Protein AF-Q7N5D1-F1 (afdb_monomer_lite)

Foldseek 3Di:
DQAAEALAAAQPDPPGLADDPVVLVPDPCVVVPDDPDDDDPNNVSNVSRVVSVVSRVQSVLLCVQLVHHDDPPPPPVVSVVSSVSSVVSVVCVPFDQDAPPDHGDAAEDLDDDDDRRYDYDPVSVVVVVVVVVVPPPDQFQDWDFAADPDDPPQKDFQQFDFADCLQQVSNCVNVVVRTHHRCFVHDDDDDCPPVPPCPPDDPPDDDFADKDFADADPPDQFFPGPDYQCCVVVVFAQGPFQWDWDWTGTDPDIDTDIGGSSTITGDDDDDDDTTIMGRRPGPPPVPPVVDDPDWDEWDADPVQFTQRWTWAKKFAADPPQQFTDDIDIDTHDGRGHDDPRIDRDDDDDDPDPQWTWGADPVRPDIDIWGHQAQAWWAFQQQLDIDGDHHIHDDPQRIGSDHAPDNQWHDPSPDTDHPPVVVLVVLLVVLVVVLVVLLVVLVVLLVVLVVCVVVVNHDPVSVVQNVVSVVLNVQSVPWDSSPPPPTDRDDDGD

InterPro domains:
  IPR003458 Bacteriophage T4, Gp38, tail fibre assembly [PF02413] (373-493)
  IPR005068 Bacteriophage lambda, Tail fiber protein, repeat-2 [PF03406] (99-124)
  IPR011083 Phage tail collar domain [PF07484] (141-188)
  IPR037053 Phage tail collar domain superfamily [G3DSA:3.90.1340.10] (137-189)
  IPR051220 Tail Fiber Assembly Chaperone [PTHR34413] (361-492)
  IPR060498 Tail fiber assembly protein, N-terminal domain [PF28596] (298-369)

Structure (mmCIF, N/CA/C/O backbone):
data_AF-Q7N5D1-F1
#
_entry.id   AF-Q7N5D1-F1
#
loop_
_atom_site.group_PDB
_atom_site.id
_atom_site.type_symbol
_atom_site.label_atom_id
_atom_site.label_alt_id
_atom_site.label_comp_id
_atom_site.label_asym_id
_atom_site.label_entity_id
_atom_site.label_seq_id
_atom_site.pdbx_PDB_ins_code
_atom_site.Cartn_x
_atom_site.Cartn_y
_atom_site.Cartn_z
_atom_site.occupancy
_atom_site.B_iso_or_equiv
_atom_site.auth_seq_id
_atom_site.auth_comp_id
_atom_site.auth_asym_id
_atom_site.auth_atom_id
_atom_site.pdbx_PDB_model_num
ATOM 1 N N . MET A 1 1 ? 41.695 20.105 39.350 1.00 50.09 1 MET A N 1
ATOM 2 C CA . MET A 1 1 ? 41.231 21.059 40.379 1.00 50.09 1 MET A CA 1
ATOM 3 C C . MET A 1 1 ? 39.733 20.862 40.533 1.00 50.09 1 MET A C 1
ATOM 5 O O . MET A 1 1 ? 39.070 20.721 39.514 1.00 50.09 1 MET A O 1
ATOM 9 N N . SER A 1 2 ? 39.225 20.727 41.760 1.00 66.75 2 SER A N 1
ATOM 10 C CA . SER A 1 2 ? 37.778 20.613 41.993 1.00 66.75 2 SER A CA 1
ATOM 11 C C . SER A 1 2 ? 37.142 21.963 41.681 1.00 66.75 2 SER A C 1
ATOM 13 O O . SER A 1 2 ? 37.534 22.949 42.297 1.00 66.75 2 SER A O 1
ATOM 15 N N . GLN A 1 3 ? 36.210 22.010 40.732 1.00 79.62 3 GLN A N 1
ATOM 16 C CA . GLN A 1 3 ? 35.477 23.237 40.409 1.00 79.62 3 GLN A CA 1
ATOM 17 C C . GLN A 1 3 ? 34.615 23.653 41.606 1.00 79.62 3 GLN A C 1
ATOM 19 O O . GLN A 1 3 ? 34.069 22.797 42.313 1.00 79.62 3 GLN A O 1
ATOM 24 N N . LYS A 1 4 ? 34.504 24.956 41.849 1.00 86.50 4 LYS A N 1
ATOM 25 C CA . LYS A 1 4 ? 33.728 25.539 42.943 1.00 86.50 4 LYS A CA 1
ATOM 26 C C . LYS A 1 4 ? 32.311 25.868 42.466 1.00 86.50 4 LYS A C 1
ATOM 28 O O . LYS A 1 4 ? 32.125 26.532 41.452 1.00 86.50 4 LYS A O 1
ATOM 33 N N . ASN A 1 5 ? 31.314 25.422 43.226 1.00 90.62 5 ASN A N 1
ATOM 34 C CA . ASN A 1 5 ? 29.911 25.807 43.065 1.00 90.62 5 ASN A CA 1
ATOM 35 C C . ASN A 1 5 ? 29.454 26.534 44.334 1.00 90.62 5 ASN A C 1
ATOM 37 O O . ASN A 1 5 ? 29.391 25.904 45.395 1.00 90.62 5 ASN A O 1
ATOM 41 N N . ASP A 1 6 ? 29.141 27.822 44.228 1.00 92.06 6 ASP A N 1
ATOM 42 C CA . ASP A 1 6 ? 28.704 28.649 45.358 1.00 92.06 6 ASP A CA 1
ATOM 43 C C . ASP A 1 6 ? 27.194 28.557 45.635 1.00 92.06 6 ASP A C 1
ATOM 45 O O . ASP A 1 6 ? 26.770 28.816 46.759 1.00 92.06 6 ASP A O 1
ATOM 49 N N . PHE A 1 7 ? 26.390 28.056 44.691 1.00 92.44 7 PHE A N 1
ATOM 50 C CA . PHE A 1 7 ? 24.962 27.810 44.900 1.00 92.44 7 PHE A CA 1
ATOM 51 C C . PHE A 1 7 ? 24.762 26.523 45.710 1.00 92.44 7 PHE A C 1
ATOM 53 O O . PHE A 1 7 ? 24.905 25.404 45.202 1.00 92.44 7 PHE A O 1
ATOM 60 N N . LYS A 1 8 ? 24.445 26.666 47.000 1.00 91.38 8 LYS A N 1
ATOM 61 C CA . LYS A 1 8 ? 24.269 25.543 47.934 1.00 91.38 8 LYS A CA 1
ATOM 62 C C . LYS A 1 8 ? 22.800 25.198 48.146 1.00 91.38 8 LYS A C 1
ATOM 64 O O . LYS A 1 8 ? 21.960 26.080 48.287 1.00 91.38 8 LYS A O 1
ATOM 69 N N . ALA A 1 9 ? 22.512 23.903 48.228 1.00 92.69 9 ALA A N 1
ATOM 70 C CA . ALA A 1 9 ? 21.196 23.421 48.615 1.00 92.69 9 ALA A CA 1
ATOM 71 C C . ALA A 1 9 ? 20.952 23.659 50.119 1.00 92.69 9 ALA A C 1
ATOM 73 O O . ALA A 1 9 ? 21.791 23.321 50.957 1.00 92.69 9 ALA A O 1
ATOM 74 N N . PHE A 1 10 ? 19.801 24.236 50.461 1.00 93.25 10 PHE A N 1
ATOM 75 C CA . PHE A 1 10 ? 19.391 24.533 51.833 1.00 93.25 10 PHE A CA 1
ATOM 76 C C . PHE A 1 10 ? 18.641 23.348 52.458 1.00 93.25 10 PHE A C 1
ATOM 78 O O . PHE A 1 10 ? 17.781 22.750 51.816 1.00 93.25 10 PHE A O 1
ATOM 85 N N . SER A 1 11 ? 18.913 23.042 53.734 1.00 88.12 11 SER A N 1
ATOM 86 C CA . SER A 1 11 ? 18.127 22.090 54.546 1.00 88.12 11 SER A CA 1
ATOM 87 C C . SER A 1 11 ? 17.942 20.692 53.923 1.00 88.12 11 SER A C 1
ATOM 89 O O . SER A 1 11 ? 16.846 20.133 53.921 1.00 88.12 11 SER A O 1
ATOM 91 N N . ILE A 1 12 ? 19.022 20.113 53.390 1.00 87.31 12 ILE A N 1
ATOM 92 C CA . ILE A 1 12 ? 19.008 18.808 52.700 1.00 87.31 12 ILE A CA 1
ATOM 93 C C . ILE A 1 12 ? 19.106 17.580 53.618 1.00 87.31 12 ILE A C 1
ATOM 95 O O . ILE A 1 12 ? 19.023 16.462 53.120 1.00 87.31 12 ILE A O 1
ATOM 99 N N . SER A 1 13 ? 19.297 17.762 54.926 1.00 87.94 13 SER A N 1
ATOM 100 C CA . SER A 1 13 ? 19.382 16.654 55.884 1.00 87.94 13 SER A CA 1
ATOM 101 C C . SER A 1 13 ? 18.017 16.009 56.153 1.00 87.94 13 SER A C 1
ATOM 103 O O . SER A 1 13 ? 16.971 16.647 56.011 1.00 87.94 13 SER A O 1
ATOM 105 N N . ASP A 1 14 ? 18.033 14.750 56.595 1.00 81.94 14 ASP A N 1
ATOM 106 C CA . ASP A 1 14 ? 16.811 13.984 56.887 1.00 81.94 14 ASP A CA 1
ATOM 107 C C . ASP A 1 14 ? 15.995 14.580 58.048 1.00 81.94 14 ASP A C 1
ATOM 109 O O . ASP A 1 14 ? 14.772 14.510 58.044 1.00 81.94 14 ASP A O 1
ATOM 113 N N . ASN A 1 15 ? 16.663 15.249 58.997 1.00 83.75 15 ASN A N 1
ATOM 114 C CA . ASN A 1 15 ? 16.044 15.926 60.146 1.00 83.75 15 ASN A CA 1
ATOM 115 C C . ASN A 1 15 ? 15.877 17.442 59.934 1.00 83.75 15 ASN A C 1
ATOM 117 O O . ASN A 1 15 ? 15.871 18.216 60.894 1.00 83.75 15 ASN A O 1
ATOM 121 N N . ALA A 1 16 ? 15.831 17.900 58.683 1.00 88.06 16 ALA A N 1
ATOM 122 C CA . ALA A 1 16 ? 15.624 19.309 58.387 1.00 88.06 16 ALA A CA 1
ATOM 123 C C . ALA A 1 16 ? 14.252 19.791 58.886 1.00 88.06 16 ALA A C 1
ATOM 125 O O . ALA A 1 16 ? 13.254 19.085 58.764 1.00 88.06 16 ALA A O 1
ATOM 126 N N . ASN A 1 17 ? 14.195 21.028 59.389 1.00 89.56 17 ASN A N 1
ATOM 127 C CA . ASN A 1 17 ? 12.953 21.689 59.795 1.00 89.56 17 ASN A CA 1
ATOM 128 C C . ASN A 1 17 ? 12.128 22.107 58.560 1.00 89.56 17 ASN A C 1
ATOM 130 O O . ASN A 1 17 ? 12.052 23.290 58.229 1.00 89.56 17 ASN A O 1
ATOM 134 N N . VAL A 1 18 ? 11.596 21.124 57.833 1.00 91.19 18 VAL A N 1
ATOM 135 C CA . VAL A 1 18 ? 10.749 21.282 56.647 1.00 91.19 18 VAL A CA 1
ATOM 136 C C . VAL A 1 18 ? 9.498 20.427 56.790 1.00 91.19 18 VAL A C 1
ATOM 138 O O . VAL A 1 18 ? 9.549 19.323 57.331 1.00 91.19 18 VAL A O 1
ATOM 141 N N . ILE A 1 19 ? 8.381 20.911 56.258 1.00 92.00 19 ILE A N 1
ATOM 142 C CA . ILE A 1 19 ? 7.140 20.136 56.238 1.00 92.00 19 ILE A CA 1
ATOM 143 C C . ILE A 1 19 ? 7.231 18.945 55.254 1.00 92.00 19 ILE A C 1
ATOM 145 O O . ILE A 1 19 ? 8.035 18.948 54.308 1.00 92.00 19 ILE A O 1
ATOM 149 N N . SER A 1 20 ? 6.415 17.904 55.464 1.00 91.12 20 SER A N 1
ATOM 150 C CA . SER A 1 20 ? 6.335 16.756 54.548 1.00 91.12 20 SER A CA 1
ATOM 151 C C . SER A 1 20 ? 5.870 17.180 53.150 1.00 91.12 20 SER A C 1
ATOM 153 O O . SER A 1 20 ? 5.236 18.218 52.976 1.00 91.12 20 SER A O 1
ATOM 155 N N . GLN A 1 21 ? 6.213 16.385 52.131 1.00 92.81 21 GLN A N 1
ATOM 156 C CA . GLN A 1 21 ? 5.812 16.676 50.750 1.00 92.81 21 GLN A CA 1
ATOM 157 C C . GLN A 1 21 ? 4.285 16.704 50.591 1.00 92.81 21 GLN A C 1
ATOM 159 O O . GLN A 1 21 ? 3.764 17.654 50.026 1.00 92.81 21 GLN A O 1
ATOM 164 N N . GLU A 1 22 ? 3.590 15.729 51.171 1.00 92.88 22 GLU A N 1
ATOM 165 C CA . GLU A 1 22 ? 2.125 15.621 51.159 1.00 92.88 22 GLU A CA 1
ATOM 166 C C . GLU A 1 22 ? 1.445 16.888 51.709 1.00 92.88 22 GLU A C 1
ATOM 168 O O . GLU A 1 22 ? 0.690 17.549 51.006 1.00 92.88 22 GLU A O 1
ATOM 173 N N . LYS A 1 23 ? 1.823 17.331 52.916 1.00 89.75 23 LYS A N 1
ATOM 174 C CA . LYS A 1 23 ? 1.276 18.559 53.521 1.00 89.75 23 LYS A CA 1
ATOM 175 C C . LYS A 1 23 ? 1.648 19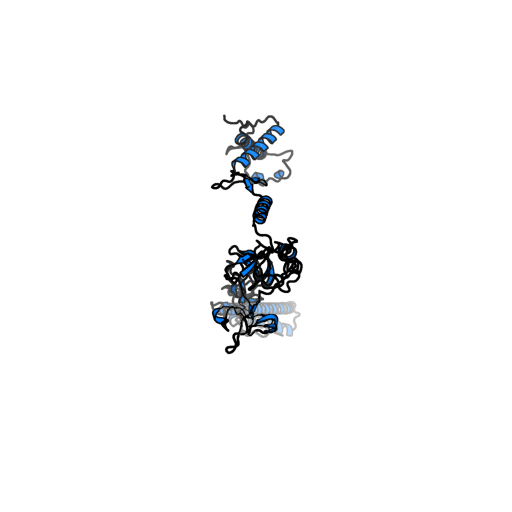.834 52.761 1.00 89.75 23 LYS A C 1
ATOM 177 O O . LYS A 1 23 ? 0.964 20.847 52.885 1.00 89.75 23 LYS A O 1
ATOM 182 N N . TYR A 1 24 ? 2.772 19.823 52.043 1.00 91.38 24 TYR A N 1
ATOM 183 C CA . TYR A 1 24 ? 3.163 20.942 51.191 1.00 91.38 24 TYR A CA 1
ATOM 184 C C . TYR A 1 24 ? 2.227 21.040 49.983 1.00 91.38 24 TYR A C 1
ATOM 186 O O . TYR A 1 24 ? 1.720 22.123 49.716 1.00 91.38 24 TYR A O 1
ATOM 194 N N . GLU A 1 25 ? 1.956 19.917 49.309 1.00 91.12 25 GLU A N 1
ATOM 195 C CA . GLU A 1 25 ? 1.087 19.821 48.125 1.00 91.12 25 GLU A CA 1
ATOM 196 C C . GLU A 1 25 ? -0.381 20.157 48.418 1.00 91.12 25 GLU A C 1
ATOM 198 O O . GLU A 1 25 ? -1.050 20.761 47.583 1.00 91.12 25 GLU A O 1
ATOM 203 N N . GLU A 1 26 ? -0.865 19.840 49.619 1.00 91.38 26 GLU A N 1
ATOM 204 C CA . GLU A 1 26 ? -2.222 20.180 50.073 1.00 91.38 26 GLU A CA 1
ATOM 205 C C . GLU A 1 26 ? -2.424 21.680 50.361 1.00 91.38 26 GLU A C 1
ATOM 207 O O . GLU A 1 26 ? -3.556 22.147 50.521 1.00 91.38 26 GLU A O 1
ATOM 212 N N . ASN A 1 27 ? -1.347 22.468 50.442 1.00 86.19 27 ASN A N 1
ATOM 213 C CA . ASN A 1 27 ? -1.440 23.880 50.788 1.00 86.19 27 ASN A CA 1
ATOM 214 C C . ASN A 1 27 ? -1.988 24.709 49.615 1.00 86.19 27 ASN A C 1
ATOM 216 O O . ASN A 1 27 ? -1.324 24.908 48.597 1.00 86.19 27 ASN A O 1
ATOM 220 N N . GLN A 1 28 ? -3.173 25.293 49.799 1.00 84.81 28 GLN A N 1
ATOM 221 C CA . GLN A 1 28 ? -3.829 26.148 48.799 1.00 84.81 28 GLN A CA 1
ATOM 222 C C . GLN A 1 28 ? -2.981 27.366 48.388 1.00 84.81 28 GLN A C 1
ATOM 224 O O . GLN A 1 28 ? -3.082 27.836 47.254 1.00 84.81 28 GLN A O 1
ATOM 229 N N . ASN A 1 29 ? -2.084 27.830 49.265 1.00 85.25 29 ASN A N 1
ATOM 230 C CA . ASN A 1 29 ? -1.190 28.957 48.997 1.00 85.25 29 ASN A CA 1
ATOM 231 C C . ASN A 1 29 ? -0.094 28.642 47.964 1.00 85.25 29 ASN A C 1
ATOM 233 O O . ASN A 1 29 ? 0.593 29.559 47.521 1.00 85.25 29 ASN A O 1
ATOM 237 N N . LEU A 1 30 ? 0.082 27.381 47.542 1.00 84.38 30 LEU A N 1
ATOM 238 C CA . LEU A 1 30 ? 1.014 27.051 46.458 1.00 84.38 30 LEU A CA 1
ATOM 239 C C . LEU A 1 30 ? 0.648 27.736 45.134 1.00 84.38 30 LEU A C 1
ATOM 241 O O . LEU A 1 30 ? 1.540 28.073 44.362 1.00 84.38 30 LEU A O 1
ATOM 245 N N . GLN A 1 31 ? -0.645 27.952 44.877 1.00 83.81 31 GLN A N 1
ATOM 246 C CA . GLN A 1 31 ? -1.122 28.564 43.631 1.00 83.81 31 GLN A CA 1
ATOM 247 C C . GLN A 1 31 ? -1.161 30.094 43.702 1.00 83.81 31 GLN A C 1
ATOM 249 O O . GLN A 1 31 ? -1.000 30.769 42.689 1.00 83.81 31 GLN A O 1
ATOM 254 N N . THR A 1 32 ? -1.383 30.650 44.894 1.00 86.44 32 THR A N 1
ATOM 255 C CA . THR A 1 32 ? -1.642 32.086 45.093 1.00 86.44 32 THR A CA 1
ATOM 256 C C . THR A 1 32 ? -0.509 32.829 45.803 1.00 86.44 32 THR A C 1
ATOM 258 O O . THR A 1 32 ? -0.569 34.051 45.923 1.00 86.44 32 THR A O 1
ATOM 261 N N . GLY A 1 33 ? 0.529 32.119 46.249 1.00 84.88 33 GLY A N 1
ATOM 262 C CA . GLY A 1 33 ? 1.619 32.660 47.058 1.00 84.88 33 GLY A CA 1
ATOM 263 C C . GLY A 1 33 ? 1.311 32.644 48.557 1.00 84.88 33 GLY A C 1
ATOM 264 O O . GLY A 1 33 ? 0.163 32.507 48.981 1.00 84.88 33 GLY A O 1
ATOM 265 N N . PHE A 1 34 ? 2.360 32.764 49.376 1.00 86.44 34 PHE A N 1
ATOM 266 C CA . PHE A 1 34 ? 2.212 32.753 50.829 1.00 86.44 34 PHE A CA 1
ATOM 267 C C . PHE A 1 34 ? 1.530 34.037 51.359 1.00 86.44 34 PHE A C 1
ATOM 269 O O . PHE A 1 34 ? 1.831 35.125 50.863 1.00 86.44 34 PHE A O 1
ATOM 276 N N . PRO A 1 35 ? 0.639 33.935 52.367 1.00 82.62 35 PRO A N 1
ATOM 277 C CA . PRO A 1 35 ? -0.081 35.079 52.936 1.00 82.62 35 PRO A CA 1
ATOM 278 C C . PRO A 1 35 ? 0.851 36.045 53.687 1.00 82.62 35 PRO A C 1
ATOM 280 O O . PRO A 1 35 ? 1.926 35.653 54.130 1.00 82.62 35 PRO A O 1
ATOM 283 N N . GLN A 1 36 ? 0.429 37.304 53.871 1.00 79.19 36 GLN A N 1
ATOM 284 C CA . GLN A 1 36 ? 1.230 38.315 54.588 1.00 79.19 36 GLN A CA 1
ATOM 285 C C . GLN A 1 36 ? 1.521 37.937 56.050 1.00 79.19 36 GLN A C 1
ATOM 287 O O . GLN A 1 36 ? 2.605 38.242 56.537 1.00 79.19 36 GLN A O 1
ATOM 292 N N . ASP A 1 37 ? 0.603 37.222 56.707 1.00 80.38 37 ASP A N 1
ATOM 293 C CA . ASP A 1 37 ? 0.730 36.772 58.093 1.00 80.38 37 ASP A CA 1
ATOM 294 C C . ASP A 1 37 ? 0.398 35.274 58.224 1.00 80.38 37 ASP A C 1
ATOM 296 O O . ASP A 1 37 ? -0.397 34.727 57.458 1.00 80.38 37 ASP A O 1
ATOM 300 N N . GLY A 1 38 ? 0.983 34.602 59.225 1.00 76.25 38 GLY A N 1
ATOM 301 C CA . GLY A 1 38 ? 0.610 33.230 59.608 1.00 76.25 38 GLY A CA 1
ATOM 302 C C . GLY A 1 38 ? 1.352 32.085 58.902 1.00 76.25 38 GLY A C 1
ATOM 303 O O . GLY A 1 38 ? 0.935 30.934 59.023 1.00 76.25 38 GLY A O 1
ATOM 304 N N . ILE A 1 39 ? 2.451 32.356 58.189 1.00 83.62 39 ILE A N 1
ATOM 305 C CA . ILE A 1 39 ? 3.295 31.307 57.589 1.00 83.62 39 ILE A CA 1
ATOM 306 C C . ILE A 1 39 ? 4.156 30.648 58.670 1.00 83.62 39 ILE A C 1
ATOM 308 O O . ILE A 1 39 ? 4.846 31.326 59.432 1.00 83.62 39 ILE A O 1
ATOM 312 N N . THR A 1 40 ? 4.181 29.319 58.700 1.00 88.00 40 THR A N 1
ATOM 313 C CA . THR A 1 40 ? 5.086 28.568 59.571 1.00 88.00 40 THR A CA 1
ATOM 314 C C . THR A 1 40 ? 6.487 28.453 58.954 1.00 88.00 40 THR A C 1
ATOM 316 O O . THR A 1 40 ? 6.659 28.335 57.739 1.00 88.00 40 THR A O 1
ATOM 319 N N . THR A 1 41 ? 7.531 28.483 59.786 1.00 88.12 41 THR A N 1
ATOM 320 C CA . THR A 1 41 ? 8.929 28.459 59.316 1.00 88.12 41 THR A CA 1
ATOM 321 C C . THR A 1 41 ? 9.274 27.192 58.525 1.00 88.12 41 THR A C 1
ATOM 323 O O . THR A 1 41 ? 10.049 27.249 57.576 1.00 88.12 41 THR A O 1
ATOM 326 N N . ASP A 1 42 ? 8.684 26.049 58.872 1.00 90.31 42 ASP A N 1
ATOM 327 C CA . ASP A 1 42 ? 8.857 24.767 58.178 1.00 90.31 42 ASP A CA 1
ATOM 328 C C . ASP A 1 42 ? 8.248 24.756 56.761 1.00 90.31 42 ASP A C 1
ATOM 330 O O . ASP A 1 42 ? 8.804 24.129 55.853 1.00 90.31 42 ASP A O 1
ATOM 334 N N . MET A 1 43 ? 7.158 25.501 56.546 1.00 88.94 43 MET A N 1
ATOM 335 C CA . MET A 1 43 ? 6.544 25.735 55.236 1.00 88.94 43 MET A CA 1
ATOM 336 C C . MET A 1 43 ? 7.445 26.606 54.350 1.00 88.94 43 MET A C 1
ATOM 338 O O . MET A 1 43 ? 7.715 26.262 53.197 1.00 88.94 43 MET A O 1
ATOM 342 N N . LEU A 1 44 ? 7.983 27.698 54.904 1.00 89.94 44 LEU A N 1
ATOM 343 C CA . LEU A 1 44 ? 8.936 28.561 54.200 1.00 89.94 44 LEU A CA 1
ATOM 344 C C . LEU A 1 44 ? 10.227 27.802 53.854 1.00 89.94 44 LEU A C 1
ATOM 346 O O . LEU A 1 44 ? 10.708 27.856 52.720 1.00 89.94 44 LEU A O 1
ATOM 350 N N . ASN A 1 45 ? 10.758 27.033 54.806 1.00 93.06 45 ASN A N 1
ATOM 351 C CA . ASN A 1 45 ? 11.957 26.225 54.607 1.00 93.06 45 ASN A CA 1
ATOM 352 C C . ASN A 1 45 ? 11.774 25.176 53.504 1.00 93.06 45 ASN A C 1
ATOM 354 O O . ASN A 1 45 ? 12.734 24.876 52.796 1.00 93.06 45 ASN A O 1
ATOM 358 N N . LYS A 1 46 ? 10.566 24.626 53.326 1.00 92.31 46 LYS A N 1
ATOM 359 C CA . LYS A 1 46 ? 10.267 23.674 52.249 1.00 92.31 46 LYS A CA 1
ATOM 360 C C . LYS A 1 46 ? 10.390 24.321 50.867 1.00 92.31 46 LYS A C 1
ATOM 362 O O . LYS A 1 46 ? 11.057 23.751 50.002 1.00 92.31 46 LYS A O 1
ATOM 367 N N . ALA A 1 47 ? 9.834 25.520 50.687 1.00 91.56 47 ALA A N 1
ATOM 368 C CA . ALA A 1 47 ? 9.963 26.282 49.444 1.00 91.56 47 ALA A CA 1
ATOM 369 C C . ALA A 1 47 ? 11.428 26.666 49.160 1.00 91.56 47 ALA A C 1
ATOM 371 O O . ALA A 1 47 ? 11.928 26.442 48.056 1.00 91.56 47 ALA A O 1
ATOM 372 N N . LEU A 1 48 ? 12.148 27.164 50.176 1.00 92.56 48 LEU A N 1
ATOM 373 C CA . LEU A 1 48 ? 13.576 27.493 50.073 1.00 92.56 48 LEU A CA 1
ATOM 374 C C . LEU A 1 48 ? 14.438 26.262 49.765 1.00 92.56 48 LEU A C 1
ATOM 376 O O . LEU A 1 48 ? 15.381 26.343 48.978 1.00 92.56 48 LEU A O 1
ATOM 380 N N . ARG A 1 49 ? 14.121 25.101 50.351 1.00 94.00 49 ARG A N 1
ATOM 381 C CA . ARG A 1 49 ? 14.802 23.832 50.061 1.00 94.00 49 ARG A CA 1
ATOM 382 C C . ARG A 1 49 ? 14.608 23.429 48.603 1.00 94.00 49 ARG A C 1
ATOM 384 O O . ARG A 1 49 ? 15.597 23.105 47.952 1.00 94.00 49 ARG A O 1
ATOM 391 N N . GLN A 1 50 ? 13.380 23.442 48.079 1.00 92.69 50 GLN A N 1
ATOM 392 C CA . GLN A 1 50 ? 13.121 23.049 46.688 1.00 92.69 50 GLN A CA 1
ATOM 393 C C . GLN A 1 50 ? 13.852 23.963 45.693 1.00 92.69 50 GLN A C 1
ATOM 395 O O . GLN A 1 50 ? 14.555 23.461 44.817 1.00 92.69 50 GLN A O 1
ATOM 400 N N . SER A 1 51 ? 13.775 25.286 45.870 1.00 93.44 51 SER A N 1
ATOM 401 C CA . SER A 1 51 ? 14.431 26.244 44.970 1.00 93.44 51 SER A CA 1
ATOM 402 C C . SER A 1 51 ? 15.960 26.161 45.033 1.00 93.44 51 SER A C 1
ATOM 404 O O . SER A 1 51 ? 16.612 25.986 44.004 1.00 93.44 51 SER A O 1
ATOM 406 N N . SER A 1 52 ? 16.547 26.193 46.234 1.00 94.31 52 SER A N 1
ATOM 407 C CA . SER A 1 52 ? 18.006 26.111 46.413 1.00 94.31 52 SER A CA 1
ATOM 408 C C . SER A 1 52 ? 18.594 24.773 45.958 1.00 94.31 52 SER A C 1
ATOM 410 O O . SER A 1 52 ? 19.718 24.738 45.457 1.00 94.31 52 SER A O 1
ATOM 412 N N . THR A 1 53 ? 17.842 23.671 46.079 1.00 93.69 53 THR A N 1
ATOM 413 C CA . THR A 1 53 ? 18.277 22.357 45.586 1.00 93.69 53 THR A CA 1
ATOM 414 C C . THR A 1 53 ? 18.398 22.365 44.065 1.00 93.69 53 THR A C 1
ATOM 416 O O . THR A 1 53 ? 19.436 21.959 43.546 1.00 93.69 53 THR A O 1
ATOM 419 N N . ILE A 1 54 ? 17.393 22.880 43.344 1.00 94.69 54 ILE A N 1
ATOM 420 C CA . ILE A 1 54 ? 17.452 22.987 41.878 1.00 94.69 54 ILE A CA 1
ATOM 421 C C . ILE A 1 54 ? 18.574 23.931 41.441 1.00 94.69 54 ILE A C 1
ATOM 423 O O . ILE A 1 54 ? 19.369 23.557 40.578 1.00 94.69 54 ILE A O 1
ATOM 427 N N . SER A 1 55 ? 18.714 25.098 42.080 1.00 93.69 55 SER A N 1
ATOM 428 C CA . SER A 1 55 ? 19.818 26.025 41.795 1.00 93.69 55 SER A CA 1
ATOM 429 C C . SER A 1 55 ? 21.184 25.362 41.986 1.00 93.69 55 SER A C 1
ATOM 431 O O . SER A 1 55 ? 22.054 25.488 41.127 1.00 93.69 55 SER A O 1
ATOM 433 N N . SER A 1 56 ? 21.364 24.591 43.064 1.00 94.31 56 SER A N 1
ATOM 434 C CA . SER A 1 56 ? 22.610 23.866 43.323 1.00 94.31 56 SER A CA 1
ATOM 435 C C . SER A 1 56 ? 22.885 22.780 42.279 1.00 94.31 56 SER A C 1
ATOM 437 O O . SER A 1 56 ? 24.021 22.657 41.821 1.00 94.31 56 SER A O 1
ATOM 439 N N . VAL A 1 57 ? 21.859 22.032 41.851 1.00 94.38 57 VAL A N 1
ATOM 440 C CA . VAL A 1 57 ? 21.969 21.004 40.799 1.00 94.38 57 VAL A CA 1
ATOM 441 C C . VAL A 1 57 ? 22.370 21.623 39.462 1.00 94.38 57 VAL A C 1
ATOM 443 O O . VAL A 1 57 ? 23.304 21.134 38.821 1.00 94.38 57 VAL A O 1
ATOM 446 N N . VAL A 1 58 ? 21.708 22.708 39.052 1.00 93.75 58 VAL A N 1
ATOM 447 C CA . VAL A 1 58 ? 22.014 23.411 37.798 1.00 93.75 58 VAL A CA 1
ATOM 448 C C . VAL A 1 58 ? 23.422 24.000 37.847 1.00 93.75 58 VAL A C 1
ATOM 450 O O . VAL A 1 58 ? 24.214 23.762 36.938 1.00 93.75 58 VAL A O 1
ATOM 453 N N . ALA A 1 59 ? 23.787 24.689 38.928 1.00 93.81 59 ALA A N 1
ATOM 454 C CA . ALA A 1 59 ? 25.126 25.244 39.089 1.00 93.81 59 ALA A CA 1
ATOM 455 C C . ALA A 1 59 ? 26.210 24.152 39.105 1.00 93.81 59 ALA A C 1
ATOM 457 O O . ALA A 1 59 ? 27.267 24.315 38.497 1.00 93.81 59 ALA A O 1
ATOM 458 N N . ASN A 1 60 ? 25.936 22.993 39.713 1.00 92.75 60 ASN A N 1
ATOM 459 C CA . ASN A 1 60 ? 26.856 21.859 39.694 1.00 92.75 60 ASN A CA 1
ATOM 460 C C . ASN A 1 60 ? 27.003 21.260 38.287 1.00 92.75 60 ASN A C 1
ATOM 462 O O . ASN A 1 60 ? 28.111 20.899 37.884 1.00 92.75 60 ASN A O 1
ATOM 466 N N . PHE A 1 61 ? 25.909 21.176 37.523 1.00 92.31 61 PHE A N 1
ATOM 467 C CA . PHE A 1 61 ? 25.947 20.771 36.118 1.00 92.31 61 PHE A CA 1
ATOM 468 C C . PHE A 1 61 ? 26.819 21.727 35.297 1.00 92.31 61 PHE A C 1
ATOM 470 O O . PHE A 1 61 ? 27.730 21.269 34.606 1.00 92.31 61 PHE A O 1
ATOM 477 N N . ILE A 1 62 ? 26.601 23.038 35.433 1.00 92.50 62 ILE A N 1
ATOM 478 C CA . ILE A 1 62 ? 27.390 24.071 34.753 1.00 92.50 62 ILE A CA 1
ATOM 479 C C . ILE A 1 62 ? 28.871 23.941 35.118 1.00 92.50 62 ILE A C 1
ATOM 481 O O . ILE A 1 62 ? 29.710 23.880 34.218 1.00 92.50 62 ILE A O 1
ATOM 485 N N . ALA A 1 63 ? 29.205 23.840 36.407 1.00 91.19 63 ALA A N 1
ATOM 486 C CA . ALA A 1 63 ? 30.589 23.726 36.866 1.00 91.19 63 ALA A CA 1
ATOM 487 C C . ALA A 1 63 ? 31.275 22.473 36.300 1.00 91.19 63 ALA A C 1
ATOM 489 O O . ALA A 1 63 ? 32.391 22.530 35.781 1.00 91.19 63 ALA A O 1
ATOM 490 N N . THR A 1 64 ? 30.568 21.340 36.337 1.00 89.00 64 THR A N 1
ATOM 491 C CA . THR A 1 64 ? 31.084 20.043 35.882 1.00 89.00 64 THR A CA 1
ATOM 492 C C . THR A 1 64 ? 31.296 20.007 34.374 1.00 89.00 64 THR A C 1
ATOM 494 O O . THR A 1 64 ? 32.338 19.543 33.921 1.00 89.00 64 THR A O 1
ATOM 497 N N . GLN A 1 65 ? 30.314 20.457 33.586 1.00 88.56 65 GLN A N 1
ATOM 498 C CA . GLN A 1 65 ? 30.406 20.375 32.128 1.00 88.56 65 GLN A CA 1
ATOM 499 C C . GLN A 1 65 ? 31.310 21.471 31.560 1.00 88.56 65 GLN A C 1
ATOM 501 O O . GLN A 1 65 ? 32.152 21.173 30.722 1.00 88.56 65 GLN A O 1
ATOM 506 N N . SER A 1 66 ? 31.188 22.714 32.044 1.00 83.50 66 SER A N 1
ATOM 507 C CA . SER A 1 66 ? 31.977 23.836 31.523 1.00 83.50 66 SER A CA 1
ATOM 508 C C . SER A 1 66 ? 33.443 23.809 31.959 1.00 83.50 66 SER A C 1
ATOM 510 O O . SER A 1 66 ? 34.269 24.451 31.305 1.00 83.50 66 SER A O 1
ATOM 512 N N . GLY A 1 67 ? 33.766 23.096 33.045 1.00 83.81 67 GLY A N 1
ATOM 513 C CA . GLY A 1 67 ? 35.107 23.049 33.625 1.00 83.81 67 GLY A CA 1
ATOM 514 C C . GLY A 1 67 ? 35.549 24.367 34.270 1.00 83.81 67 GLY A C 1
ATOM 515 O O . GLY A 1 67 ? 36.751 24.613 34.341 1.00 83.81 67 GLY A O 1
ATOM 516 N N . ASN A 1 68 ? 34.606 25.206 34.709 1.00 87.12 68 ASN A N 1
ATOM 517 C CA . ASN A 1 68 ? 34.866 26.484 35.377 1.00 87.12 68 ASN A CA 1
ATOM 518 C C . ASN A 1 68 ? 34.075 26.599 36.688 1.00 87.12 68 ASN A C 1
ATOM 520 O O . ASN A 1 68 ? 33.045 25.946 36.854 1.00 87.12 68 ASN A O 1
ATOM 524 N N . ASP A 1 69 ? 34.501 27.510 37.563 1.00 90.88 69 ASP A N 1
ATOM 525 C CA . ASP A 1 69 ? 33.761 27.872 38.772 1.00 90.88 69 ASP A CA 1
ATOM 526 C C . ASP A 1 69 ? 32.428 28.573 38.455 1.00 90.88 69 ASP A C 1
ATOM 528 O O . ASP A 1 69 ? 32.307 29.351 37.498 1.00 90.88 69 ASP A O 1
ATOM 532 N N . VAL A 1 70 ? 31.440 28.330 39.318 1.00 93.31 70 VAL A N 1
ATOM 533 C CA . VAL A 1 70 ? 30.112 28.952 39.298 1.00 93.31 70 VAL A CA 1
ATOM 534 C C . VAL A 1 70 ? 29.924 29.707 40.614 1.00 93.31 70 VAL A C 1
ATOM 536 O O . VAL A 1 70 ? 29.704 29.098 41.664 1.00 93.31 70 VAL A O 1
ATOM 539 N N . LEU A 1 71 ? 30.080 31.032 40.553 1.00 92.69 71 LEU A N 1
ATOM 540 C CA . LEU A 1 71 ? 30.086 31.936 41.709 1.00 92.69 71 LEU A CA 1
ATOM 541 C C . LEU A 1 71 ? 28.709 32.583 41.910 1.00 92.69 71 LEU A C 1
ATOM 543 O O . LEU A 1 71 ? 28.028 32.892 40.934 1.00 92.69 71 LEU A O 1
ATOM 547 N N . ASP A 1 72 ? 28.331 32.824 43.165 1.00 89.75 72 ASP A N 1
ATOM 548 C CA . ASP A 1 72 ? 27.128 33.583 43.533 1.00 89.75 72 ASP A CA 1
ATOM 549 C C . ASP A 1 72 ? 27.474 35.080 43.651 1.00 89.75 72 ASP A C 1
ATOM 551 O O . ASP A 1 72 ? 27.591 35.639 44.739 1.00 89.75 72 ASP A O 1
ATOM 555 N N . ASP A 1 73 ? 27.766 35.704 42.505 1.00 92.19 73 ASP A N 1
ATOM 556 C CA . ASP A 1 73 ? 28.181 37.113 42.382 1.00 92.19 73 ASP A CA 1
ATOM 557 C C . ASP A 1 73 ? 27.113 38.007 41.718 1.00 92.19 73 ASP A C 1
ATOM 559 O O . ASP A 1 73 ? 27.353 39.185 41.449 1.00 92.19 73 ASP A O 1
ATOM 563 N N . GLY A 1 74 ? 25.926 37.451 41.446 1.00 86.25 74 GLY A N 1
ATOM 564 C CA . GLY A 1 74 ? 24.821 38.143 40.778 1.00 86.25 74 GLY A CA 1
ATOM 565 C C . GLY A 1 74 ? 24.993 38.343 39.265 1.00 86.25 74 GLY A C 1
ATOM 566 O O . GLY A 1 74 ? 24.165 39.017 38.651 1.00 86.25 74 GLY A O 1
ATOM 567 N N . ASN A 1 75 ? 26.024 37.772 38.627 1.00 91.75 75 ASN A N 1
ATOM 568 C CA . ASN A 1 75 ? 26.275 37.948 37.194 1.00 91.75 75 ASN A CA 1
ATOM 569 C C . ASN A 1 75 ? 25.477 36.959 36.316 1.00 91.75 75 ASN A C 1
ATOM 571 O O . ASN A 1 75 ? 25.949 35.882 35.938 1.00 91.75 75 ASN A O 1
ATOM 575 N N . ILE A 1 76 ? 24.258 37.357 35.946 1.00 90.38 76 ILE A N 1
ATOM 576 C CA . ILE A 1 76 ? 23.317 36.537 35.163 1.00 90.38 76 ILE A CA 1
ATOM 577 C C . ILE A 1 76 ? 23.837 36.232 33.746 1.00 90.38 76 ILE A C 1
ATOM 579 O O . ILE A 1 76 ? 23.678 35.110 33.257 1.00 90.38 76 ILE A O 1
ATOM 583 N N . GLU A 1 77 ? 24.478 37.193 33.077 1.00 92.50 77 GLU A N 1
ATOM 584 C CA . GLU A 1 77 ? 24.999 37.016 31.710 1.00 92.50 77 GLU A CA 1
ATOM 585 C C . GLU A 1 77 ? 26.102 35.952 31.657 1.00 92.50 77 GLU A C 1
ATOM 587 O O . GLU A 1 77 ? 26.121 35.091 30.768 1.00 92.50 77 GLU A O 1
ATOM 592 N N . LYS A 1 78 ? 26.993 35.967 32.655 1.00 90.69 78 LYS A N 1
ATOM 593 C CA . LYS A 1 78 ? 28.054 34.971 32.811 1.00 90.69 78 LYS A CA 1
ATOM 594 C C . LYS A 1 78 ? 27.474 33.582 33.068 1.00 90.69 78 LYS A C 1
ATOM 596 O O . LYS A 1 78 ? 27.863 32.644 32.375 1.00 90.69 78 LYS A O 1
ATOM 601 N N . LEU A 1 79 ? 26.517 33.452 33.991 1.00 90.56 79 LEU A N 1
ATOM 602 C CA . LEU A 1 79 ? 25.849 32.175 34.280 1.00 90.56 79 LEU A CA 1
ATOM 603 C C . LEU A 1 79 ? 25.131 31.609 33.048 1.00 90.56 79 LEU A C 1
ATOM 605 O O . LEU A 1 79 ? 25.249 30.420 32.755 1.00 90.56 79 LEU A O 1
ATOM 609 N N . THR A 1 80 ? 24.450 32.466 32.286 1.00 91.31 80 THR A N 1
ATOM 610 C CA . THR A 1 80 ? 23.753 32.082 31.047 1.00 91.31 80 THR A CA 1
ATOM 611 C C . THR A 1 80 ? 24.737 31.573 29.995 1.00 91.31 80 THR A C 1
ATOM 613 O O . THR A 1 80 ? 24.543 30.506 29.411 1.00 91.31 80 THR A O 1
ATOM 616 N N . SER A 1 81 ? 25.842 32.294 29.797 1.00 90.94 81 SER A N 1
ATOM 617 C CA . SER A 1 81 ? 26.895 31.897 28.856 1.00 90.94 81 SER A CA 1
ATOM 618 C C . SER A 1 81 ? 27.548 30.572 29.262 1.00 90.94 81 SER A C 1
ATOM 620 O O . SER A 1 81 ? 27.791 29.705 28.420 1.00 90.94 81 SER A O 1
ATOM 622 N N . GLN A 1 82 ? 27.799 30.381 30.561 1.00 92.19 82 GLN A N 1
ATOM 623 C CA . GLN A 1 82 ? 28.348 29.134 31.093 1.00 92.19 82 GLN A CA 1
ATOM 624 C C . GLN A 1 82 ? 27.373 27.955 30.928 1.00 92.19 82 GLN A C 1
ATOM 626 O O . GLN A 1 82 ? 27.818 26.857 30.590 1.00 92.19 82 GLN A O 1
ATOM 631 N N . LEU A 1 83 ? 26.063 28.170 31.110 1.00 92.56 83 LEU A N 1
ATOM 632 C CA . LEU A 1 83 ? 25.035 27.151 30.883 1.00 92.56 83 LEU A CA 1
ATOM 633 C C . LEU A 1 83 ? 24.940 26.739 29.411 1.00 92.56 83 LEU A C 1
ATOM 635 O O . LEU A 1 83 ? 24.963 25.543 29.122 1.00 92.56 83 LEU A O 1
ATOM 639 N N . ASN A 1 84 ? 24.899 27.697 28.482 1.00 89.00 84 ASN A N 1
ATOM 640 C CA . ASN A 1 84 ? 24.863 27.400 27.046 1.00 89.00 84 ASN A CA 1
ATOM 641 C C . ASN A 1 84 ? 26.081 26.572 26.622 1.00 89.00 84 ASN A C 1
ATOM 643 O O . ASN A 1 84 ? 25.934 25.524 25.994 1.00 89.00 84 ASN A O 1
ATOM 647 N N . ARG A 1 85 ? 27.279 26.961 27.075 1.00 86.62 85 ARG A N 1
ATOM 648 C CA . ARG A 1 85 ? 28.506 26.208 26.790 1.00 86.62 85 ARG A CA 1
ATOM 649 C C . ARG A 1 85 ? 28.478 24.792 27.370 1.00 86.62 85 ARG A C 1
ATOM 651 O O . ARG A 1 85 ? 28.917 23.849 26.717 1.00 86.62 85 ARG A O 1
ATOM 658 N N . ALA A 1 86 ? 27.960 24.631 28.589 1.00 88.31 86 ALA A N 1
ATOM 659 C CA . ALA A 1 86 ? 27.794 23.325 29.223 1.00 88.31 86 ALA A CA 1
ATOM 660 C C . ALA A 1 86 ? 26.854 22.402 28.422 1.00 88.31 86 ALA A C 1
ATOM 662 O O . ALA A 1 86 ? 27.122 21.203 28.305 1.00 88.31 86 ALA A O 1
ATOM 663 N N . LEU A 1 87 ? 25.777 22.951 27.851 1.00 87.69 87 LEU A N 1
ATOM 664 C CA . LEU A 1 87 ? 24.841 22.211 27.000 1.00 87.69 87 LEU A CA 1
ATOM 665 C C . LEU A 1 87 ? 25.480 21.808 25.665 1.00 87.69 87 LEU A C 1
ATOM 667 O O . LEU A 1 87 ? 25.414 20.635 25.295 1.00 87.69 87 LEU A O 1
ATOM 671 N N . GLU A 1 88 ? 26.161 22.736 24.990 1.00 82.62 88 GLU A N 1
ATOM 672 C CA . GLU A 1 88 ? 26.882 22.472 23.736 1.00 82.62 88 GLU A CA 1
ATOM 673 C C . GLU A 1 88 ? 27.928 21.365 23.910 1.00 82.62 88 GLU A C 1
ATOM 675 O O . GLU A 1 88 ? 27.935 20.382 23.169 1.00 82.62 88 GLU A O 1
ATOM 680 N N . GLN A 1 89 ? 28.763 21.459 24.949 1.00 79.69 89 GLN A N 1
ATOM 681 C CA . GLN A 1 89 ? 29.773 20.441 25.244 1.00 79.69 89 GLN A CA 1
ATOM 682 C C . GLN A 1 89 ? 29.146 19.068 25.512 1.00 79.69 89 GLN A C 1
ATOM 684 O O . GLN A 1 89 ? 29.674 18.046 25.069 1.00 79.69 89 GLN A O 1
ATOM 689 N N . LYS A 1 90 ? 27.993 19.021 26.194 1.00 78.75 90 LYS A N 1
ATOM 690 C CA . LYS A 1 90 ? 27.289 17.760 26.451 1.00 78.75 90 LYS A CA 1
ATOM 691 C C . LYS A 1 90 ? 26.736 17.125 25.175 1.00 78.75 90 LYS A C 1
ATOM 693 O O . LYS A 1 90 ? 26.714 15.895 25.088 1.00 78.75 90 LYS A O 1
ATOM 698 N N . MET A 1 91 ? 26.285 17.936 24.218 1.00 70.19 91 MET A N 1
ATOM 699 C CA . MET A 1 91 ? 25.757 17.464 22.937 1.00 70.19 91 MET A CA 1
ATOM 700 C C . MET A 1 91 ? 26.863 16.905 22.036 1.00 70.19 91 MET A C 1
ATOM 702 O O . MET A 1 91 ? 26.704 15.805 21.509 1.00 70.19 91 MET A O 1
ATOM 706 N N . THR A 1 92 ? 28.008 17.584 21.937 1.00 62.19 92 THR A N 1
ATOM 707 C CA . THR A 1 92 ? 29.132 17.158 21.081 1.00 62.19 92 THR A CA 1
ATOM 708 C C . THR A 1 92 ? 29.786 15.854 21.552 1.00 62.19 92 THR A C 1
ATOM 710 O O . THR A 1 92 ? 30.253 15.065 20.741 1.00 62.19 92 THR A O 1
ATOM 713 N N . ILE A 1 93 ? 29.788 15.570 22.858 1.00 62.72 93 ILE A N 1
ATOM 714 C CA . ILE A 1 93 ? 30.402 14.343 23.404 1.00 62.72 93 ILE A CA 1
ATOM 715 C C . ILE A 1 93 ? 29.538 13.089 23.150 1.00 62.72 93 ILE A C 1
ATOM 717 O O . ILE A 1 93 ? 30.048 11.971 23.206 1.00 62.72 93 ILE A O 1
ATOM 721 N N . LYS A 1 94 ? 28.230 13.232 22.891 1.00 61.25 94 LYS A N 1
ATOM 722 C CA . LYS A 1 94 ? 27.309 12.083 22.836 1.00 61.25 94 LYS A CA 1
ATOM 723 C C . LYS A 1 94 ? 27.126 11.452 21.460 1.00 61.25 94 LYS A C 1
ATOM 725 O O . LYS A 1 94 ? 26.735 10.287 21.420 1.00 61.25 94 LYS A O 1
ATOM 730 N N . VAL A 1 95 ? 27.373 12.171 20.367 1.00 64.25 95 VAL A N 1
ATOM 731 C CA . VAL A 1 95 ? 27.210 11.608 19.021 1.00 64.25 95 VAL A CA 1
ATOM 732 C C . VAL A 1 95 ? 28.548 11.688 18.290 1.00 64.25 95 VAL A C 1
ATOM 734 O O . VAL A 1 95 ? 28.932 12.777 17.876 1.00 64.25 95 VAL A O 1
ATOM 737 N N . PRO A 1 96 ? 29.289 10.571 18.180 1.00 69.50 96 PRO A N 1
ATOM 738 C CA . PRO A 1 96 ? 30.548 10.550 17.445 1.00 69.50 96 PRO A CA 1
ATOM 739 C C . PRO A 1 96 ? 30.296 10.784 15.950 1.00 69.50 96 PRO A C 1
ATOM 741 O O . PRO A 1 96 ? 29.177 10.595 15.463 1.00 69.50 96 PRO A O 1
ATOM 744 N N . ASP A 1 97 ? 31.338 11.153 15.209 1.00 72.75 97 ASP A N 1
ATOM 745 C CA . ASP A 1 97 ? 31.296 11.107 13.747 1.00 72.75 97 ASP A CA 1
ATOM 746 C C . ASP A 1 97 ? 31.048 9.667 13.287 1.00 72.75 97 ASP A C 1
ATOM 748 O O . ASP A 1 97 ? 31.530 8.708 13.904 1.00 72.75 97 ASP A O 1
ATOM 752 N N . ALA A 1 98 ? 30.277 9.493 12.212 1.00 73.38 98 ALA A N 1
ATOM 753 C CA . ALA A 1 98 ? 30.083 8.157 11.671 1.00 73.38 98 ALA A CA 1
ATOM 754 C C . ALA A 1 98 ? 31.386 7.658 11.038 1.00 73.38 98 ALA A C 1
ATOM 756 O O . ALA A 1 98 ? 32.079 8.383 10.324 1.00 73.38 98 ALA A O 1
ATOM 757 N N . SER A 1 99 ? 31.686 6.386 11.260 1.00 74.31 99 SER A N 1
ATOM 758 C CA . SER A 1 99 ? 32.764 5.669 10.591 1.00 74.31 99 SER A CA 1
ATOM 759 C C . SER A 1 99 ? 32.213 4.394 9.956 1.00 74.31 99 SER A C 1
ATOM 761 O O . SER A 1 99 ? 31.042 4.051 10.120 1.00 74.31 99 SER A O 1
ATOM 763 N N . LEU A 1 100 ? 33.069 3.641 9.262 1.00 75.44 100 LEU A N 1
ATOM 764 C CA . LEU A 1 100 ? 32.688 2.341 8.697 1.00 75.44 100 LEU A CA 1
ATOM 765 C C . LEU A 1 100 ? 32.265 1.312 9.764 1.00 75.44 100 LEU A C 1
ATOM 767 O O . LEU A 1 100 ? 31.666 0.296 9.425 1.00 75.44 100 LEU A O 1
ATOM 771 N N . THR A 1 101 ? 32.583 1.550 11.039 1.00 77.62 101 THR A N 1
ATOM 772 C CA . THR A 1 101 ? 32.319 0.618 12.146 1.00 77.62 101 THR A CA 1
ATOM 773 C C . THR A 1 101 ? 31.530 1.237 13.300 1.00 77.62 101 THR A C 1
ATOM 775 O O . THR A 1 101 ? 31.038 0.506 14.158 1.00 77.62 101 THR A O 1
ATOM 778 N N . GLN A 1 102 ? 31.367 2.563 13.330 1.00 77.38 102 GLN A N 1
ATOM 779 C CA . GLN A 1 102 ? 30.697 3.291 14.404 1.00 77.38 102 GLN A CA 1
ATOM 780 C C . GLN A 1 102 ? 29.582 4.171 13.837 1.00 77.38 102 GLN A C 1
ATOM 782 O O . GLN A 1 102 ? 29.814 5.008 12.968 1.00 77.38 102 GLN A O 1
ATOM 787 N N . LYS A 1 103 ? 28.357 3.993 14.343 1.00 74.44 103 LYS A N 1
ATOM 788 C CA . LYS A 1 103 ? 27.220 4.861 13.997 1.00 74.44 103 LYS A CA 1
ATOM 789 C C . LYS A 1 103 ? 27.463 6.274 14.544 1.00 74.44 103 LYS A C 1
ATOM 791 O O . LYS A 1 103 ? 27.891 6.404 15.689 1.00 74.44 103 LYS A O 1
ATOM 796 N N . GLY A 1 104 ? 27.144 7.299 13.754 1.00 75.25 104 GLY A N 1
ATOM 797 C CA . GLY A 1 104 ? 27.412 8.699 14.085 1.00 75.25 104 GLY A CA 1
ATOM 798 C C . GLY A 1 104 ? 26.782 9.695 13.104 1.00 75.25 104 GLY A C 1
ATOM 799 O O . GLY A 1 104 ? 25.923 9.310 12.309 1.00 75.25 104 GLY A O 1
ATOM 800 N N . ILE A 1 105 ? 27.203 10.962 13.149 1.00 74.12 105 ILE A N 1
ATOM 801 C CA . ILE A 1 105 ? 26.767 12.026 12.217 1.00 74.12 105 ILE A CA 1
ATOM 802 C C . ILE A 1 105 ? 27.747 12.126 11.031 1.00 74.12 105 ILE A C 1
ATOM 804 O O . ILE A 1 105 ? 28.942 11.901 11.197 1.00 74.12 105 ILE A O 1
ATOM 808 N N . VAL A 1 106 ? 27.246 12.447 9.829 1.00 79.12 106 VAL A N 1
ATOM 809 C CA . VAL A 1 106 ? 28.044 12.644 8.598 1.00 79.12 106 VAL A CA 1
ATOM 810 C C . VAL A 1 106 ? 27.697 13.987 7.958 1.00 79.12 106 VAL A C 1
ATOM 812 O O . VAL A 1 106 ? 26.527 14.369 7.917 1.00 79.12 106 VAL A O 1
ATOM 815 N N . GLN A 1 107 ? 28.693 14.691 7.416 1.00 84.81 107 GLN A N 1
ATOM 816 C CA . GLN A 1 107 ? 28.492 15.933 6.665 1.00 84.81 107 GLN A CA 1
ATOM 817 C C . GLN A 1 107 ? 28.309 15.653 5.161 1.00 84.81 107 GLN A C 1
ATOM 819 O O . GLN A 1 107 ? 28.996 14.812 4.585 1.00 84.81 107 GLN A O 1
ATOM 824 N N . LEU A 1 108 ? 27.391 16.365 4.500 1.00 89.75 108 LEU A N 1
ATOM 825 C CA . LEU A 1 108 ? 27.126 16.203 3.064 1.00 89.75 108 LEU A CA 1
ATOM 826 C C . LEU A 1 108 ? 28.097 17.020 2.189 1.00 89.75 108 LEU A C 1
ATOM 828 O O . LEU A 1 108 ? 28.488 18.125 2.563 1.00 89.75 108 LEU A O 1
ATOM 832 N N . THR A 1 109 ? 28.433 16.509 0.997 1.00 89.56 109 THR A N 1
ATOM 833 C CA . THR A 1 109 ? 29.279 17.181 -0.009 1.00 89.56 109 THR A CA 1
ATOM 834 C C . THR A 1 109 ? 28.646 17.234 -1.404 1.00 89.56 109 THR A C 1
ATOM 836 O O . THR A 1 109 ? 27.962 16.311 -1.857 1.00 89.56 109 THR A O 1
ATOM 839 N N . ASN A 1 110 ? 28.908 18.328 -2.116 1.00 89.88 110 ASN A N 1
ATOM 840 C CA . ASN A 1 110 ? 28.585 18.534 -3.528 1.00 89.88 110 ASN A CA 1
ATOM 841 C C . ASN A 1 110 ? 29.837 18.592 -4.424 1.00 89.88 110 ASN A C 1
ATOM 843 O O . ASN A 1 110 ? 29.726 18.954 -5.591 1.00 89.88 110 ASN A O 1
ATOM 847 N N . VAL A 1 111 ? 31.011 18.231 -3.897 1.00 88.00 111 VAL A N 1
ATOM 848 C CA . VAL A 1 111 ? 32.263 18.136 -4.658 1.00 88.00 111 VAL A CA 1
ATOM 849 C C . VAL A 1 111 ? 32.799 16.707 -4.662 1.00 88.00 111 VAL A C 1
ATOM 851 O O . VAL A 1 111 ? 32.741 16.008 -3.647 1.00 88.00 111 VAL A O 1
ATOM 854 N N . VAL A 1 112 ? 33.337 16.275 -5.807 1.00 85.25 112 VAL A N 1
ATOM 855 C CA . VAL A 1 112 ? 34.052 14.996 -5.925 1.00 85.25 112 VAL A CA 1
ATOM 856 C C . VAL A 1 112 ? 35.389 15.105 -5.194 1.00 85.25 112 VAL A C 1
ATOM 858 O O . VAL A 1 112 ? 36.114 16.085 -5.355 1.00 85.25 112 VAL A O 1
ATOM 861 N N . GLY A 1 113 ? 35.728 14.093 -4.401 1.00 84.19 113 GLY A N 1
ATOM 862 C CA . GLY A 1 113 ? 36.975 14.043 -3.647 1.00 84.19 113 GLY A CA 1
ATOM 863 C C . GLY A 1 113 ? 37.216 12.665 -3.037 1.00 84.19 113 GLY A C 1
ATOM 864 O O . GLY A 1 113 ? 36.510 11.709 -3.345 1.00 84.19 113 GLY A O 1
ATOM 865 N N . ASN A 1 114 ? 38.209 12.568 -2.157 1.00 82.44 114 ASN A N 1
ATOM 866 C CA . ASN A 1 114 ? 38.645 11.330 -1.501 1.00 82.44 114 ASN A CA 1
ATOM 867 C C . ASN A 1 114 ? 38.369 11.334 0.015 1.00 82.44 114 ASN A C 1
ATOM 869 O O . ASN A 1 114 ? 39.158 10.803 0.796 1.00 82.44 114 ASN A O 1
ATOM 873 N N . SER A 1 115 ? 37.279 11.978 0.442 1.00 80.31 115 SER A N 1
ATOM 874 C CA . SER A 1 115 ? 36.937 12.064 1.863 1.00 80.31 115 SER A CA 1
ATOM 875 C C . SER A 1 115 ? 36.340 10.758 2.384 1.00 80.31 115 SER A C 1
ATOM 877 O O . SER A 1 115 ? 35.452 10.185 1.759 1.00 80.31 115 SER A O 1
ATOM 879 N N . ASN A 1 116 ? 36.776 10.351 3.577 1.00 73.31 116 ASN A N 1
ATOM 880 C CA . ASN A 1 116 ? 36.180 9.250 4.341 1.00 73.31 116 ASN A CA 1
ATOM 881 C C . ASN A 1 116 ? 35.149 9.736 5.377 1.00 73.31 116 ASN A C 1
ATOM 883 O O . ASN A 1 116 ? 34.602 8.923 6.114 1.00 73.31 116 ASN A O 1
ATOM 887 N N . THR A 1 117 ? 34.917 11.050 5.467 1.00 73.81 117 THR A N 1
ATOM 888 C CA . THR A 1 117 ? 34.051 11.686 6.478 1.00 73.81 117 THR A CA 1
ATOM 889 C C . THR A 1 117 ? 32.890 12.479 5.870 1.00 73.81 117 THR A C 1
ATOM 891 O O . THR A 1 117 ? 32.059 13.008 6.606 1.00 73.81 117 THR A O 1
ATOM 894 N N . LEU A 1 118 ? 32.815 12.569 4.535 1.00 85.44 118 LEU A N 1
ATOM 895 C CA . LEU A 1 118 ? 31.751 13.272 3.814 1.00 85.44 118 LEU A CA 1
ATOM 896 C C . LEU A 1 118 ? 30.892 12.292 3.007 1.00 85.44 118 LEU A C 1
ATOM 898 O O . LEU A 1 118 ? 31.425 11.431 2.311 1.00 85.44 118 LEU A O 1
ATOM 902 N N . ALA A 1 119 ? 29.571 12.470 3.040 1.00 85.69 119 ALA A N 1
ATOM 903 C CA . ALA A 1 119 ? 28.625 11.728 2.208 1.00 85.69 119 ALA A CA 1
ATOM 904 C C . ALA A 1 119 ? 28.206 12.539 0.974 1.00 85.69 119 ALA A C 1
ATOM 906 O O . ALA A 1 119 ? 27.949 13.741 1.043 1.00 85.69 119 ALA A O 1
ATOM 907 N N . VAL A 1 120 ? 28.123 11.873 -0.174 1.00 89.62 120 VAL A N 1
ATOM 908 C CA . VAL A 1 120 ? 27.751 12.487 -1.456 1.00 89.62 120 VAL A CA 1
ATOM 909 C C . VAL A 1 120 ? 26.281 12.928 -1.453 1.00 89.62 120 VAL A C 1
ATOM 911 O O . VAL A 1 120 ? 25.400 12.198 -1.007 1.00 89.62 120 VAL A O 1
ATOM 914 N N . THR A 1 121 ? 26.002 14.117 -1.993 1.00 90.06 121 THR A N 1
ATOM 915 C CA . THR A 1 121 ? 24.628 14.585 -2.251 1.00 90.06 121 THR A CA 1
ATOM 916 C C . THR A 1 121 ? 24.008 13.905 -3.474 1.00 90.06 121 THR A C 1
ATOM 918 O O . THR A 1 121 ? 24.697 13.584 -4.441 1.00 90.06 121 THR A O 1
ATOM 921 N N . GLN A 1 122 ? 22.677 13.765 -3.487 1.00 87.88 122 GLN A N 1
ATOM 922 C CA . GLN A 1 122 ? 21.940 13.195 -4.626 1.00 87.88 122 GLN A CA 1
ATOM 923 C C . GLN A 1 122 ? 22.242 13.920 -5.948 1.00 87.88 122 GLN A C 1
ATOM 925 O O . GLN A 1 122 ? 22.407 13.279 -6.984 1.00 87.88 122 GLN A O 1
ATOM 930 N N . LYS A 1 123 ? 22.363 15.253 -5.911 1.00 88.25 123 LYS A N 1
ATOM 931 C CA . LYS A 1 123 ? 22.703 16.061 -7.088 1.00 88.25 123 LYS A CA 1
ATOM 932 C C . LYS A 1 123 ? 24.075 15.688 -7.658 1.00 88.25 123 LYS A C 1
ATOM 934 O O . LYS A 1 123 ? 24.178 15.443 -8.855 1.00 88.25 123 LYS A O 1
ATOM 939 N N . LEU A 1 124 ? 25.097 15.588 -6.804 1.00 90.75 124 LEU A N 1
ATOM 940 C CA . LEU A 1 124 ? 26.441 15.200 -7.231 1.00 90.75 124 LEU A CA 1
ATOM 941 C C . LEU A 1 124 ? 26.461 13.771 -7.798 1.00 90.75 124 LEU A C 1
ATOM 943 O O . LEU A 1 124 ? 27.087 13.527 -8.826 1.00 90.75 124 LEU A O 1
ATOM 947 N N . ALA A 1 125 ? 25.735 12.834 -7.180 1.00 88.75 125 ALA A N 1
ATOM 948 C CA . ALA A 1 125 ? 25.592 11.480 -7.719 1.00 88.75 125 ALA A CA 1
ATOM 949 C C . ALA A 1 125 ? 24.965 11.486 -9.127 1.00 88.75 125 ALA A C 1
ATOM 951 O O . ALA A 1 125 ? 25.452 10.798 -10.024 1.00 88.75 125 ALA A O 1
ATOM 952 N N . GLN A 1 126 ? 23.929 12.302 -9.347 1.00 85.38 126 GLN A N 1
ATOM 953 C CA . GLN A 1 126 ? 23.287 12.435 -10.654 1.00 85.38 126 GLN A CA 1
ATOM 954 C C . GLN A 1 126 ? 24.227 13.033 -11.710 1.00 85.38 126 GLN A C 1
ATOM 956 O O . GLN A 1 126 ? 24.250 12.559 -12.844 1.00 85.38 126 GLN A O 1
ATOM 961 N N . GLU A 1 127 ? 25.016 14.045 -11.350 1.00 84.94 127 GLU A N 1
ATOM 962 C CA . GLU A 1 127 ? 26.001 14.665 -12.246 1.00 84.94 127 GLU A CA 1
ATOM 963 C C . GLU A 1 127 ? 27.087 13.667 -12.675 1.00 84.94 127 GLU A C 1
ATOM 965 O O . GLU A 1 127 ? 27.386 13.562 -13.866 1.00 84.94 127 GLU A O 1
ATOM 970 N N . ILE A 1 128 ? 27.610 12.865 -11.738 1.00 82.81 128 ILE A N 1
ATOM 971 C CA . ILE A 1 128 ? 28.579 11.796 -12.034 1.00 82.81 128 ILE A CA 1
ATOM 972 C C . ILE A 1 128 ? 27.968 10.758 -12.986 1.00 82.81 128 ILE A C 1
ATOM 974 O O . ILE A 1 128 ? 28.585 10.394 -13.987 1.00 82.81 128 ILE A O 1
ATOM 978 N N . ILE A 1 129 ? 26.740 10.302 -12.711 1.00 82.19 129 ILE A N 1
ATOM 979 C CA . ILE A 1 129 ? 26.033 9.331 -13.561 1.00 82.19 129 ILE A CA 1
ATOM 980 C C . ILE A 1 129 ? 25.806 9.890 -14.970 1.00 82.19 129 ILE A C 1
ATOM 982 O O . ILE A 1 129 ? 25.948 9.156 -15.948 1.00 82.19 129 ILE A O 1
ATOM 986 N N . ASN A 1 130 ? 25.452 11.169 -15.091 1.00 74.31 130 ASN A N 1
ATOM 987 C CA . ASN A 1 130 ? 25.231 11.808 -16.386 1.00 74.31 130 ASN A CA 1
ATOM 988 C C . ASN A 1 130 ? 26.531 11.896 -17.193 1.00 74.31 130 ASN A C 1
ATOM 990 O O . ASN A 1 130 ? 26.529 11.511 -18.359 1.00 74.31 130 ASN A O 1
ATOM 994 N N . SER A 1 131 ? 27.635 12.302 -16.558 1.00 74.62 131 SER A N 1
ATOM 995 C CA . SER A 1 131 ? 28.963 12.344 -17.185 1.00 74.62 131 SER A CA 1
ATOM 996 C C . SER A 1 131 ? 29.380 10.970 -17.732 1.00 74.62 131 SER A C 1
ATOM 998 O O . SER A 1 131 ? 29.710 10.829 -18.907 1.00 74.62 131 SER A O 1
ATOM 1000 N N . LEU A 1 132 ? 29.225 9.911 -16.928 1.00 72.69 132 LEU A N 1
ATOM 1001 C CA . LEU A 1 132 ? 29.537 8.536 -17.347 1.00 72.69 132 LEU A CA 1
ATOM 1002 C C . LEU A 1 132 ? 28.640 8.024 -18.490 1.00 72.69 132 LEU A C 1
ATOM 1004 O O . LEU A 1 132 ? 29.054 7.174 -19.277 1.00 72.69 132 LEU A O 1
ATOM 1008 N N . ARG A 1 133 ? 27.400 8.517 -18.603 1.00 66.50 133 ARG A N 1
ATOM 1009 C CA . ARG A 1 133 ? 26.478 8.140 -19.691 1.00 66.50 133 ARG A CA 1
ATOM 1010 C C . ARG A 1 133 ? 26.841 8.790 -21.026 1.00 66.50 133 ARG A C 1
ATOM 1012 O O . ARG A 1 133 ? 26.519 8.213 -22.068 1.00 66.50 133 ARG A O 1
ATOM 1019 N N . GLU A 1 134 ? 27.486 9.955 -21.013 1.00 58.53 134 GLU A N 1
ATOM 1020 C CA . GLU A 1 134 ? 27.945 10.634 -22.231 1.00 58.53 134 GLU A CA 1
ATOM 1021 C C . GLU A 1 134 ? 29.161 9.940 -22.867 1.00 58.53 134 GLU A C 1
ATOM 1023 O O . GLU A 1 134 ? 29.297 9.962 -24.088 1.00 58.53 134 GLU A O 1
ATOM 1028 N N . GLU A 1 135 ? 29.962 9.207 -22.086 1.00 55.97 135 GLU A N 1
ATOM 1029 C CA . GLU A 1 135 ? 31.138 8.465 -22.573 1.00 55.97 135 GLU A CA 1
ATOM 1030 C C . GLU A 1 135 ? 30.819 7.125 -23.280 1.00 55.97 135 GLU A C 1
ATOM 1032 O O . GLU A 1 135 ? 31.725 6.441 -23.767 1.00 55.97 135 GLU A O 1
ATOM 1037 N N . ILE A 1 136 ? 29.543 6.722 -23.406 1.00 59.03 136 ILE A N 1
ATOM 1038 C CA . ILE A 1 136 ? 29.172 5.506 -24.157 1.00 59.03 136 ILE A CA 1
ATOM 1039 C C . ILE A 1 136 ? 29.278 5.782 -25.670 1.00 59.03 136 ILE A C 1
ATOM 1041 O O . ILE A 1 136 ? 28.348 6.258 -26.326 1.00 59.03 136 ILE A O 1
ATOM 1045 N N . ASN A 1 137 ? 30.458 5.427 -26.177 1.00 65.75 137 ASN A N 1
ATOM 1046 C CA . ASN A 1 137 ? 31.167 5.771 -27.417 1.00 65.75 137 ASN A CA 1
ATOM 1047 C C . ASN A 1 137 ? 30.506 5.431 -28.779 1.00 65.75 137 ASN A C 1
ATOM 1049 O O . ASN A 1 137 ? 31.198 5.336 -29.791 1.00 65.75 137 ASN A O 1
ATOM 1053 N N . ILE A 1 138 ? 29.186 5.217 -28.845 1.00 77.12 138 ILE A N 1
ATOM 1054 C CA . ILE A 1 138 ? 28.473 4.975 -30.114 1.00 77.12 138 ILE A CA 1
ATOM 1055 C C . ILE A 1 138 ? 27.274 5.930 -30.225 1.00 77.12 138 ILE A C 1
ATOM 1057 O O . ILE A 1 138 ? 26.335 5.828 -29.421 1.00 77.12 138 ILE A O 1
ATOM 1061 N N . PRO A 1 139 ? 27.259 6.850 -31.210 1.00 84.19 139 PRO A N 1
ATOM 1062 C CA . PRO A 1 139 ? 26.129 7.745 -31.444 1.00 84.19 139 PRO A CA 1
ATOM 1063 C C . PRO A 1 139 ? 24.797 6.992 -31.567 1.00 84.19 139 PRO A C 1
ATOM 1065 O O . PRO A 1 139 ? 24.727 5.889 -32.112 1.00 84.19 139 PRO A O 1
ATOM 1068 N N . VAL A 1 140 ? 23.729 7.578 -31.019 1.00 86.88 140 VAL A N 1
ATOM 1069 C CA . VAL A 1 140 ? 22.366 7.046 -31.179 1.00 86.88 140 VAL A CA 1
ATOM 1070 C C . VAL A 1 140 ? 22.022 7.037 -32.671 1.00 86.88 140 VAL A C 1
ATOM 1072 O O . VAL A 1 140 ? 22.288 8.010 -33.366 1.00 86.88 140 VAL A O 1
ATOM 1075 N N . GLY A 1 141 ? 21.460 5.930 -33.158 1.00 87.88 141 GLY A N 1
ATOM 1076 C CA . GLY A 1 141 ? 21.138 5.748 -34.577 1.00 87.88 141 GLY A CA 1
ATOM 1077 C C . GLY A 1 141 ? 22.243 5.124 -35.434 1.00 87.88 141 GLY A C 1
ATOM 1078 O O . GLY A 1 141 ? 21.965 4.740 -36.561 1.00 87.88 141 GLY A O 1
ATOM 1079 N N . SER A 1 142 ? 23.462 4.933 -34.925 1.00 91.19 142 SER A N 1
ATOM 1080 C CA . SER A 1 142 ? 24.484 4.172 -35.657 1.00 91.19 142 SER A CA 1
ATOM 1081 C C . SER A 1 142 ? 24.113 2.683 -35.731 1.00 91.19 142 SER A C 1
ATOM 1083 O O . SER A 1 142 ? 23.877 2.090 -34.673 1.00 91.19 142 SER A O 1
ATOM 1085 N N . PRO A 1 143 ? 24.092 2.047 -36.921 1.00 93.50 143 PRO A N 1
ATOM 1086 C CA . PRO A 1 143 ? 23.930 0.599 -37.030 1.00 93.50 143 PRO A CA 1
ATOM 1087 C C . PRO A 1 143 ? 25.131 -0.146 -36.433 1.00 93.50 143 PRO A C 1
ATOM 1089 O O . PRO A 1 143 ? 26.280 0.112 -36.790 1.00 93.50 143 PRO A O 1
ATOM 1092 N N . ILE A 1 144 ? 24.859 -1.096 -35.542 1.00 93.25 144 ILE A N 1
ATOM 1093 C CA . ILE A 1 144 ? 25.846 -1.907 -34.825 1.00 93.25 144 ILE A CA 1
ATOM 1094 C C . ILE A 1 144 ? 25.620 -3.378 -35.198 1.00 93.25 144 ILE A C 1
ATOM 1096 O O . ILE A 1 144 ? 24.499 -3.869 -35.034 1.00 93.25 144 ILE A O 1
ATOM 1100 N N . PRO A 1 145 ? 26.647 -4.104 -35.678 1.00 93.50 145 PRO A N 1
ATOM 1101 C CA . PRO A 1 145 ? 26.568 -5.551 -35.849 1.00 93.50 145 PRO A CA 1
ATOM 1102 C C . PRO A 1 145 ? 26.377 -6.262 -34.501 1.00 93.50 145 PRO A C 1
ATOM 1104 O O . PRO A 1 145 ? 27.162 -6.077 -33.572 1.00 93.50 145 PRO A O 1
ATOM 1107 N N . TRP A 1 146 ? 25.361 -7.113 -34.408 1.00 95.00 146 TRP A N 1
ATOM 1108 C CA . TRP A 1 146 ? 24.986 -7.862 -33.214 1.00 95.00 146 TRP A CA 1
ATOM 1109 C C . TRP A 1 146 ? 24.894 -9.368 -33.517 1.00 95.00 146 TRP A C 1
ATOM 1111 O O . TRP A 1 146 ? 24.247 -9.752 -34.493 1.00 95.00 146 TRP A O 1
ATOM 1121 N N . PRO A 1 147 ? 25.540 -10.242 -32.722 1.00 94.94 147 PRO A N 1
ATOM 1122 C CA . PRO A 1 147 ? 25.689 -11.657 -33.070 1.00 94.94 147 PRO A CA 1
ATOM 1123 C C . PRO A 1 147 ? 24.436 -12.510 -32.819 1.00 94.94 147 PRO A C 1
ATOM 1125 O O . PRO A 1 147 ? 24.415 -13.672 -33.218 1.00 94.94 147 PRO A O 1
ATOM 1128 N N . LEU A 1 148 ? 23.408 -11.979 -32.146 1.00 92.62 148 LEU A N 1
ATOM 1129 C CA . LEU A 1 148 ? 22.189 -12.719 -31.803 1.00 92.62 148 LEU A CA 1
ATOM 1130 C C . LEU A 1 148 ? 20.970 -12.212 -32.594 1.00 92.62 148 LEU A C 1
ATOM 1132 O O . LEU A 1 148 ? 20.922 -11.047 -32.994 1.00 92.62 148 LEU A O 1
ATOM 1136 N N . PRO A 1 149 ? 19.942 -13.057 -32.795 1.00 86.38 149 PRO A N 1
ATOM 1137 C CA . PRO A 1 149 ? 18.726 -12.652 -33.502 1.00 86.38 149 PRO A CA 1
ATOM 1138 C C . PRO A 1 149 ? 17.920 -11.578 -32.754 1.00 86.38 149 PRO A C 1
ATOM 1140 O O . PRO A 1 149 ? 17.246 -10.773 -33.393 1.00 86.38 149 PRO A O 1
ATOM 1143 N N . TYR A 1 150 ? 18.020 -11.523 -31.423 1.00 88.38 150 TYR A N 1
ATOM 1144 C CA . TYR A 1 150 ? 17.289 -10.570 -30.584 1.00 88.38 150 TYR A CA 1
ATOM 1145 C C . TYR A 1 150 ? 18.227 -9.483 -30.039 1.00 88.38 150 TYR A C 1
ATOM 1147 O O . TYR A 1 150 ? 19.298 -9.831 -29.529 1.00 88.38 150 TYR A O 1
ATOM 1155 N N . PRO A 1 151 ? 17.863 -8.189 -30.142 1.00 85.75 151 PRO A N 1
ATOM 1156 C CA . PRO A 1 151 ? 18.670 -7.098 -29.606 1.00 85.75 151 PRO A CA 1
ATOM 1157 C C . PRO A 1 151 ? 18.647 -7.097 -28.065 1.00 85.75 151 PRO A C 1
ATOM 1159 O O . PRO A 1 151 ? 17.671 -7.560 -27.468 1.00 85.75 151 PRO A O 1
ATOM 1162 N N . PRO A 1 152 ? 19.673 -6.542 -27.397 1.00 83.19 152 PRO A N 1
ATOM 1163 C CA . PRO A 1 152 ? 19.609 -6.230 -25.972 1.00 83.19 152 PRO A CA 1
ATOM 1164 C C . PRO A 1 152 ? 18.515 -5.202 -25.657 1.00 83.19 152 PRO A C 1
ATOM 1166 O O . PRO A 1 152 ? 18.039 -4.478 -26.534 1.00 83.19 152 PRO A O 1
ATOM 1169 N N . VAL A 1 153 ? 18.174 -5.075 -24.374 1.00 76.06 153 VAL A N 1
ATOM 1170 C CA . VAL A 1 153 ? 17.282 -4.014 -23.882 1.00 76.06 153 VAL A CA 1
ATOM 1171 C C . VAL A 1 153 ? 17.825 -2.638 -24.295 1.00 76.06 153 VAL A C 1
ATOM 1173 O O . VAL A 1 153 ? 19.028 -2.397 -24.217 1.00 76.06 153 VAL A O 1
ATOM 1176 N N . ASN A 1 154 ? 16.937 -1.730 -24.715 1.00 79.81 154 ASN A N 1
ATOM 1177 C CA . ASN A 1 154 ? 17.258 -0.394 -25.249 1.00 79.81 154 ASN A CA 1
ATOM 1178 C C . ASN A 1 154 ? 17.966 -0.382 -26.616 1.00 79.81 154 ASN A C 1
ATOM 1180 O O . ASN A 1 154 ? 18.614 0.603 -26.977 1.00 79.81 154 ASN A O 1
ATOM 1184 N N . TYR A 1 155 ? 17.820 -1.446 -27.403 1.00 88.38 155 TYR A N 1
ATOM 1185 C CA . TYR A 1 155 ? 18.234 -1.481 -28.803 1.00 88.38 155 TYR A CA 1
ATOM 1186 C C . TYR A 1 155 ? 17.068 -1.907 -29.695 1.00 88.38 155 TYR A C 1
ATOM 1188 O O . TYR A 1 155 ? 16.214 -2.695 -29.296 1.00 88.38 155 TYR A O 1
ATOM 1196 N N . LEU A 1 156 ? 17.042 -1.385 -30.920 1.00 91.88 156 LEU A N 1
ATOM 1197 C CA . LEU A 1 156 ? 16.050 -1.734 -31.936 1.00 91.88 156 LEU A CA 1
ATOM 1198 C C . LEU A 1 156 ? 16.735 -2.367 -33.142 1.00 91.88 156 LEU A C 1
ATOM 1200 O O . LEU A 1 156 ? 17.860 -2.008 -33.482 1.00 91.88 156 LEU A O 1
ATOM 1204 N N . VAL A 1 157 ? 16.049 -3.299 -33.797 1.00 93.88 157 VAL A N 1
ATOM 1205 C CA . VAL A 1 157 ? 16.545 -3.958 -35.009 1.00 93.88 157 VAL A CA 1
ATOM 1206 C C . VAL A 1 157 ? 16.318 -3.066 -36.231 1.00 93.88 157 VAL A C 1
ATOM 1208 O O . VAL A 1 157 ? 15.232 -2.523 -36.408 1.00 93.88 157 VAL A O 1
ATOM 1211 N N . CYS A 1 158 ? 17.310 -2.972 -37.115 1.00 94.69 158 CYS A N 1
ATOM 1212 C CA . CYS A 1 158 ? 17.207 -2.318 -38.422 1.00 94.69 158 CYS A CA 1
ATOM 1213 C C . CYS A 1 158 ? 16.460 -3.216 -39.422 1.00 94.69 158 CYS A C 1
ATOM 1215 O O . CYS A 1 158 ? 17.052 -3.777 -40.343 1.00 94.69 158 CYS A O 1
ATOM 1217 N N . ASN A 1 159 ? 15.159 -3.403 -39.207 1.00 94.00 159 ASN A N 1
ATOM 1218 C CA . ASN A 1 159 ? 14.276 -4.248 -40.019 1.00 94.00 159 ASN A CA 1
ATOM 1219 C C . ASN A 1 159 ? 13.210 -3.443 -40.783 1.00 94.00 159 ASN A C 1
ATOM 1221 O O . ASN A 1 159 ? 12.175 -3.996 -41.157 1.00 94.00 159 ASN A O 1
ATOM 1225 N N . GLY A 1 160 ? 13.405 -2.133 -40.955 1.00 93.44 160 GLY A N 1
ATOM 1226 C CA . GLY A 1 160 ? 12.414 -1.283 -41.612 1.00 93.44 160 GLY A CA 1
ATOM 1227 C C . GLY A 1 160 ? 11.240 -0.850 -40.726 1.00 93.44 160 GLY A C 1
ATOM 1228 O O . GLY A 1 160 ? 10.290 -0.267 -41.256 1.00 93.44 160 GLY A O 1
ATOM 1229 N N . ALA A 1 161 ? 11.243 -1.159 -39.424 1.00 92.69 161 ALA A N 1
ATOM 1230 C CA . ALA A 1 161 ? 10.145 -0.818 -38.520 1.00 92.69 161 ALA A CA 1
ATOM 1231 C C . ALA A 1 161 ? 10.077 0.684 -38.196 1.00 92.69 161 ALA A C 1
ATOM 1233 O O . ALA A 1 161 ? 11.082 1.399 -38.197 1.00 92.69 161 ALA A O 1
ATOM 1234 N N . PHE A 1 162 ? 8.867 1.148 -37.881 1.00 93.50 162 PHE A N 1
ATOM 1235 C CA . PHE A 1 162 ? 8.640 2.472 -37.307 1.00 93.50 162 PHE A CA 1
ATOM 1236 C C . PHE A 1 162 ? 9.002 2.488 -35.819 1.00 93.50 162 PHE A C 1
ATOM 1238 O O . PHE A 1 162 ? 8.836 1.484 -35.126 1.00 93.50 162 PHE A O 1
ATOM 1245 N N . PHE A 1 163 ? 9.442 3.641 -35.318 1.00 89.19 163 PHE A N 1
ATOM 1246 C CA . PHE A 1 163 ? 9.675 3.870 -33.894 1.00 89.19 163 PHE A CA 1
ATOM 1247 C C . PHE A 1 163 ? 8.994 5.155 -33.413 1.00 89.19 163 PHE A C 1
ATOM 1249 O O . PHE A 1 163 ? 8.720 6.083 -34.178 1.00 89.19 163 PHE A O 1
ATOM 1256 N N . ASN A 1 164 ? 8.725 5.222 -32.110 1.00 85.94 164 ASN A N 1
ATOM 1257 C CA . ASN A 1 164 ? 8.111 6.393 -31.503 1.00 85.94 164 ASN A CA 1
ATOM 1258 C C 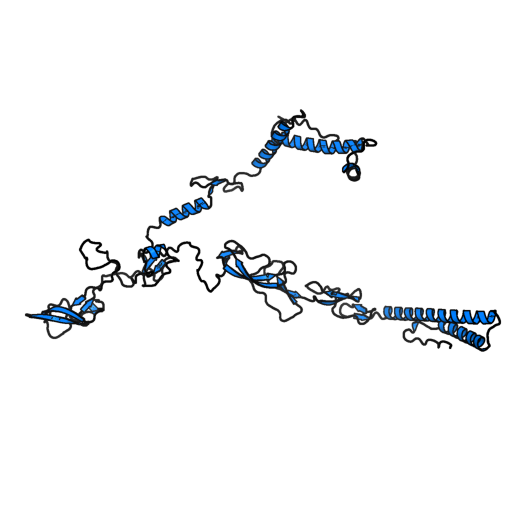. ASN A 1 164 ? 9.149 7.513 -31.314 1.00 85.94 164 ASN A C 1
ATOM 1260 O O . ASN A 1 164 ? 10.025 7.430 -30.453 1.00 85.94 164 ASN A O 1
ATOM 1264 N N . LYS A 1 165 ? 9.018 8.592 -32.092 1.00 85.81 165 LYS A N 1
ATOM 1265 C CA . LYS A 1 165 ? 9.916 9.758 -32.032 1.00 85.81 165 LYS A CA 1
ATOM 1266 C C . LYS A 1 165 ? 9.877 10.506 -30.697 1.00 85.81 165 LYS A C 1
ATOM 1268 O O . LYS A 1 165 ? 10.876 11.113 -30.330 1.00 85.81 165 LYS A O 1
ATOM 1273 N N . LEU A 1 166 ? 8.757 10.455 -29.970 1.00 82.25 166 LEU A N 1
ATOM 1274 C CA . LEU A 1 166 ? 8.644 11.063 -28.637 1.00 82.25 166 LEU A CA 1
ATOM 1275 C C . LEU A 1 166 ? 9.406 10.251 -27.587 1.00 82.25 166 LEU A C 1
ATOM 1277 O O . LEU A 1 166 ? 10.017 10.819 -26.691 1.00 82.25 166 LEU A O 1
ATOM 1281 N N . GLN A 1 167 ? 9.395 8.925 -27.723 1.00 78.94 167 GLN A N 1
ATOM 1282 C CA . GLN A 1 167 ? 10.108 8.022 -26.821 1.00 78.94 167 GLN A CA 1
ATOM 1283 C C . GLN A 1 167 ? 11.623 8.031 -27.081 1.00 78.94 167 GLN A C 1
ATOM 1285 O O . GLN A 1 167 ? 12.421 7.942 -26.146 1.00 78.94 167 GLN A O 1
ATOM 1290 N N . TYR A 1 168 ? 12.024 8.182 -28.348 1.00 86.06 168 TYR A N 1
ATOM 1291 C CA . TYR A 1 168 ? 13.420 8.146 -28.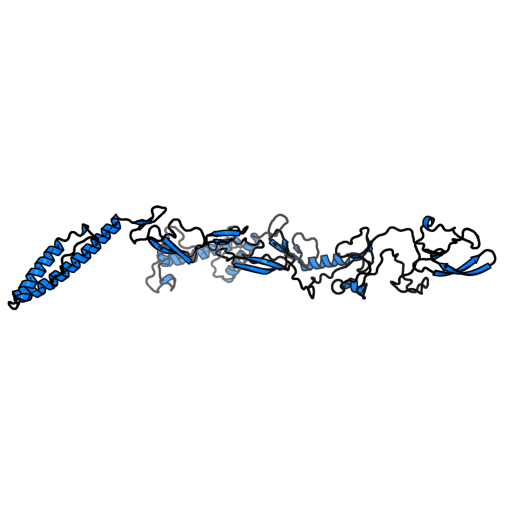785 1.00 86.06 168 TYR A CA 1
ATOM 1292 C C . TYR A 1 168 ? 13.818 9.424 -29.552 1.00 86.06 168 TYR A C 1
ATOM 1294 O O . TYR A 1 168 ? 14.120 9.352 -30.746 1.00 86.06 168 TYR A O 1
ATOM 1302 N N . PRO A 1 169 ? 13.860 10.603 -28.902 1.00 86.25 169 PRO A N 1
ATOM 1303 C CA . PRO A 1 169 ? 14.122 11.877 -29.580 1.00 86.25 169 PRO A CA 1
ATOM 1304 C C . PRO A 1 169 ? 15.511 11.929 -30.230 1.00 86.25 169 PRO A C 1
ATOM 1306 O O . PRO A 1 169 ? 15.628 12.308 -31.390 1.00 86.25 169 PRO A O 1
ATOM 1309 N N . LYS A 1 170 ? 16.552 11.423 -29.552 1.00 84.31 170 LYS A N 1
ATOM 1310 C CA . LYS A 1 170 ? 17.906 11.316 -30.132 1.00 84.31 170 LYS A CA 1
ATOM 1311 C C . LYS A 1 170 ? 17.971 10.358 -31.328 1.00 84.31 170 LYS A C 1
ATOM 1313 O O . LYS A 1 170 ? 18.815 10.515 -32.200 1.00 84.31 170 LYS A O 1
ATOM 1318 N N . LEU A 1 171 ? 17.093 9.353 -31.379 1.00 90.06 171 LEU A N 1
ATOM 1319 C CA . LEU A 1 171 ? 16.986 8.466 -32.541 1.00 90.06 171 LEU A CA 1
ATOM 1320 C C . LEU A 1 171 ? 16.221 9.146 -33.682 1.00 90.06 171 LEU A C 1
ATOM 1322 O O . LEU A 1 171 ? 16.555 8.933 -34.840 1.00 90.06 171 LEU A O 1
ATOM 1326 N N . ALA A 1 172 ? 15.243 9.998 -33.361 1.00 91.56 172 ALA A N 1
ATOM 1327 C CA . ALA A 1 172 ? 14.532 10.828 -34.330 1.00 91.56 172 ALA A CA 1
ATOM 1328 C C . ALA A 1 172 ? 15.425 11.910 -34.959 1.00 91.56 172 ALA A C 1
ATOM 1330 O O . ALA A 1 172 ? 15.191 12.287 -36.101 1.00 91.56 172 ALA A O 1
ATOM 1331 N N . GLU A 1 173 ? 16.467 12.374 -34.264 1.00 90.44 173 GLU A N 1
ATOM 1332 C CA . GLU A 1 173 ? 17.506 13.221 -34.868 1.00 90.44 173 GLU A CA 1
ATOM 1333 C C . GLU A 1 173 ? 18.279 12.473 -35.970 1.00 90.44 173 GLU A C 1
ATOM 1335 O O . GLU A 1 173 ? 18.554 13.048 -37.022 1.00 90.44 173 GLU A O 1
ATOM 1340 N N . ALA A 1 174 ? 18.582 11.184 -35.764 1.00 90.56 174 ALA A N 1
ATOM 1341 C CA . ALA A 1 174 ? 19.263 10.345 -36.753 1.00 90.56 174 ALA A CA 1
ATOM 1342 C C . ALA A 1 174 ? 18.334 9.861 -37.886 1.00 90.56 174 ALA A C 1
ATOM 1344 O O . ALA A 1 174 ? 18.758 9.777 -39.038 1.00 90.56 174 ALA A O 1
ATOM 1345 N N . TYR A 1 175 ? 17.067 9.569 -37.568 1.00 92.31 175 TYR A N 1
ATOM 1346 C CA . TYR A 1 175 ? 16.036 9.097 -38.501 1.00 92.31 175 TYR A CA 1
ATOM 1347 C C . TYR A 1 175 ? 14.753 9.951 -38.387 1.00 92.31 175 TYR A C 1
ATOM 1349 O O . TYR A 1 175 ? 13.800 9.568 -37.696 1.00 92.31 175 TYR A O 1
ATOM 1357 N N . PRO A 1 176 ? 14.697 11.128 -39.047 1.00 92.31 176 PRO A N 1
ATOM 1358 C CA . PRO A 1 176 ? 13.605 12.102 -38.875 1.00 92.31 176 PRO A CA 1
ATOM 1359 C C . PRO A 1 176 ? 12.214 11.624 -39.321 1.00 92.31 176 PRO A C 1
ATOM 1361 O O . PRO A 1 176 ? 11.181 12.083 -38.809 1.00 92.31 176 PRO A O 1
ATOM 1364 N N . ASP A 1 177 ? 12.174 10.679 -40.258 1.00 90.75 177 ASP A N 1
ATOM 1365 C CA . ASP A 1 177 ? 10.959 10.024 -40.745 1.00 90.75 177 ASP A CA 1
ATOM 1366 C C . ASP A 1 177 ? 10.355 9.043 -39.721 1.00 90.75 177 ASP A C 1
ATOM 1368 O O . ASP A 1 177 ? 9.206 8.628 -39.872 1.00 90.75 177 ASP A O 1
ATOM 1372 N N . GLY A 1 178 ? 11.074 8.739 -38.634 1.00 92.25 178 GLY A N 1
ATOM 1373 C CA . GLY A 1 178 ? 10.620 7.830 -37.583 1.00 92.25 178 GLY A CA 1
ATOM 1374 C C . GLY A 1 178 ? 10.679 6.363 -37.997 1.00 92.25 178 GLY A C 1
ATOM 1375 O O . GLY A 1 178 ? 9.957 5.542 -37.426 1.00 92.25 178 GLY A O 1
ATOM 1376 N N . ARG A 1 179 ? 11.501 6.025 -38.998 1.00 94.12 179 ARG A N 1
ATOM 1377 C CA . ARG A 1 179 ? 11.631 4.668 -39.520 1.00 94.12 179 ARG A CA 1
ATOM 1378 C C . ARG A 1 179 ? 13.091 4.238 -39.545 1.00 94.12 179 ARG A C 1
ATOM 1380 O O . ARG A 1 179 ? 13.970 4.981 -39.964 1.00 94.12 179 ARG A O 1
ATOM 1387 N N . LEU A 1 180 ? 13.353 3.017 -39.094 1.00 94.56 180 LEU A N 1
ATOM 1388 C CA . LEU A 1 180 ? 14.682 2.426 -39.210 1.00 94.56 180 LEU A CA 1
ATOM 1389 C C . LEU A 1 180 ? 14.917 1.921 -40.638 1.00 94.56 180 LEU A C 1
ATOM 1391 O O . LEU A 1 180 ? 13.962 1.495 -41.291 1.00 94.56 180 LEU A O 1
ATOM 1395 N N . PRO A 1 181 ? 16.165 1.906 -41.131 1.00 93.44 181 PRO A N 1
ATOM 1396 C CA . PRO A 1 181 ? 16.481 1.230 -42.383 1.00 93.44 181 PRO A CA 1
ATOM 1397 C C . PRO A 1 181 ? 16.212 -0.277 -42.254 1.00 93.44 181 PRO A C 1
ATOM 1399 O O . PRO A 1 181 ? 16.347 -0.849 -41.170 1.00 93.44 181 PRO A O 1
ATOM 1402 N N . ASP A 1 182 ? 15.831 -0.931 -43.351 1.00 95.06 182 ASP A N 1
ATOM 1403 C CA . ASP A 1 182 ? 15.821 -2.395 -43.427 1.00 95.06 182 ASP A CA 1
ATOM 1404 C C . ASP A 1 182 ? 17.179 -2.856 -43.951 1.00 95.06 182 ASP A C 1
ATOM 1406 O O . ASP A 1 182 ? 17.480 -2.701 -45.130 1.00 95.06 182 ASP A O 1
ATOM 1410 N N . LEU A 1 183 ? 18.026 -3.344 -43.046 1.00 94.38 183 LEU A N 1
ATOM 1411 C CA . LEU A 1 183 ? 19.398 -3.759 -43.352 1.00 94.38 183 LEU A CA 1
ATOM 1412 C C . LEU A 1 183 ? 19.548 -5.285 -43.389 1.00 94.38 183 LEU A C 1
ATOM 1414 O O . LEU A 1 183 ? 20.662 -5.810 -43.394 1.00 94.38 183 LEU A O 1
ATOM 1418 N N . ARG A 1 184 ? 18.437 -6.028 -43.380 1.00 93.00 184 ARG A N 1
ATOM 1419 C CA . ARG A 1 184 ? 18.471 -7.492 -43.413 1.00 93.00 184 ARG A CA 1
ATOM 1420 C C . ARG A 1 184 ? 18.974 -7.967 -44.775 1.00 93.00 184 ARG A C 1
ATOM 1422 O O . ARG A 1 184 ? 18.304 -7.786 -45.781 1.00 93.00 184 ARG A O 1
ATOM 1429 N N . GLY A 1 185 ? 20.139 -8.614 -44.784 1.00 88.69 185 GLY A N 1
ATOM 1430 C CA . GLY A 1 185 ? 20.784 -9.091 -46.013 1.00 88.69 185 GLY A CA 1
ATOM 1431 C C . GLY A 1 185 ? 21.553 -8.014 -46.784 1.00 88.69 185 GLY A C 1
ATOM 1432 O O . GLY A 1 185 ? 22.109 -8.317 -47.837 1.00 88.69 185 GLY A O 1
ATOM 1433 N N . GLU A 1 186 ? 21.627 -6.791 -46.254 1.00 89.75 186 GLU A N 1
ATOM 1434 C CA . GLU A 1 186 ? 22.271 -5.653 -46.907 1.00 89.75 186 GLU A CA 1
ATOM 1435 C C . GLU A 1 186 ? 23.706 -5.436 -46.415 1.00 89.75 186 GLU A C 1
ATOM 1437 O O . GLU A 1 186 ? 24.060 -5.749 -45.276 1.00 89.75 186 GLU A O 1
ATOM 1442 N N . PHE A 1 187 ? 24.532 -4.832 -47.271 1.00 88.75 187 PHE A N 1
ATOM 1443 C CA . PHE A 1 187 ? 25.870 -4.364 -46.913 1.00 88.75 187 PHE A CA 1
ATOM 1444 C C . PHE A 1 187 ? 25.902 -2.842 -46.834 1.00 88.75 187 PHE A C 1
ATOM 1446 O O . PHE A 1 187 ? 25.501 -2.147 -47.767 1.00 88.75 187 PHE A O 1
ATOM 1453 N N . ILE A 1 188 ? 26.458 -2.310 -45.746 1.00 90.69 188 ILE A N 1
ATOM 1454 C CA . ILE A 1 188 ? 26.647 -0.866 -45.594 1.00 90.69 188 ILE A CA 1
ATOM 1455 C C . ILE A 1 188 ? 27.877 -0.425 -46.398 1.00 90.69 188 ILE A C 1
ATOM 1457 O O . ILE A 1 188 ? 28.962 -0.991 -46.262 1.00 90.69 188 ILE A O 1
ATOM 1461 N N . ARG A 1 189 ? 27.712 0.625 -47.209 1.00 89.81 189 ARG A N 1
ATOM 1462 C CA . ARG A 1 189 ? 28.776 1.267 -47.998 1.00 89.81 189 ARG A CA 1
ATOM 1463 C C . ARG A 1 189 ? 28.954 2.730 -47.591 1.00 89.81 189 ARG A C 1
ATOM 1465 O O . ARG A 1 189 ? 28.014 3.360 -47.111 1.00 89.81 189 ARG A O 1
ATOM 1472 N N . GLY A 1 190 ? 30.148 3.278 -47.814 1.00 90.38 190 GLY A N 1
ATOM 1473 C CA . GLY A 1 190 ? 30.411 4.703 -47.604 1.00 90.38 190 GLY A CA 1
ATOM 1474 C C . GLY A 1 190 ? 29.648 5.575 -48.605 1.00 90.38 190 GLY A C 1
ATOM 1475 O O . GLY A 1 190 ? 29.566 5.234 -49.786 1.00 90.38 190 GLY A O 1
ATOM 1476 N N . TRP A 1 191 ? 29.099 6.697 -48.140 1.00 92.19 191 TRP A N 1
ATOM 1477 C CA . TRP A 1 191 ? 28.502 7.709 -49.012 1.00 92.19 191 TRP A CA 1
ATOM 1478 C C . TRP A 1 191 ? 29.603 8.543 -49.681 1.00 92.19 191 TRP A C 1
ATOM 1480 O O . TRP A 1 191 ? 30.556 8.944 -49.018 1.00 92.19 191 TRP A O 1
ATOM 1490 N N . ASP A 1 192 ? 29.475 8.800 -50.988 1.00 90.81 192 ASP A N 1
ATOM 1491 C CA . ASP A 1 192 ? 30.488 9.516 -51.778 1.00 90.81 192 ASP A CA 1
ATOM 1492 C C . ASP A 1 192 ? 30.780 10.925 -51.244 1.00 90.81 192 ASP A C 1
ATOM 1494 O O . ASP A 1 192 ? 31.928 11.364 -51.266 1.00 90.81 192 ASP A O 1
ATOM 1498 N N . SER A 1 193 ? 29.747 11.615 -50.744 1.00 91.44 193 SER A N 1
ATOM 1499 C CA . SER A 1 193 ? 29.844 12.938 -50.116 1.00 91.44 193 SER A CA 1
ATOM 1500 C C . SER A 1 193 ? 30.678 13.961 -50.919 1.00 91.44 193 SER A C 1
ATOM 1502 O O . SER A 1 193 ? 31.345 14.814 -50.333 1.00 91.44 193 SER A O 1
ATOM 1504 N N . GLY A 1 194 ? 30.652 13.886 -52.257 1.00 90.44 194 GLY A N 1
ATOM 1505 C CA . GLY A 1 194 ? 31.339 14.826 -53.151 1.00 90.44 194 GLY A CA 1
ATOM 1506 C C . GLY A 1 194 ? 32.757 14.419 -53.569 1.00 90.44 194 GLY A C 1
ATOM 1507 O O . GLY A 1 194 ? 33.458 15.221 -54.186 1.00 90.44 194 GLY A O 1
ATOM 1508 N N . ARG A 1 195 ? 33.197 13.188 -53.272 1.00 92.12 195 ARG A N 1
ATOM 1509 C CA . ARG A 1 195 ? 34.478 12.645 -53.758 1.00 92.12 195 ARG A CA 1
ATOM 1510 C C . ARG A 1 195 ? 34.454 12.321 -55.262 1.00 92.12 195 ARG A C 1
ATOM 1512 O O . ARG A 1 195 ? 35.520 12.158 -55.853 1.00 92.12 195 ARG A O 1
ATOM 1519 N N . ASN A 1 196 ? 33.272 12.257 -55.882 1.00 90.31 196 ASN A N 1
ATOM 1520 C CA . ASN A 1 196 ?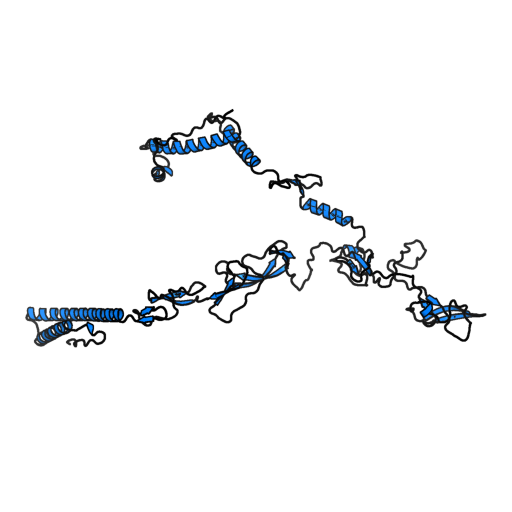 33.050 11.949 -57.301 1.00 90.31 196 ASN A CA 1
ATOM 1521 C C . ASN A 1 196 ? 33.486 10.532 -57.725 1.00 90.31 196 ASN A C 1
ATOM 1523 O O . ASN A 1 196 ? 33.782 10.295 -58.895 1.00 90.31 196 ASN A O 1
ATOM 1527 N N . VAL A 1 197 ? 33.502 9.577 -56.794 1.00 89.69 197 VAL A N 1
ATOM 1528 C CA . VAL A 1 197 ? 33.665 8.142 -57.083 1.00 89.69 197 VAL A CA 1
ATOM 1529 C C . VAL A 1 197 ? 32.309 7.498 -57.382 1.00 89.69 197 VAL A C 1
ATOM 1531 O O . VAL A 1 197 ? 32.205 6.679 -58.291 1.00 89.69 197 VAL A O 1
ATOM 1534 N N . ASP A 1 198 ? 31.264 7.892 -56.652 1.00 86.94 198 ASP A N 1
ATOM 1535 C CA . ASP A 1 198 ? 29.876 7.491 -56.907 1.00 86.94 198 ASP A CA 1
ATOM 1536 C C . ASP A 1 198 ? 28.895 8.670 -56.734 1.00 86.94 198 ASP A C 1
ATOM 1538 O O . ASP A 1 198 ? 28.109 8.707 -55.784 1.00 86.94 198 ASP A O 1
ATOM 1542 N N . PRO A 1 199 ? 28.926 9.658 -57.647 1.00 87.25 199 PRO A N 1
ATOM 1543 C CA . PRO A 1 199 ? 28.175 10.907 -57.497 1.00 87.25 199 PRO A CA 1
ATOM 1544 C C . PRO A 1 199 ? 26.661 10.749 -57.710 1.00 87.25 199 PRO A C 1
ATOM 1546 O O . PRO A 1 199 ? 25.891 11.646 -57.383 1.00 87.25 199 PRO A O 1
ATOM 1549 N N . SER A 1 200 ? 26.215 9.624 -58.280 1.00 88.50 200 SER A N 1
ATOM 1550 C CA . SER A 1 200 ? 24.813 9.413 -58.670 1.00 88.50 200 SER A CA 1
ATOM 1551 C C . SER A 1 200 ? 23.894 8.977 -57.524 1.00 88.50 200 SER A C 1
ATOM 1553 O O . SER A 1 200 ? 22.686 8.854 -57.725 1.00 88.50 200 SER A O 1
ATOM 1555 N N . ARG A 1 201 ? 24.443 8.716 -56.329 1.00 87.94 201 ARG A N 1
ATOM 1556 C CA . ARG A 1 201 ? 23.711 8.087 -55.222 1.00 87.94 201 ARG A CA 1
ATOM 1557 C C . ARG A 1 201 ? 23.687 8.954 -53.962 1.00 87.94 201 ARG A C 1
ATOM 1559 O O . ARG A 1 201 ? 24.699 9.512 -53.541 1.00 87.94 201 ARG A O 1
ATOM 1566 N N . SER A 1 202 ? 22.517 9.034 -53.330 1.00 90.81 202 SER A N 1
ATOM 1567 C CA . SER A 1 202 ? 22.289 9.782 -52.088 1.00 90.81 202 SER A CA 1
ATOM 1568 C C . SER A 1 202 ? 22.582 8.944 -50.836 1.00 90.81 202 SER A C 1
ATOM 1570 O O . SER A 1 202 ? 22.676 7.713 -50.896 1.00 90.81 202 SER A O 1
ATOM 1572 N N . ILE A 1 203 ? 22.719 9.604 -49.681 1.00 90.38 203 ILE A N 1
ATOM 1573 C CA . ILE A 1 203 ? 22.823 8.923 -48.384 1.00 90.38 203 ILE A CA 1
ATOM 1574 C C . ILE A 1 203 ? 21.582 8.042 -48.147 1.00 90.38 203 ILE A C 1
ATOM 1576 O O . ILE A 1 203 ? 20.474 8.423 -48.518 1.00 90.38 203 ILE A O 1
ATOM 1580 N N . LEU A 1 204 ? 21.780 6.850 -47.574 1.00 88.31 204 LEU A N 1
ATOM 1581 C CA . LEU A 1 204 ? 20.742 5.825 -47.350 1.00 88.31 204 LEU A CA 1
ATOM 1582 C C . LEU A 1 204 ? 20.043 5.282 -48.617 1.00 88.31 204 LEU A C 1
ATOM 1584 O O . LEU A 1 204 ? 19.056 4.559 -48.501 1.00 88.31 204 LEU A O 1
ATOM 1588 N N . SER A 1 205 ? 20.544 5.569 -49.824 1.00 91.06 205 SER A N 1
ATOM 1589 C CA . SER A 1 205 ? 20.007 4.955 -51.046 1.00 91.06 205 SER A CA 1
ATOM 1590 C C . SER A 1 205 ? 20.404 3.481 -51.167 1.00 91.06 205 SER A C 1
ATOM 1592 O O . SER A 1 205 ? 21.584 3.124 -51.068 1.00 91.06 205 SER A O 1
ATOM 1594 N N . TRP A 1 206 ? 19.407 2.631 -51.419 1.00 90.38 206 TRP A N 1
ATOM 1595 C CA . TRP A 1 206 ? 19.614 1.223 -51.749 1.00 90.38 206 TRP A CA 1
ATOM 1596 C C . TRP A 1 206 ? 20.206 1.073 -53.154 1.00 90.38 206 TRP A C 1
ATOM 1598 O O . TRP A 1 206 ? 19.933 1.871 -54.054 1.00 90.38 206 TRP A O 1
ATOM 1608 N N . GLN A 1 207 ? 21.021 0.039 -53.342 1.00 86.94 207 GLN A N 1
ATOM 1609 C CA . GLN A 1 207 ? 21.641 -0.280 -54.619 1.00 86.94 207 GLN A CA 1
ATOM 1610 C C . GLN A 1 207 ? 21.581 -1.789 -54.860 1.00 86.94 207 GLN A C 1
ATOM 1612 O O . GLN A 1 207 ? 22.003 -2.569 -54.012 1.00 86.94 207 GLN A O 1
ATOM 1617 N N . GLU A 1 208 ? 21.156 -2.180 -56.061 1.00 84.12 208 GLU A N 1
ATOM 1618 C CA . GLU A 1 208 ? 21.187 -3.578 -56.487 1.00 84.12 208 GLU A CA 1
ATOM 1619 C C . GLU A 1 208 ? 22.626 -4.082 -56.723 1.00 84.12 208 GLU A C 1
ATOM 1621 O O . GLU A 1 208 ? 23.513 -3.336 -57.160 1.00 84.12 208 GLU A O 1
ATOM 1626 N N . GLY A 1 209 ? 22.859 -5.368 -56.448 1.00 82.50 209 GLY A N 1
ATOM 1627 C CA . GLY A 1 209 ? 24.136 -6.034 -56.707 1.00 82.50 209 GLY A CA 1
ATOM 1628 C C . GLY A 1 209 ? 24.500 -6.100 -58.196 1.00 82.50 209 GLY A C 1
ATOM 1629 O O . GLY A 1 209 ? 23.664 -5.938 -59.083 1.00 82.50 209 GLY A O 1
ATOM 1630 N N . ALA A 1 210 ? 25.776 -6.356 -58.489 1.00 83.12 210 ALA A N 1
ATOM 1631 C CA . ALA A 1 210 ? 26.253 -6.457 -59.866 1.00 83.12 210 ALA A CA 1
ATOM 1632 C C . ALA A 1 210 ? 25.787 -7.763 -60.535 1.00 83.12 210 ALA A C 1
ATOM 1634 O O . ALA A 1 210 ? 25.975 -8.852 -59.983 1.00 83.12 210 ALA A O 1
ATOM 1635 N N . TYR A 1 211 ? 25.228 -7.652 -61.744 1.00 81.50 211 TYR A N 1
ATOM 1636 C CA . TYR A 1 211 ? 24.872 -8.805 -62.570 1.00 81.50 211 TYR A CA 1
ATOM 1637 C C . TYR A 1 211 ? 26.085 -9.385 -63.296 1.00 81.50 211 TYR A C 1
ATOM 1639 O O . TYR A 1 211 ? 26.864 -8.667 -63.924 1.00 81.50 211 TYR A O 1
ATOM 1647 N N . LEU A 1 212 ? 26.192 -10.709 -63.266 1.00 79.44 212 LEU A N 1
ATOM 1648 C CA . LEU A 1 212 ? 27.139 -11.503 -64.035 1.00 79.44 212 LEU A CA 1
ATOM 1649 C C . LEU A 1 212 ? 26.375 -12.308 -65.086 1.00 79.44 212 LEU A C 1
ATOM 1651 O O . LEU A 1 212 ? 25.369 -12.942 -64.774 1.00 79.44 212 LEU A O 1
ATOM 1655 N N . VAL A 1 213 ? 26.849 -12.266 -66.333 1.00 76.25 213 VAL A N 1
ATOM 1656 C CA . VAL A 1 213 ? 26.197 -12.905 -67.486 1.00 76.25 213 VAL A CA 1
ATOM 1657 C C . VAL A 1 213 ? 26.916 -14.211 -67.838 1.00 76.25 213 VAL A C 1
ATOM 1659 O O . VAL A 1 213 ? 28.145 -14.244 -67.910 1.00 76.25 213 VAL A O 1
ATOM 1662 N N . GLN A 1 214 ? 26.162 -15.274 -68.112 1.00 73.06 214 GLN A N 1
ATOM 1663 C CA . GLN A 1 214 ? 26.667 -16.558 -68.603 1.00 73.06 214 GLN A CA 1
ATOM 1664 C C . GLN A 1 214 ? 25.851 -17.084 -69.797 1.00 73.06 214 GLN A C 1
ATOM 1666 O O . GLN A 1 214 ? 24.808 -16.541 -70.151 1.00 73.06 214 GLN A O 1
ATOM 1671 N N . ASN A 1 215 ? 26.318 -18.178 -70.401 1.00 69.19 215 ASN A N 1
ATOM 1672 C CA . ASN A 1 215 ? 25.643 -18.885 -71.489 1.00 69.19 215 ASN A CA 1
ATOM 1673 C C . ASN A 1 215 ? 24.896 -20.119 -70.948 1.00 69.19 215 ASN A C 1
ATOM 1675 O O . ASN A 1 215 ? 25.454 -20.864 -70.135 1.00 69.19 215 ASN A O 1
ATOM 1679 N N . VAL A 1 216 ? 23.665 -20.363 -71.420 1.00 61.97 216 VAL A N 1
ATOM 1680 C CA . VAL A 1 216 ? 22.889 -21.574 -71.085 1.00 61.97 216 VAL A CA 1
ATOM 1681 C C . VAL A 1 216 ? 22.594 -22.515 -72.248 1.00 61.97 216 VAL A C 1
ATOM 1683 O O . VAL A 1 216 ? 22.085 -23.611 -72.005 1.00 61.97 216 VAL A O 1
ATOM 1686 N N . ASP A 1 217 ? 22.950 -22.159 -73.485 1.00 61.88 217 ASP A N 1
ATOM 1687 C CA . ASP A 1 217 ? 22.754 -23.065 -74.617 1.00 61.88 217 ASP A CA 1
ATOM 1688 C C . ASP A 1 217 ? 23.886 -24.107 -74.684 1.00 61.88 217 ASP A C 1
ATOM 1690 O O . ASP A 1 217 ? 25.078 -23.793 -74.622 1.00 61.88 217 ASP A O 1
ATOM 1694 N N . ARG A 1 218 ? 23.510 -25.388 -74.783 1.00 53.03 218 ARG A N 1
ATOM 1695 C CA . ARG A 1 218 ? 24.452 -26.512 -74.838 1.00 53.03 218 ARG A CA 1
ATOM 1696 C C . ARG A 1 218 ? 25.082 -26.689 -76.216 1.00 53.03 218 ARG A C 1
ATOM 1698 O O . ARG A 1 218 ? 26.120 -27.350 -76.261 1.00 53.03 218 ARG A O 1
ATOM 1705 N N . ALA A 1 219 ? 24.477 -26.164 -77.282 1.00 54.88 219 ALA A N 1
ATOM 1706 C CA . ALA A 1 219 ? 24.843 -26.527 -78.650 1.00 54.88 219 ALA A CA 1
ATOM 1707 C C . ALA A 1 219 ? 25.797 -25.543 -79.339 1.00 54.88 219 ALA A C 1
ATOM 1709 O O . ALA A 1 219 ? 26.537 -25.963 -80.224 1.00 54.88 219 ALA A O 1
ATOM 1710 N N . ASN A 1 220 ? 25.839 -24.270 -78.929 1.00 53.53 220 ASN A N 1
ATOM 1711 C CA . ASN A 1 220 ? 26.610 -23.264 -79.651 1.00 53.53 220 ASN A CA 1
ATOM 1712 C C . ASN A 1 220 ? 27.462 -22.372 -78.732 1.00 53.53 220 ASN A C 1
ATOM 1714 O O . ASN A 1 220 ? 26.950 -21.561 -77.957 1.00 53.53 220 ASN A O 1
ATOM 1718 N N . ASN A 1 221 ? 28.788 -22.474 -78.884 1.00 52.47 221 ASN A N 1
ATOM 1719 C CA . ASN A 1 221 ? 29.802 -21.617 -78.251 1.00 52.47 221 ASN A CA 1
ATOM 1720 C C . ASN A 1 221 ? 29.838 -20.219 -78.890 1.00 52.47 221 ASN A C 1
ATOM 1722 O O . ASN A 1 221 ? 30.880 -19.752 -79.349 1.00 52.47 221 ASN A O 1
ATOM 1726 N N . PHE A 1 222 ? 28.689 -19.555 -78.972 1.00 54.78 222 PHE A N 1
ATOM 1727 C CA . PHE A 1 222 ? 28.631 -18.225 -79.546 1.00 54.78 222 PHE A CA 1
ATOM 1728 C C . PHE A 1 222 ? 29.263 -17.212 -78.583 1.00 54.78 222 PHE A C 1
ATOM 1730 O O . PHE A 1 222 ? 30.147 -16.493 -79.019 1.00 54.78 222 PHE A O 1
ATOM 1737 N N . MET A 1 223 ? 28.957 -17.195 -77.284 1.00 56.56 223 MET A N 1
ATOM 1738 C CA . MET A 1 223 ? 29.523 -16.189 -76.365 1.00 56.56 223 MET A CA 1
ATOM 1739 C C . MET A 1 223 ? 30.905 -16.564 -75.797 1.00 56.56 223 MET A C 1
ATOM 1741 O O . MET A 1 223 ? 31.114 -17.699 -75.361 1.00 56.56 223 MET A O 1
ATOM 1745 N N . ILE A 1 224 ? 31.825 -15.592 -75.701 1.00 54.28 224 ILE A N 1
ATOM 1746 C CA . ILE A 1 224 ? 33.022 -15.692 -74.841 1.00 54.28 224 ILE A CA 1
ATOM 1747 C C . ILE A 1 224 ? 32.508 -15.722 -73.395 1.00 54.28 224 ILE A C 1
ATOM 1749 O O . ILE A 1 224 ? 32.126 -14.693 -72.848 1.00 54.28 224 ILE A O 1
ATOM 1753 N N . THR A 1 225 ? 32.388 -16.913 -72.810 1.00 55.06 225 THR A N 1
ATOM 1754 C CA . THR A 1 225 ? 31.696 -17.109 -71.526 1.00 55.06 225 THR A CA 1
ATOM 1755 C C . THR A 1 225 ? 32.698 -17.379 -70.402 1.00 55.06 225 THR A C 1
ATOM 1757 O O . THR A 1 225 ? 33.663 -18.108 -70.616 1.00 55.06 225 THR A O 1
ATOM 1760 N N . LEU A 1 226 ? 32.446 -16.843 -69.201 1.00 56.97 226 LEU A N 1
ATOM 1761 C CA . LEU A 1 226 ? 33.186 -17.167 -67.969 1.00 56.97 226 LEU A CA 1
ATOM 1762 C C . LEU A 1 226 ? 32.804 -18.554 -67.384 1.00 56.97 226 LEU A C 1
ATOM 1764 O O . LEU A 1 226 ? 33.587 -19.116 -66.624 1.00 56.97 226 LEU A O 1
ATOM 1768 N N . SER A 1 227 ? 31.636 -19.126 -67.730 1.00 57.88 227 SER A N 1
ATOM 1769 C CA . SER A 1 227 ? 31.130 -20.423 -67.217 1.00 57.88 227 SER A CA 1
ATOM 1770 C C . SER A 1 227 ? 29.888 -20.951 -67.983 1.00 57.88 227 SER A C 1
ATOM 1772 O O . SER A 1 227 ? 29.163 -20.174 -68.599 1.00 57.88 227 SER A O 1
ATOM 1774 N N . ARG A 1 228 ? 29.616 -22.274 -67.976 1.00 63.97 228 ARG A N 1
ATOM 1775 C CA . ARG A 1 228 ? 28.538 -22.933 -68.768 1.00 63.97 228 ARG A CA 1
ATOM 1776 C C . ARG A 1 228 ? 27.372 -23.432 -67.902 1.00 63.97 228 ARG A C 1
ATOM 1778 O O . ARG A 1 228 ? 27.422 -24.560 -67.426 1.00 63.97 228 ARG A O 1
ATOM 1785 N N . ASN A 1 229 ? 26.287 -22.664 -67.786 1.00 65.69 229 ASN A N 1
ATOM 1786 C CA . ASN A 1 229 ? 25.074 -23.041 -67.038 1.00 65.69 229 ASN A CA 1
ATOM 1787 C C . ASN A 1 229 ? 25.349 -23.620 -65.631 1.00 65.69 229 ASN A C 1
ATOM 1789 O O . ASN A 1 229 ? 24.801 -24.653 -65.245 1.00 65.69 229 ASN A O 1
ATOM 1793 N N . GLU A 1 230 ? 26.237 -22.977 -64.871 1.00 72.81 230 GLU A N 1
ATOM 1794 C CA . GLU A 1 230 ? 26.733 -23.513 -63.596 1.00 72.81 230 GLU A CA 1
ATOM 1795 C C . GLU A 1 230 ? 26.280 -22.688 -62.378 1.00 72.81 230 GLU A C 1
ATOM 1797 O O . GLU A 1 230 ? 26.979 -22.672 -61.371 1.00 72.81 230 GLU A O 1
ATOM 1802 N N . PHE A 1 231 ? 25.108 -22.034 -62.419 1.00 73.56 231 PHE A N 1
ATOM 1803 C CA . PHE A 1 231 ? 24.606 -21.152 -61.341 1.00 73.56 231 PHE A CA 1
ATOM 1804 C C . PHE A 1 231 ? 24.795 -21.725 -59.932 1.00 73.56 231 PHE A C 1
ATOM 1806 O O . PHE A 1 231 ? 25.346 -21.063 -59.056 1.00 73.56 231 PHE A O 1
ATOM 1813 N N . ALA A 1 232 ? 24.374 -22.977 -59.733 1.00 75.06 232 ALA A N 1
ATOM 1814 C CA . ALA A 1 232 ? 24.464 -23.648 -58.441 1.00 75.06 232 ALA A CA 1
ATOM 1815 C C . ALA A 1 232 ? 25.917 -23.880 -57.991 1.00 75.06 232 ALA A C 1
ATOM 1817 O O . ALA A 1 232 ? 26.217 -23.753 -56.807 1.00 75.06 232 ALA A O 1
ATOM 1818 N N . LYS A 1 233 ? 26.833 -24.186 -58.921 1.00 78.12 233 LYS A N 1
ATOM 1819 C CA . LYS A 1 233 ? 28.260 -24.357 -58.601 1.00 78.12 233 LYS A CA 1
ATOM 1820 C C . LYS A 1 233 ? 28.957 -23.017 -58.359 1.00 78.12 233 LYS A C 1
ATOM 1822 O O . LYS A 1 233 ? 29.886 -22.959 -57.564 1.00 78.12 233 LYS A O 1
ATOM 1827 N N . LEU A 1 234 ? 28.503 -21.958 -59.030 1.00 77.44 234 LEU A N 1
ATOM 1828 C CA . LEU A 1 234 ? 29.040 -20.600 -58.907 1.00 77.44 234 LEU A CA 1
ATOM 1829 C C . LEU A 1 234 ? 28.452 -19.819 -57.726 1.00 77.44 234 LEU A C 1
ATOM 1831 O O . LEU A 1 234 ? 28.941 -18.734 -57.425 1.00 77.44 234 LEU A O 1
ATOM 1835 N N . GLN A 1 235 ? 27.432 -20.368 -57.055 1.00 79.38 235 GLN A N 1
ATOM 1836 C CA . GLN A 1 235 ? 26.796 -19.789 -55.865 1.00 79.38 235 GLN A CA 1
ATOM 1837 C C . GLN A 1 235 ? 26.235 -18.373 -56.090 1.00 79.38 235 GLN A C 1
ATOM 1839 O O . GLN A 1 235 ? 26.300 -17.526 -55.200 1.00 79.38 235 GLN A O 1
ATOM 1844 N N . TRP A 1 236 ? 25.709 -18.102 -57.286 1.00 82.06 236 TRP A N 1
ATOM 1845 C CA . TRP A 1 236 ? 25.090 -16.813 -57.605 1.00 82.06 236 TRP A CA 1
ATOM 1846 C C . TRP A 1 236 ? 23.693 -16.697 -56.994 1.00 82.06 236 TRP A C 1
ATOM 1848 O O . TRP A 1 236 ? 22.938 -17.670 -56.968 1.00 82.06 236 TRP A O 1
ATOM 1858 N N . ASP A 1 237 ? 23.342 -15.489 -56.558 1.00 81.19 237 ASP A N 1
ATOM 1859 C CA . ASP A 1 237 ? 21.991 -15.164 -56.112 1.00 81.19 237 ASP A CA 1
ATOM 1860 C C . ASP A 1 237 ? 21.067 -14.900 -57.315 1.00 81.19 237 ASP A C 1
ATOM 1862 O O . ASP A 1 237 ? 21.508 -14.556 -58.421 1.00 81.19 237 ASP A O 1
ATOM 1866 N N . ILE A 1 238 ? 19.763 -15.078 -57.095 1.00 80.25 238 ILE A N 1
ATOM 1867 C CA . ILE A 1 238 ? 18.730 -14.866 -58.113 1.00 80.25 238 ILE A CA 1
ATOM 1868 C C . ILE A 1 238 ? 18.560 -13.352 -58.335 1.00 80.25 238 ILE A C 1
ATOM 1870 O O . ILE A 1 238 ? 18.331 -12.630 -57.364 1.00 80.25 238 ILE A O 1
ATOM 1874 N N . PRO A 1 239 ? 18.638 -12.854 -59.582 1.00 80.38 239 PRO A N 1
ATOM 1875 C CA . PRO A 1 239 ? 18.463 -11.433 -59.868 1.00 80.38 239 PRO A CA 1
ATOM 1876 C C . PRO A 1 239 ? 17.020 -10.982 -59.614 1.00 80.38 239 PRO A C 1
ATOM 1878 O O . PRO A 1 239 ? 16.071 -11.718 -59.904 1.00 80.38 239 PRO A O 1
ATOM 1881 N N . GLN A 1 240 ? 16.847 -9.754 -59.114 1.00 76.75 240 GLN A N 1
ATOM 1882 C CA . GLN A 1 240 ? 15.519 -9.182 -58.878 1.00 76.75 240 GLN A CA 1
ATOM 1883 C C . GLN A 1 240 ? 14.835 -8.821 -60.204 1.00 76.75 240 GLN A C 1
ATOM 1885 O O . GLN A 1 240 ? 13.661 -9.148 -60.405 1.00 76.75 240 GLN A O 1
ATOM 1890 N N . ASN A 1 241 ? 15.575 -8.220 -61.145 1.00 76.19 241 ASN A N 1
ATOM 1891 C CA . ASN A 1 241 ? 15.089 -7.996 -62.503 1.00 76.19 241 ASN A CA 1
ATOM 1892 C C . ASN A 1 241 ? 15.322 -9.230 -63.368 1.00 76.19 241 ASN A C 1
ATOM 1894 O O . ASN A 1 241 ? 16.440 -9.711 -63.547 1.00 76.19 241 ASN A O 1
ATOM 1898 N N . LYS A 1 242 ? 14.238 -9.733 -63.958 1.00 75.25 242 LYS A N 1
ATOM 1899 C CA . LYS A 1 242 ? 14.287 -10.962 -64.754 1.00 75.25 242 LYS A CA 1
ATOM 1900 C C . LYS A 1 242 ? 14.835 -10.763 -66.158 1.00 75.25 242 LYS A C 1
ATOM 1902 O O . LYS A 1 242 ? 15.075 -11.774 -66.800 1.00 75.25 242 LYS A O 1
ATOM 1907 N N . ASN A 1 243 ? 15.005 -9.524 -66.623 1.00 80.56 243 ASN A N 1
ATOM 1908 C CA . ASN A 1 243 ? 15.476 -9.175 -67.962 1.00 80.56 243 ASN A CA 1
ATOM 1909 C C . ASN A 1 243 ? 16.374 -7.933 -67.897 1.00 80.56 243 ASN A C 1
ATOM 1911 O O . ASN A 1 243 ? 15.937 -6.897 -67.402 1.00 80.56 243 ASN A O 1
ATOM 1915 N N . THR A 1 244 ? 17.573 -8.019 -68.471 1.00 79.56 244 THR A N 1
ATOM 1916 C CA . THR A 1 244 ? 18.508 -6.897 -68.623 1.00 79.56 244 THR A CA 1
ATOM 1917 C C . THR A 1 244 ? 19.038 -6.861 -70.050 1.00 79.56 244 THR A C 1
ATOM 1919 O O . THR A 1 244 ? 19.440 -7.885 -70.602 1.00 79.56 244 THR A O 1
ATOM 1922 N N . SER A 1 245 ? 19.055 -5.673 -70.657 1.00 80.69 245 SER A N 1
ATOM 1923 C CA . SER A 1 245 ? 19.676 -5.473 -71.967 1.00 80.69 245 SER A CA 1
ATOM 1924 C C . SER A 1 245 ? 21.191 -5.403 -71.810 1.00 80.69 245 SER A C 1
ATOM 1926 O O . SER A 1 245 ? 21.704 -4.518 -71.126 1.00 80.69 245 SER A O 1
ATOM 1928 N N . VAL A 1 246 ? 21.911 -6.314 -72.457 1.00 74.69 246 VAL A N 1
ATOM 1929 C CA . VAL A 1 246 ? 23.375 -6.356 -72.458 1.00 74.69 246 VAL A CA 1
ATOM 1930 C C . VAL A 1 246 ? 23.903 -6.381 -73.887 1.00 74.69 246 VAL A C 1
ATOM 1932 O O . VAL A 1 246 ? 23.285 -6.940 -74.793 1.00 74.69 246 VAL A O 1
ATOM 1935 N N . LYS A 1 247 ? 25.083 -5.793 -74.089 1.00 69.75 247 LYS A N 1
ATOM 1936 C CA . LYS A 1 247 ? 25.838 -5.967 -75.331 1.00 69.75 247 LYS A CA 1
ATOM 1937 C C . LYS A 1 247 ? 26.674 -7.227 -75.210 1.00 69.75 247 LYS A C 1
ATOM 1939 O O . LYS A 1 247 ? 27.635 -7.254 -74.446 1.00 69.75 247 LYS A O 1
ATOM 1944 N N . ALA A 1 248 ? 26.299 -8.259 -75.954 1.00 66.62 248 ALA A N 1
ATOM 1945 C CA . ALA A 1 248 ? 27.041 -9.508 -75.993 1.00 66.62 248 ALA A CA 1
ATOM 1946 C C . ALA A 1 248 ? 27.834 -9.601 -77.299 1.00 66.62 248 ALA A C 1
ATOM 1948 O O . ALA A 1 248 ? 27.335 -9.295 -78.386 1.00 66.62 248 ALA A O 1
ATOM 1949 N N . VAL A 1 249 ? 29.087 -10.038 -77.186 1.00 60.72 249 VAL A N 1
ATOM 1950 C CA . VAL A 1 249 ? 29.905 -10.413 -78.339 1.00 60.72 249 VAL A CA 1
ATOM 1951 C C . VAL A 1 249 ? 29.864 -11.922 -78.450 1.00 60.72 249 VAL A C 1
ATOM 1953 O O . VAL A 1 249 ? 30.163 -12.635 -77.486 1.00 60.72 249 VAL A O 1
ATOM 1956 N N . TYR A 1 250 ? 29.509 -12.398 -79.636 1.00 65.75 250 TYR A N 1
ATOM 1957 C CA . TYR A 1 250 ? 29.627 -13.796 -79.978 1.00 65.75 250 TYR A CA 1
ATOM 1958 C C . TYR A 1 250 ? 30.597 -14.028 -81.134 1.00 65.75 250 TYR A C 1
ATOM 1960 O O . TYR A 1 250 ? 31.053 -13.076 -81.764 1.00 65.75 250 TYR A O 1
ATOM 1968 N N . TYR A 1 251 ? 30.976 -15.285 -81.390 1.00 58.97 251 TYR A N 1
ATOM 1969 C CA . TYR A 1 251 ? 31.961 -15.647 -82.408 1.00 58.97 251 TYR A CA 1
ATOM 1970 C C . TYR A 1 251 ? 31.649 -14.957 -83.751 1.00 58.97 251 TYR A C 1
ATOM 1972 O O . TYR A 1 251 ? 30.730 -15.351 -84.466 1.00 58.97 251 TYR A O 1
ATOM 1980 N N . LYS A 1 252 ? 32.449 -13.923 -84.062 1.00 56.59 252 LYS A N 1
ATOM 1981 C CA . LYS A 1 252 ? 32.423 -13.054 -85.257 1.00 56.59 252 LYS A CA 1
ATOM 1982 C C . LYS A 1 252 ? 31.275 -12.036 -85.397 1.00 56.59 252 LYS A C 1
ATOM 1984 O O . LYS A 1 252 ? 31.177 -11.433 -86.464 1.00 56.59 252 LYS A O 1
ATOM 1989 N N . ALA A 1 253 ? 30.465 -11.769 -84.371 1.00 62.72 253 ALA A N 1
ATOM 1990 C CA . ALA A 1 253 ? 29.448 -10.711 -84.436 1.00 62.72 253 ALA A CA 1
ATOM 1991 C C . ALA A 1 253 ? 29.071 -10.127 -83.062 1.00 62.72 253 ALA A C 1
ATOM 1993 O O . ALA A 1 253 ? 29.245 -10.750 -82.016 1.00 62.72 253 ALA A O 1
ATOM 1994 N N . GLN A 1 254 ? 28.544 -8.902 -83.078 1.00 65.00 254 GLN A N 1
ATOM 1995 C CA . GLN A 1 254 ? 28.027 -8.196 -81.907 1.00 65.00 254 GLN A CA 1
ATOM 1996 C C . GLN A 1 254 ? 26.529 -7.957 -82.094 1.00 65.00 254 GLN A C 1
ATOM 1998 O O . GLN A 1 254 ? 26.104 -7.537 -83.170 1.00 65.00 254 GLN A O 1
ATOM 2003 N N . ALA A 1 255 ? 25.740 -8.202 -81.050 1.00 69.69 255 ALA A N 1
ATOM 2004 C CA . ALA A 1 255 ? 24.314 -7.902 -81.041 1.00 69.69 255 ALA A CA 1
ATOM 2005 C C . ALA A 1 255 ? 23.875 -7.392 -79.664 1.00 69.69 255 ALA A C 1
ATOM 2007 O O . ALA A 1 255 ? 24.460 -7.747 -78.635 1.00 69.69 255 ALA A O 1
ATOM 2008 N N . ASP A 1 256 ? 22.833 -6.565 -79.657 1.00 71.69 256 ASP A N 1
ATOM 2009 C CA . ASP A 1 256 ? 22.094 -6.263 -78.437 1.00 71.69 256 ASP A CA 1
ATOM 2010 C C . ASP A 1 256 ? 21.252 -7.488 -78.073 1.00 71.69 256 ASP A C 1
ATOM 2012 O O . ASP A 1 256 ? 20.561 -8.064 -78.918 1.00 71.69 256 ASP A O 1
ATOM 2016 N N . TRP A 1 257 ? 21.337 -7.911 -76.817 1.00 72.38 257 TRP A N 1
ATOM 2017 C CA . TRP A 1 257 ? 20.669 -9.112 -76.343 1.00 72.38 257 TRP A CA 1
ATOM 2018 C C . TRP A 1 257 ? 19.981 -8.864 -75.005 1.00 72.38 257 TRP A C 1
ATOM 2020 O O . TRP A 1 257 ? 20.513 -8.203 -74.113 1.00 72.38 257 TRP A O 1
ATOM 2030 N N . ILE A 1 258 ? 18.781 -9.421 -74.859 1.00 75.81 258 ILE A N 1
ATOM 2031 C CA . ILE A 1 258 ? 18.034 -9.398 -73.605 1.00 75.81 258 ILE A CA 1
ATOM 2032 C C . ILE A 1 258 ? 18.431 -10.643 -72.815 1.00 75.81 258 ILE A C 1
ATOM 2034 O O . ILE A 1 258 ? 17.926 -11.741 -73.061 1.00 75.81 258 ILE A O 1
ATOM 2038 N N . ALA A 1 259 ? 19.344 -10.466 -71.862 1.00 76.75 259 ALA A N 1
ATOM 2039 C CA . ALA A 1 259 ? 19.721 -11.516 -70.934 1.00 76.75 259 ALA A CA 1
ATOM 2040 C C . ALA A 1 259 ? 18.642 -11.625 -69.853 1.00 76.75 259 ALA A C 1
ATOM 2042 O O . ALA A 1 259 ? 18.422 -10.698 -69.070 1.00 76.75 259 ALA A O 1
ATOM 2043 N N . ASN A 1 260 ? 17.934 -12.752 -69.841 1.00 77.69 260 ASN A N 1
ATOM 2044 C CA . ASN A 1 260 ? 16.910 -13.024 -68.839 1.00 77.69 260 ASN A CA 1
ATOM 2045 C C . ASN A 1 260 ? 17.486 -13.767 -67.619 1.00 77.69 260 ASN A C 1
ATOM 2047 O O . ASN A 1 260 ? 18.660 -14.123 -67.612 1.00 77.69 260 ASN A O 1
ATOM 2051 N N . SER A 1 261 ? 16.668 -14.050 -66.602 1.00 74.75 261 SER A N 1
ATOM 2052 C CA . SER A 1 261 ? 17.080 -14.755 -65.371 1.00 74.75 261 SER A CA 1
ATOM 2053 C C . SER A 1 261 ? 17.737 -16.128 -65.587 1.00 74.75 261 SER A C 1
ATOM 2055 O O . SER A 1 261 ? 18.383 -16.638 -64.681 1.00 74.75 261 SER A O 1
ATOM 2057 N N . ALA A 1 262 ? 17.622 -16.726 -66.779 1.00 74.56 262 ALA A N 1
ATOM 2058 C CA . ALA A 1 262 ? 18.378 -17.923 -67.137 1.00 74.56 262 ALA A CA 1
ATOM 2059 C C . ALA A 1 262 ? 19.846 -17.623 -67.480 1.00 74.56 262 ALA A C 1
ATOM 2061 O O . ALA A 1 262 ? 20.649 -18.537 -67.531 1.00 74.56 262 ALA A O 1
ATOM 2062 N N . PHE A 1 263 ? 20.228 -16.376 -67.726 1.00 74.38 263 PHE A N 1
ATOM 2063 C CA . PHE A 1 263 ? 21.566 -15.996 -68.182 1.00 74.38 263 PHE A CA 1
ATOM 2064 C C . PHE A 1 263 ? 22.288 -15.053 -67.223 1.00 74.38 263 PHE A C 1
ATOM 2066 O O . PHE A 1 263 ? 23.500 -14.905 -67.344 1.00 74.38 263 PHE A O 1
ATOM 2073 N N . ILE A 1 264 ? 21.578 -14.429 -66.281 1.00 78.75 264 ILE A N 1
ATOM 2074 C CA . ILE A 1 264 ? 22.151 -13.490 -65.313 1.00 78.75 264 ILE A CA 1
ATOM 2075 C C . ILE A 1 264 ? 22.012 -13.987 -63.878 1.00 78.75 264 ILE A C 1
ATOM 2077 O O . ILE A 1 264 ? 20.973 -14.522 -63.501 1.00 78.75 264 ILE A O 1
ATOM 2081 N N . GLY A 1 265 ? 23.053 -13.781 -63.074 1.00 81.12 265 GLY A N 1
ATOM 2082 C CA . GLY A 1 265 ? 23.014 -13.946 -61.619 1.00 81.12 265 GLY A CA 1
ATOM 2083 C C . GLY A 1 265 ? 23.691 -12.785 -60.907 1.00 81.12 265 GLY A C 1
ATOM 2084 O O . GLY A 1 265 ? 24.414 -12.010 -61.531 1.00 81.12 265 GLY A O 1
ATOM 2085 N N . VAL A 1 266 ? 23.447 -12.655 -59.606 1.00 85.19 266 VAL A N 1
ATOM 2086 C CA . VAL A 1 266 ? 24.033 -11.595 -58.777 1.00 85.19 266 VAL A CA 1
ATOM 2087 C C . VAL A 1 266 ? 25.174 -12.173 -57.949 1.00 85.19 266 VAL A C 1
ATOM 2089 O O . VAL A 1 266 ? 25.010 -13.186 -57.266 1.00 85.19 266 VAL A O 1
ATOM 2092 N N . SER A 1 267 ? 26.338 -11.526 -57.986 1.00 81.94 267 SER A N 1
ATOM 2093 C CA . SER A 1 267 ? 27.428 -11.847 -57.060 1.00 81.94 267 SER A CA 1
ATOM 2094 C C . SER A 1 267 ? 27.284 -11.072 -55.754 1.00 81.94 267 SER A C 1
ATOM 2096 O O . SER A 1 267 ? 27.050 -9.863 -55.784 1.00 81.94 267 SER A O 1
ATOM 2098 N N . ARG A 1 268 ? 27.538 -11.736 -54.622 1.00 79.38 268 ARG A N 1
ATOM 2099 C CA . ARG A 1 268 ? 27.649 -11.106 -53.299 1.00 79.38 268 ARG A CA 1
ATOM 2100 C C . ARG A 1 268 ? 29.051 -11.275 -52.700 1.00 79.38 268 ARG A C 1
ATOM 2102 O O . ARG A 1 268 ? 29.721 -12.268 -52.994 1.00 79.38 268 ARG A O 1
ATOM 2109 N N . PRO A 1 269 ? 29.496 -10.368 -51.815 1.00 81.25 269 PRO A N 1
ATOM 2110 C CA . PRO A 1 269 ? 30.672 -10.606 -50.986 1.00 81.25 269 PRO A CA 1
ATOM 2111 C C . PRO A 1 269 ? 30.485 -11.837 -50.084 1.00 81.25 269 PRO A C 1
ATOM 2113 O O . PRO A 1 269 ? 29.390 -12.089 -49.572 1.00 81.25 269 PRO A O 1
ATOM 2116 N N . ARG A 1 270 ? 31.564 -12.584 -49.821 1.00 83.00 270 ARG A N 1
ATOM 2117 C CA . ARG A 1 270 ? 31.576 -13.631 -48.785 1.00 83.00 270 ARG A CA 1
ATOM 2118 C C . ARG A 1 270 ? 31.439 -12.970 -47.409 1.00 83.00 270 ARG A C 1
ATOM 2120 O O . ARG A 1 270 ? 32.255 -12.119 -47.070 1.00 83.00 270 ARG A O 1
ATOM 2127 N N . ASN A 1 271 ? 30.431 -13.352 -46.628 1.00 86.00 271 ASN A N 1
ATOM 2128 C CA . ASN A 1 271 ? 30.089 -12.673 -45.375 1.00 86.00 271 ASN A CA 1
ATOM 2129 C C . ASN A 1 271 ? 29.520 -13.629 -44.312 1.00 86.00 271 ASN A C 1
ATOM 2131 O O . ASN A 1 271 ? 29.182 -14.773 -44.615 1.00 86.00 271 ASN A O 1
ATOM 2135 N N . ILE A 1 272 ? 29.437 -13.135 -43.073 1.00 88.50 272 ILE A N 1
ATOM 2136 C CA . ILE A 1 272 ? 28.718 -13.752 -41.953 1.00 88.50 272 ILE A CA 1
ATOM 2137 C C . ILE A 1 272 ? 27.593 -12.792 -41.565 1.00 88.50 272 ILE A C 1
ATOM 2139 O O . ILE A 1 272 ? 27.848 -11.605 -41.365 1.00 88.50 272 ILE A O 1
ATOM 2143 N N . ALA A 1 273 ? 26.368 -13.304 -41.446 1.00 90.69 273 ALA A N 1
ATOM 2144 C CA . ALA A 1 273 ? 25.209 -12.494 -41.100 1.00 90.69 273 ALA A CA 1
ATOM 2145 C C . ALA A 1 273 ? 25.214 -12.132 -39.607 1.00 90.69 273 ALA A C 1
ATOM 2147 O O . ALA A 1 273 ? 25.129 -13.007 -38.747 1.00 90.69 273 ALA A O 1
ATOM 2148 N N . PHE A 1 274 ? 25.285 -10.834 -39.321 1.00 93.44 274 PHE A N 1
ATOM 2149 C CA . PHE A 1 274 ? 24.993 -10.252 -38.013 1.00 93.44 274 PHE A CA 1
ATOM 2150 C C . PHE A 1 274 ? 23.659 -9.517 -38.112 1.00 93.44 274 PHE A C 1
ATOM 2152 O O . PHE A 1 274 ? 23.285 -9.030 -39.180 1.00 93.44 274 PHE A O 1
ATOM 2159 N N . ASN A 1 275 ? 22.947 -9.408 -36.998 1.00 92.50 275 ASN A N 1
ATOM 2160 C CA . ASN A 1 275 ? 21.817 -8.503 -36.926 1.00 92.50 275 ASN A CA 1
ATOM 2161 C C . ASN A 1 275 ? 22.332 -7.055 -36.883 1.00 92.50 275 ASN A C 1
ATOM 2163 O O . ASN A 1 275 ? 23.311 -6.781 -36.195 1.00 92.50 275 ASN A O 1
ATOM 2167 N N . TYR A 1 276 ? 21.689 -6.123 -37.580 1.00 95.75 276 TYR A N 1
ATOM 2168 C CA . TYR A 1 276 ? 21.994 -4.702 -37.421 1.00 95.75 276 TYR A CA 1
ATOM 2169 C C . TYR A 1 276 ? 21.036 -4.099 -36.402 1.00 95.75 276 TYR A C 1
ATOM 2171 O O . TYR A 1 276 ? 19.822 -4.110 -36.603 1.00 95.75 276 TYR A O 1
ATOM 2179 N N . ILE A 1 277 ? 21.579 -3.564 -35.311 1.00 94.00 277 ILE A N 1
ATOM 2180 C CA . ILE A 1 277 ? 20.800 -2.923 -34.247 1.00 94.00 277 ILE A CA 1
ATOM 2181 C C . ILE A 1 277 ? 21.226 -1.468 -34.075 1.00 94.00 277 ILE A C 1
ATOM 2183 O O . ILE A 1 277 ? 22.380 -1.127 -34.305 1.00 94.00 277 ILE A O 1
ATOM 2187 N N . VAL A 1 278 ? 20.317 -0.608 -33.634 1.00 92.81 278 VAL A N 1
ATOM 2188 C CA . VAL A 1 278 ? 20.627 0.769 -33.232 1.00 92.81 278 VAL A CA 1
ATOM 2189 C C . VAL A 1 278 ? 20.359 0.932 -31.751 1.00 92.81 278 VAL A C 1
ATOM 2191 O O . VAL A 1 278 ? 19.392 0.379 -31.219 1.00 92.81 278 VAL A O 1
ATOM 2194 N N . ARG A 1 279 ? 21.201 1.714 -31.072 1.00 87.94 279 ARG A N 1
ATOM 2195 C CA . ARG A 1 279 ? 20.909 2.133 -29.701 1.00 87.94 279 ARG A CA 1
ATOM 2196 C C . ARG A 1 279 ? 19.640 2.974 -29.726 1.00 87.94 279 ARG A C 1
ATOM 2198 O O . ARG A 1 279 ? 19.610 4.020 -30.366 1.00 87.94 279 ARG A O 1
ATOM 2205 N N . ALA A 1 280 ? 18.626 2.538 -29.000 1.00 74.12 280 ALA A N 1
ATOM 2206 C CA . ALA A 1 280 ? 17.423 3.297 -28.734 1.00 74.12 280 ALA A CA 1
ATOM 2207 C C . ALA A 1 280 ? 17.565 3.858 -27.322 1.00 74.12 280 ALA A C 1
ATOM 2209 O O . ALA A 1 280 ? 17.090 3.286 -26.343 1.00 74.12 280 ALA A O 1
ATOM 2210 N N . ALA A 1 281 ? 18.309 4.963 -27.209 1.00 63.69 281 ALA A N 1
ATOM 2211 C CA . ALA A 1 281 ? 18.369 5.714 -25.966 1.00 63.69 281 ALA A CA 1
ATOM 2212 C C . ALA A 1 281 ? 16.985 6.327 -25.750 1.00 63.69 281 ALA A C 1
ATOM 2214 O O . ALA A 1 281 ? 16.689 7.404 -26.271 1.00 63.69 281 ALA A O 1
ATOM 2215 N N . ALA A 1 282 ? 16.121 5.592 -25.047 1.00 54.19 282 ALA A N 1
ATOM 2216 C CA . ALA A 1 282 ? 14.904 6.160 -24.508 1.00 54.19 282 ALA A CA 1
ATOM 2217 C C . ALA A 1 282 ? 15.333 7.384 -23.711 1.00 54.19 282 ALA A C 1
ATOM 2219 O O . ALA A 1 282 ? 16.259 7.309 -22.893 1.00 54.19 282 ALA A O 1
ATOM 2220 N N . CYS A 1 283 ? 14.710 8.526 -23.979 1.00 41.16 283 CYS A N 1
ATOM 2221 C CA . CYS A 1 283 ? 14.832 9.585 -23.005 1.00 41.16 283 CYS A CA 1
ATOM 2222 C C . CYS A 1 283 ? 14.264 9.006 -21.709 1.00 41.16 283 CYS A C 1
ATOM 2224 O O . CYS A 1 283 ? 13.164 8.457 -21.731 1.00 41.16 283 CYS A O 1
ATOM 2226 N N . SER A 1 284 ? 14.966 9.154 -20.586 1.00 41.47 284 SER A N 1
ATOM 2227 C CA . SER A 1 284 ? 14.340 9.069 -19.263 1.00 41.47 284 SER A CA 1
ATOM 2228 C C . SER A 1 284 ? 13.392 10.262 -19.070 1.00 41.47 284 SER A C 1
ATOM 2230 O O . SER A 1 284 ? 13.415 10.932 -18.047 1.00 41.47 284 SER A O 1
ATOM 2232 N N . ILE A 1 285 ? 12.579 10.582 -20.077 1.00 39.34 285 ILE A N 1
ATOM 2233 C CA . ILE A 1 285 ? 11.241 11.060 -19.811 1.00 39.34 285 ILE A CA 1
ATOM 2234 C C . ILE A 1 285 ? 10.603 9.790 -19.276 1.00 39.34 285 ILE A C 1
ATOM 2236 O O . ILE A 1 285 ? 10.463 8.822 -20.025 1.00 39.34 285 ILE A O 1
ATOM 2240 N N . MET A 1 286 ? 10.355 9.749 -17.965 1.00 33.97 286 MET A N 1
ATOM 2241 C CA . MET A 1 286 ? 9.391 8.809 -17.404 1.00 33.97 286 MET A CA 1
ATOM 2242 C C . MET A 1 286 ? 8.268 8.705 -18.424 1.00 33.97 286 MET A C 1
ATOM 2244 O O . MET A 1 286 ? 7.717 9.737 -18.801 1.00 33.97 286 MET A O 1
ATOM 2248 N N . THR A 1 287 ? 8.067 7.526 -19.001 1.00 33.62 287 THR A N 1
ATOM 2249 C CA . THR A 1 287 ? 7.056 7.307 -20.024 1.00 33.62 287 THR A CA 1
ATOM 2250 C C . THR A 1 287 ? 5.696 7.565 -19.399 1.00 33.62 287 THR A C 1
ATOM 2252 O O . THR A 1 287 ? 4.997 6.637 -19.039 1.00 33.62 287 THR A O 1
ATOM 2255 N N . GLU A 1 288 ? 5.282 8.824 -19.305 1.00 37.66 288 GLU A N 1
ATOM 2256 C CA . GLU A 1 288 ? 3.876 9.146 -19.396 1.00 37.66 288 GLU A CA 1
ATOM 2257 C C . GLU A 1 288 ? 3.493 8.762 -20.823 1.00 37.66 288 GLU A C 1
ATOM 2259 O O . GLU A 1 288 ? 3.707 9.497 -21.794 1.00 37.66 288 GLU A O 1
ATOM 2264 N N . GLN A 1 289 ? 2.999 7.531 -20.973 1.00 34.88 289 GLN A N 1
ATOM 2265 C CA . GLN A 1 289 ? 2.155 7.165 -22.095 1.00 34.88 289 GLN A CA 1
ATOM 2266 C C . GLN A 1 289 ? 1.100 8.265 -22.227 1.00 34.88 289 GLN A C 1
ATOM 2268 O O . GLN A 1 289 ? 0.159 8.329 -21.443 1.00 34.88 289 GLN A O 1
ATOM 2273 N N . LYS A 1 290 ? 1.250 9.152 -23.220 1.00 41.31 290 LYS A N 1
ATOM 2274 C CA . LYS A 1 290 ? 0.309 10.265 -23.415 1.00 41.31 290 LYS A CA 1
ATOM 2275 C C . LYS A 1 290 ? -1.141 9.774 -23.549 1.00 41.31 290 LYS A C 1
ATOM 2277 O O . LYS A 1 290 ? -2.051 10.510 -23.196 1.00 41.31 290 LYS A O 1
ATOM 2282 N N . TYR A 1 291 ? -1.338 8.536 -24.013 1.00 40.66 291 TYR A N 1
ATOM 2283 C CA . TYR A 1 291 ? -2.599 7.806 -23.911 1.00 40.66 291 TYR A CA 1
ATOM 2284 C C . TYR A 1 291 ? -2.312 6.320 -23.670 1.00 40.66 291 TYR A C 1
ATOM 2286 O O . TYR A 1 291 ? -2.099 5.558 -24.613 1.00 40.66 291 TYR A O 1
ATOM 2294 N N . ALA A 1 292 ? -2.283 5.924 -22.401 1.00 45.69 292 ALA A N 1
ATOM 2295 C CA . ALA A 1 292 ? -2.532 4.551 -21.992 1.00 45.69 292 ALA A CA 1
ATOM 2296 C C . ALA A 1 292 ? -4.042 4.409 -21.786 1.00 45.69 292 ALA A C 1
ATOM 2298 O O . ALA A 1 292 ? -4.623 5.156 -21.000 1.00 45.69 292 ALA A O 1
ATOM 2299 N N . LEU A 1 293 ? -4.695 3.496 -22.504 1.00 47.97 293 LEU A N 1
ATOM 2300 C CA . LEU A 1 293 ? -6.061 3.098 -22.138 1.00 47.97 293 LEU A CA 1
ATOM 2301 C C . LEU A 1 293 ? -6.059 2.162 -20.923 1.00 47.97 293 LEU A C 1
ATOM 2303 O O . LEU A 1 293 ? -7.090 2.011 -20.276 1.00 47.97 293 LEU A O 1
ATOM 2307 N N . GLU A 1 294 ? -4.908 1.563 -20.614 1.00 55.09 294 GLU A N 1
ATOM 2308 C CA . GLU A 1 294 ? -4.728 0.684 -19.467 1.00 55.09 294 GLU A CA 1
ATOM 2309 C C . GLU A 1 294 ? -3.867 1.362 -18.408 1.00 55.09 294 GLU A C 1
ATOM 2311 O O . GLU A 1 294 ? -2.833 1.960 -18.695 1.00 55.09 294 GLU A O 1
ATOM 2316 N N . HIS A 1 295 ? -4.323 1.278 -17.169 1.00 59.94 295 HIS A N 1
ATOM 2317 C CA . HIS A 1 295 ? -3.600 1.745 -15.998 1.00 59.94 295 HIS A CA 1
ATOM 2318 C C . HIS A 1 295 ? -2.361 0.868 -15.756 1.00 59.94 295 HIS A C 1
ATOM 2320 O O . HIS A 1 295 ? -2.480 -0.354 -15.637 1.00 59.94 295 HIS A O 1
ATOM 2326 N N . GLU A 1 296 ? -1.181 1.492 -15.644 1.00 77.75 296 GLU A N 1
ATOM 2327 C CA . GLU A 1 296 ? 0.050 0.813 -15.217 1.00 77.75 296 GLU A CA 1
ATOM 2328 C C . GLU A 1 296 ? -0.189 0.116 -13.874 1.00 77.75 296 GLU A C 1
ATOM 2330 O O . GLU A 1 296 ? -0.789 0.705 -12.979 1.00 77.75 296 GLU A O 1
ATOM 2335 N N . THR A 1 297 ? 0.240 -1.141 -13.737 1.00 85.94 297 THR A N 1
ATOM 2336 C CA . THR A 1 297 ? 0.064 -1.911 -12.496 1.00 85.94 297 THR A CA 1
ATOM 2337 C C . THR A 1 297 ? 1.274 -1.725 -11.588 1.00 85.94 297 THR A C 1
ATOM 2339 O O . THR A 1 297 ? 2.408 -1.858 -12.056 1.00 85.94 297 THR A O 1
ATOM 2342 N N . ALA A 1 298 ? 1.057 -1.426 -10.304 1.00 91.00 298 ALA A N 1
ATOM 2343 C CA . ALA A 1 298 ? 2.168 -1.319 -9.357 1.00 91.00 298 ALA A CA 1
ATOM 2344 C C . ALA A 1 298 ? 2.808 -2.689 -9.090 1.00 91.00 298 ALA A C 1
ATOM 2346 O O . ALA A 1 298 ? 2.127 -3.715 -9.068 1.00 91.00 298 ALA A O 1
ATOM 2347 N N . VAL A 1 299 ? 4.114 -2.694 -8.826 1.00 91.62 299 VAL A N 1
ATOM 2348 C CA . VAL A 1 299 ? 4.855 -3.888 -8.392 1.00 91.62 299 VAL A CA 1
ATOM 2349 C C . VAL A 1 299 ? 5.538 -3.568 -7.069 1.00 91.62 299 VAL A C 1
ATOM 2351 O O . VAL A 1 299 ? 6.300 -2.603 -6.998 1.00 91.62 299 VAL A O 1
ATOM 2354 N N . LEU A 1 300 ? 5.271 -4.366 -6.031 1.00 90.69 300 LEU A N 1
ATOM 2355 C CA . LEU A 1 300 ? 5.914 -4.243 -4.720 1.00 90.69 300 LEU A CA 1
ATOM 2356 C C . LEU A 1 300 ? 7.128 -5.177 -4.622 1.00 90.69 300 LEU A C 1
ATOM 2358 O O . LEU A 1 300 ? 7.087 -6.305 -5.115 1.00 90.69 300 LEU A O 1
ATOM 2362 N N . GLY A 1 301 ? 8.205 -4.696 -4.004 1.00 89.88 301 GLY A N 1
ATOM 2363 C CA . GLY A 1 301 ? 9.381 -5.486 -3.650 1.00 89.88 301 GLY A CA 1
ATOM 2364 C C . GLY A 1 301 ? 9.161 -6.342 -2.399 1.00 89.88 301 GLY A C 1
ATOM 2365 O O . GLY A 1 301 ? 8.116 -6.276 -1.752 1.00 89.88 301 GLY A O 1
ATOM 2366 N N . GLU A 1 302 ? 10.169 -7.139 -2.033 1.00 90.38 302 GLU A N 1
ATOM 2367 C CA . GLU A 1 302 ? 10.137 -7.984 -0.823 1.00 90.38 302 GLU A CA 1
ATOM 2368 C C . GLU A 1 302 ? 10.032 -7.175 0.482 1.00 90.38 302 GLU A C 1
ATOM 2370 O O . GLU A 1 302 ? 9.553 -7.683 1.492 1.00 90.38 302 GLU A O 1
ATOM 2375 N N . ASP A 1 303 ? 10.452 -5.911 0.461 1.00 89.69 303 ASP A N 1
ATOM 2376 C CA . ASP A 1 303 ? 10.329 -4.960 1.568 1.00 89.69 303 ASP A CA 1
ATOM 2377 C C . ASP A 1 303 ? 8.929 -4.325 1.675 1.00 89.69 303 ASP A C 1
ATOM 2379 O O . ASP A 1 303 ? 8.676 -3.536 2.587 1.00 89.69 303 ASP A O 1
ATOM 2383 N N . GLY A 1 304 ? 8.014 -4.665 0.759 1.00 86.25 304 GLY A N 1
ATOM 2384 C CA . GLY A 1 304 ? 6.661 -4.117 0.695 1.00 86.25 304 GLY A CA 1
ATOM 2385 C C . GLY A 1 304 ? 6.578 -2.712 0.090 1.00 86.25 304 GLY A C 1
ATOM 2386 O O . GLY A 1 304 ? 5.496 -2.121 0.096 1.00 86.25 304 GLY A O 1
ATOM 2387 N N . LEU A 1 305 ? 7.683 -2.173 -0.440 1.00 91.69 305 LEU A N 1
ATOM 2388 C CA . LEU A 1 305 ? 7.719 -0.877 -1.117 1.00 91.69 305 LEU A CA 1
ATOM 2389 C C . LEU A 1 305 ? 7.574 -1.048 -2.630 1.00 91.69 305 LEU A C 1
ATOM 2391 O O . LEU A 1 305 ? 8.077 -2.005 -3.219 1.00 91.69 305 LEU A O 1
ATOM 2395 N N . ALA A 1 306 ? 6.904 -0.108 -3.293 1.00 91.25 306 ALA A N 1
ATOM 2396 C CA . ALA A 1 306 ? 6.752 -0.163 -4.740 1.00 91.25 306 ALA A CA 1
ATOM 2397 C C . ALA A 1 306 ? 8.099 0.016 -5.458 1.00 91.25 306 ALA A C 1
ATOM 2399 O O . ALA A 1 306 ? 8.739 1.063 -5.349 1.00 91.25 306 ALA A O 1
ATOM 2400 N N . ILE A 1 307 ? 8.490 -0.984 -6.250 1.00 91.62 307 ILE A N 1
ATOM 2401 C CA . ILE A 1 307 ? 9.619 -0.927 -7.193 1.00 91.62 307 ILE A CA 1
ATOM 2402 C C . ILE A 1 307 ? 9.185 -0.429 -8.579 1.00 91.62 307 ILE A C 1
ATOM 2404 O O . ILE A 1 307 ? 10.021 -0.030 -9.388 1.00 91.62 307 ILE A O 1
ATOM 2408 N N . GLN A 1 308 ? 7.875 -0.421 -8.835 1.00 86.69 308 GLN A N 1
ATOM 2409 C CA . GLN A 1 308 ? 7.238 0.179 -10.003 1.00 86.69 308 GLN A CA 1
ATOM 2410 C C . GLN A 1 308 ? 5.949 0.881 -9.548 1.00 86.69 308 GLN A C 1
ATOM 2412 O O . GLN A 1 308 ? 5.120 0.220 -8.914 1.00 86.69 308 GLN A O 1
ATOM 2417 N N . PRO A 1 309 ? 5.766 2.185 -9.836 1.00 86.75 309 PRO A N 1
ATOM 2418 C CA . PRO A 1 309 ? 4.529 2.880 -9.507 1.00 86.75 309 PRO A CA 1
ATOM 2419 C C . PRO A 1 309 ? 3.372 2.390 -10.381 1.00 86.75 309 PRO A C 1
ATOM 2421 O O . PRO A 1 309 ? 3.585 1.895 -11.486 1.00 86.75 309 PRO A O 1
ATOM 2424 N N . GLY A 1 310 ? 2.145 2.539 -9.895 1.00 88.44 310 GLY A N 1
ATOM 2425 C CA . GLY A 1 310 ? 0.960 2.177 -10.666 1.00 88.44 310 GLY A CA 1
ATOM 2426 C C . GLY A 1 310 ? -0.279 1.975 -9.808 1.00 88.44 310 GLY A C 1
ATOM 2427 O O . GLY A 1 310 ? -0.266 2.160 -8.594 1.00 88.44 310 GLY A O 1
ATOM 2428 N N . TRP A 1 311 ? -1.360 1.570 -10.455 1.00 89.94 311 TRP A N 1
ATOM 2429 C CA . TRP A 1 311 ? -2.607 1.166 -9.833 1.00 89.94 311 TRP A CA 1
ATOM 2430 C C . TRP A 1 311 ? -2.532 -0.294 -9.387 1.00 89.94 311 TRP A C 1
ATOM 2432 O O . TRP A 1 311 ? -2.090 -1.164 -10.135 1.00 89.94 311 TRP A O 1
ATOM 2442 N N . ILE A 1 312 ? -2.983 -0.590 -8.177 1.00 93.50 312 ILE A N 1
ATOM 2443 C CA . ILE A 1 312 ? -3.053 -1.955 -7.657 1.00 93.50 312 ILE A CA 1
ATOM 2444 C C . ILE A 1 312 ? -4.375 -2.162 -6.938 1.00 93.50 312 ILE A C 1
ATOM 2446 O O . ILE A 1 312 ? -4.880 -1.269 -6.257 1.00 93.50 312 ILE A O 1
ATOM 2450 N N . LYS A 1 313 ? -4.972 -3.339 -7.137 1.00 93.88 313 LYS A N 1
ATOM 2451 C CA . LYS A 1 313 ? -6.187 -3.714 -6.424 1.00 93.88 313 LYS A CA 1
ATOM 2452 C C . LYS A 1 313 ? -5.817 -4.091 -4.996 1.00 93.88 313 LYS A C 1
ATOM 2454 O O . LYS A 1 313 ? -4.941 -4.926 -4.788 1.00 93.88 313 LYS A O 1
ATOM 2459 N N . VAL A 1 314 ? -6.509 -3.489 -4.044 1.00 95.25 314 VAL A N 1
ATOM 2460 C CA . VAL A 1 314 ? -6.298 -3.686 -2.613 1.00 95.25 314 VAL A CA 1
ATOM 2461 C C . VAL A 1 314 ? -7.613 -4.029 -1.928 1.00 95.25 314 VAL A C 1
ATOM 2463 O O . VAL A 1 314 ? -8.693 -3.656 -2.391 1.00 95.25 314 VAL A O 1
ATOM 2466 N N . TYR A 1 315 ? -7.513 -4.752 -0.822 1.00 96.50 315 TYR A N 1
ATOM 2467 C CA . TYR A 1 315 ? -8.636 -5.170 0.009 1.00 96.50 315 TYR A CA 1
ATOM 2468 C C . TYR A 1 315 ? -8.496 -4.497 1.370 1.00 96.50 315 TYR A C 1
ATOM 2470 O O . TYR A 1 315 ? -7.518 -4.736 2.082 1.00 96.50 315 TYR A O 1
ATOM 2478 N N . HIS A 1 316 ? -9.440 -3.620 1.701 1.00 95.12 316 HIS A N 1
ATOM 2479 C CA . HIS A 1 316 ? -9.380 -2.796 2.901 1.00 95.12 316 HIS A CA 1
ATOM 2480 C C . HIS A 1 316 ? -10.105 -3.450 4.067 1.00 95.12 316 HIS A C 1
ATOM 2482 O O . HIS A 1 316 ? -11.147 -4.091 3.899 1.00 95.12 316 HIS A O 1
ATOM 2488 N N . THR A 1 317 ? -9.583 -3.210 5.264 1.00 96.38 317 THR A N 1
ATOM 2489 C CA . THR A 1 317 ? -10.184 -3.679 6.512 1.00 96.38 317 THR A CA 1
ATOM 2490 C C . THR A 1 317 ? -10.474 -2.539 7.470 1.00 96.38 317 THR A C 1
ATOM 2492 O O . THR A 1 317 ? -9.779 -1.521 7.475 1.00 96.38 317 THR A O 1
ATOM 2495 N N . ASN A 1 318 ? -11.460 -2.732 8.340 1.00 93.75 318 ASN A N 1
ATOM 2496 C CA . ASN A 1 318 ? -11.690 -1.850 9.473 1.00 93.75 318 ASN A CA 1
ATOM 2497 C C . ASN A 1 318 ? -10.492 -1.905 10.430 1.00 93.75 318 ASN A C 1
ATOM 2499 O O . ASN A 1 318 ? -10.040 -2.982 10.807 1.00 93.75 318 ASN A O 1
ATOM 2503 N N . GLN A 1 319 ? -9.999 -0.742 10.852 1.00 91.25 319 GLN A N 1
ATOM 2504 C CA . GLN A 1 319 ? -8.796 -0.648 11.684 1.00 91.25 319 GLN A CA 1
ATOM 2505 C C . GLN A 1 319 ? -8.949 -1.320 13.057 1.00 91.25 319 GLN A C 1
ATOM 2507 O O . GLN A 1 319 ? -7.957 -1.760 13.629 1.00 91.25 319 GLN A O 1
ATOM 2512 N N . ILE A 1 320 ? -10.177 -1.389 13.582 1.00 89.38 320 ILE A N 1
ATOM 2513 C CA . ILE A 1 320 ? -10.475 -1.929 14.913 1.00 89.38 320 ILE A CA 1
ATOM 2514 C C . ILE A 1 320 ? -10.971 -3.369 14.801 1.00 89.38 320 ILE A C 1
ATOM 2516 O O . ILE A 1 320 ? -10.414 -4.261 15.434 1.00 89.38 320 ILE A O 1
ATOM 2520 N N . THR A 1 321 ? -12.005 -3.616 13.992 1.00 91.50 321 THR A N 1
ATOM 2521 C CA . THR A 1 321 ? -12.627 -4.951 13.912 1.00 91.50 321 THR A CA 1
ATOM 2522 C C . THR A 1 321 ? -11.884 -5.914 12.990 1.00 91.50 321 THR A C 1
ATOM 2524 O O . THR A 1 321 ? -12.178 -7.104 13.011 1.00 91.50 321 THR A O 1
ATOM 2527 N N . ARG A 1 322 ? -10.940 -5.419 12.173 1.00 94.69 322 ARG A N 1
ATOM 2528 C CA . ARG A 1 322 ? -10.225 -6.160 11.112 1.00 94.69 322 ARG A CA 1
ATOM 2529 C C . ARG A 1 322 ? -11.127 -6.730 10.015 1.00 94.69 322 ARG A C 1
ATOM 2531 O O . ARG A 1 322 ? -10.639 -7.403 9.114 1.00 94.69 322 ARG A O 1
ATOM 2538 N N . GLU A 1 323 ? -12.417 -6.431 10.070 1.00 94.88 323 GLU A N 1
ATOM 2539 C CA . GLU A 1 323 ? -13.427 -6.867 9.116 1.00 94.88 323 GLU A CA 1
ATOM 2540 C C . GLU A 1 323 ? -13.135 -6.296 7.728 1.00 94.88 323 GLU A C 1
ATOM 2542 O O . GLU A 1 323 ? -12.808 -5.113 7.595 1.00 94.88 323 GLU A O 1
ATOM 2547 N N . PHE A 1 324 ? -13.250 -7.130 6.697 1.00 95.81 324 PHE A N 1
ATOM 2548 C CA . PHE A 1 324 ? -13.190 -6.697 5.309 1.00 95.81 324 PHE A CA 1
ATOM 2549 C C . PHE A 1 324 ? -14.308 -5.689 5.019 1.00 95.81 324 PHE A C 1
ATOM 2551 O O . PHE A 1 324 ? -15.479 -5.955 5.272 1.00 95.81 324 PHE A O 1
ATOM 2558 N N . ILE A 1 325 ? -13.949 -4.532 4.465 1.00 93.81 325 ILE A N 1
ATOM 2559 C CA . ILE A 1 325 ? -14.907 -3.467 4.143 1.00 93.81 325 ILE A CA 1
ATOM 2560 C C . ILE A 1 325 ? -15.228 -3.483 2.653 1.00 93.81 325 ILE A C 1
ATOM 2562 O O . ILE A 1 325 ? -16.388 -3.556 2.251 1.00 93.81 325 ILE A O 1
ATOM 2566 N N . ASN A 1 326 ? -14.199 -3.339 1.820 1.00 92.62 326 ASN A N 1
ATOM 2567 C CA . ASN A 1 326 ? -14.344 -3.251 0.376 1.00 92.62 326 ASN A CA 1
ATOM 2568 C C . ASN A 1 326 ? -13.022 -3.538 -0.343 1.00 92.62 326 ASN A C 1
ATOM 2570 O O . ASN A 1 326 ? -11.937 -3.532 0.240 1.00 92.62 326 ASN A O 1
ATOM 2574 N N . ALA A 1 327 ? -13.133 -3.773 -1.649 1.00 93.88 327 ALA A N 1
ATOM 2575 C CA . ALA A 1 327 ? -11.995 -3.777 -2.552 1.00 93.88 327 ALA A CA 1
ATOM 2576 C C . ALA A 1 327 ? -11.930 -2.441 -3.299 1.00 93.88 327 ALA A C 1
ATOM 2578 O O . ALA A 1 327 ? -12.952 -1.942 -3.775 1.00 93.88 327 ALA A O 1
ATOM 2579 N N . GLY A 1 328 ? -10.729 -1.888 -3.419 1.00 89.12 328 GLY A N 1
ATOM 2580 C CA . GLY A 1 328 ? -10.451 -0.636 -4.110 1.00 89.12 328 GLY A CA 1
ATOM 2581 C C . GLY A 1 328 ? -9.276 -0.773 -5.068 1.00 89.12 328 GLY A C 1
ATOM 2582 O O . GLY A 1 328 ? -8.589 -1.794 -5.092 1.00 89.12 328 GLY A O 1
ATOM 2583 N N . ILE A 1 329 ? -9.054 0.261 -5.875 1.00 91.00 329 ILE A N 1
ATOM 2584 C CA . ILE A 1 329 ? -7.819 0.411 -6.642 1.00 91.00 329 ILE A CA 1
ATOM 2585 C C . ILE A 1 329 ? -7.089 1.622 -6.068 1.00 91.00 329 ILE A C 1
ATOM 2587 O O . ILE A 1 329 ? -7.662 2.708 -5.987 1.00 91.00 329 ILE A O 1
ATOM 2591 N N . GLU A 1 330 ? -5.839 1.429 -5.672 1.00 90.44 330 GLU A N 1
ATOM 2592 C CA . GLU A 1 330 ? -4.979 2.467 -5.107 1.00 90.44 330 GLU A CA 1
ATOM 2593 C C . GLU A 1 330 ? -3.807 2.727 -6.053 1.00 90.44 330 GLU A C 1
ATOM 2595 O O . GLU A 1 330 ? -3.256 1.790 -6.632 1.00 90.44 330 GLU A O 1
ATOM 2600 N N . TYR A 1 331 ? -3.432 3.996 -6.228 1.00 88.56 331 TYR A N 1
ATOM 2601 C CA . TYR A 1 331 ? -2.219 4.352 -6.956 1.00 88.56 331 TYR A CA 1
ATOM 2602 C C . TYR A 1 331 ? -1.041 4.443 -5.986 1.00 88.56 331 TYR A C 1
ATOM 2604 O O . TYR A 1 331 ? -1.018 5.314 -5.116 1.00 88.56 331 TYR A O 1
ATOM 2612 N N . VAL A 1 332 ? -0.049 3.574 -6.157 1.00 90.50 332 VAL A N 1
ATOM 2613 C CA . VAL A 1 332 ? 1.133 3.499 -5.294 1.00 90.50 332 VAL A CA 1
ATOM 2614 C C . VAL A 1 332 ? 2.316 4.144 -6.007 1.00 90.50 332 VAL A C 1
ATOM 2616 O O . VAL A 1 332 ? 2.651 3.793 -7.138 1.00 90.50 332 VAL A O 1
ATOM 2619 N N . MET A 1 333 ? 2.945 5.113 -5.345 1.00 88.25 333 MET A N 1
ATOM 2620 C CA . MET A 1 333 ? 4.132 5.809 -5.849 1.00 88.25 333 MET A CA 1
ATOM 2621 C C . MET A 1 333 ? 5.393 4.970 -5.626 1.00 88.25 333 MET A C 1
ATOM 2623 O O . MET A 1 333 ? 5.467 4.192 -4.679 1.00 88.25 333 MET A O 1
ATOM 2627 N N . LEU A 1 334 ? 6.417 5.172 -6.459 1.00 88.88 334 LEU A N 1
ATOM 2628 C CA . LEU A 1 334 ? 7.713 4.505 -6.310 1.00 88.88 334 LEU A CA 1
ATOM 2629 C C . LEU A 1 334 ? 8.286 4.742 -4.899 1.00 88.88 334 LEU A C 1
ATOM 2631 O O . LEU A 1 334 ? 8.373 5.885 -4.451 1.00 88.88 334 LEU A O 1
ATOM 2635 N N . GLY A 1 335 ? 8.695 3.669 -4.220 1.00 88.44 335 GLY A N 1
ATOM 2636 C CA . GLY A 1 335 ? 9.244 3.707 -2.861 1.00 88.44 335 GLY A CA 1
ATOM 2637 C C . GLY A 1 335 ? 8.209 3.860 -1.739 1.00 88.44 335 GLY A C 1
ATOM 2638 O O . GLY A 1 335 ? 8.602 4.076 -0.595 1.00 88.44 335 GLY A O 1
ATOM 2639 N N . VAL A 1 336 ? 6.910 3.761 -2.039 1.00 92.56 336 VAL A N 1
ATOM 2640 C CA . VAL A 1 336 ? 5.814 3.850 -1.058 1.00 92.56 336 VAL A CA 1
ATOM 2641 C C . VAL A 1 336 ? 5.156 2.475 -0.885 1.00 92.56 336 VAL A C 1
ATOM 2643 O O . VAL A 1 336 ? 5.128 1.678 -1.823 1.00 92.56 336 VAL A O 1
ATOM 2646 N N . SER A 1 337 ? 4.668 2.176 0.322 1.00 93.25 337 SER A N 1
ATOM 2647 C CA . SER A 1 337 ? 3.894 0.963 0.617 1.00 93.25 337 SER A CA 1
ATOM 2648 C C . SER A 1 337 ? 2.402 1.166 0.347 1.00 93.25 337 SER A C 1
ATOM 2650 O O . SER A 1 337 ? 1.950 2.278 0.083 1.00 93.25 337 SER A O 1
ATOM 2652 N N . LEU A 1 338 ? 1.611 0.103 0.489 1.00 93.00 338 LEU A N 1
ATOM 2653 C CA . LEU A 1 338 ? 0.155 0.233 0.550 1.00 93.00 338 LEU A CA 1
ATOM 2654 C C . LEU A 1 338 ? -0.276 1.091 1.744 1.00 93.00 338 LEU A C 1
ATOM 2656 O O . LEU A 1 338 ? 0.419 1.146 2.769 1.00 93.00 338 LEU A O 1
ATOM 2660 N N . SER A 1 339 ? -1.454 1.703 1.627 1.00 91.81 339 SER A N 1
ATOM 2661 C CA . SER A 1 339 ? -2.142 2.303 2.765 1.00 91.81 339 SER A CA 1
ATOM 2662 C C . SER A 1 339 ? -2.318 1.284 3.895 1.00 91.81 339 SER A C 1
ATOM 2664 O O . SER A 1 339 ? -2.606 0.108 3.660 1.00 91.81 339 SER A O 1
ATOM 2666 N N . ALA A 1 340 ? -2.172 1.734 5.142 1.00 91.19 340 ALA A N 1
ATOM 2667 C CA . ALA A 1 340 ? -2.370 0.878 6.309 1.00 91.19 340 ALA A CA 1
ATOM 2668 C C . ALA A 1 340 ? -3.744 0.184 6.259 1.00 91.19 340 ALA A C 1
ATOM 2670 O O . ALA A 1 340 ? -4.726 0.786 5.824 1.00 91.19 340 ALA A O 1
ATOM 2671 N N . HIS A 1 341 ? -3.808 -1.064 6.734 1.00 92.75 341 HIS A N 1
ATOM 2672 C CA . HIS A 1 341 ? -5.027 -1.888 6.717 1.00 92.75 341 HIS A CA 1
ATOM 2673 C C . HIS A 1 341 ? -5.544 -2.216 5.305 1.00 92.75 341 HIS A C 1
ATOM 2675 O O . HIS A 1 341 ? -6.751 -2.363 5.097 1.00 92.75 341 HIS A O 1
ATOM 2681 N N . SER A 1 342 ? -4.622 -2.332 4.345 1.00 94.44 342 SER A N 1
ATOM 2682 C CA . SER A 1 342 ? -4.895 -2.732 2.963 1.00 94.44 342 SER A CA 1
ATOM 2683 C C . SER A 1 342 ? -4.001 -3.905 2.572 1.00 94.44 342 SER A C 1
ATOM 2685 O O . SER A 1 342 ? -2.805 -3.905 2.870 1.00 94.44 342 SER A O 1
ATOM 2687 N N . TYR A 1 343 ? -4.579 -4.901 1.904 1.00 94.62 343 TYR A N 1
ATOM 2688 C CA . TYR A 1 343 ? -3.915 -6.169 1.593 1.00 94.62 343 TYR A CA 1
ATOM 2689 C C . TYR A 1 343 ? -4.049 -6.522 0.110 1.00 94.62 343 TYR A C 1
ATOM 2691 O O . TYR A 1 343 ? -4.964 -6.050 -0.566 1.00 94.62 343 TYR A O 1
ATOM 2699 N N . LEU A 1 344 ? -3.120 -7.335 -0.402 1.00 93.69 344 LEU A N 1
ATOM 2700 C CA . LEU A 1 344 ? -3.083 -7.747 -1.812 1.00 93.69 344 LEU A CA 1
ATOM 2701 C C . LEU A 1 344 ? -3.863 -9.032 -2.084 1.00 93.69 344 LEU A C 1
ATOM 2703 O O . LEU A 1 344 ? -4.347 -9.239 -3.197 1.00 93.69 344 LEU A O 1
ATOM 2707 N N . ASP A 1 345 ? -3.956 -9.908 -1.089 1.00 94.38 345 ASP A N 1
ATOM 2708 C CA . ASP A 1 345 ? -4.663 -11.170 -1.195 1.00 94.38 345 ASP A CA 1
ATOM 2709 C C . ASP A 1 345 ? -6.163 -10.965 -0.968 1.00 94.38 345 ASP A C 1
ATOM 2711 O O . ASP A 1 345 ? -6.583 -10.283 -0.033 1.00 94.38 345 ASP A O 1
ATOM 2715 N N . ALA A 1 346 ? -6.973 -11.540 -1.857 1.00 94.19 346 ALA A N 1
ATOM 2716 C CA . ALA A 1 346 ? -8.423 -11.452 -1.773 1.00 94.19 346 ALA A CA 1
ATOM 2717 C C . ALA A 1 346 ? -8.958 -12.351 -0.644 1.00 94.19 346 ALA A C 1
ATOM 2719 O O . ALA A 1 346 ? -8.452 -13.465 -0.491 1.00 94.19 346 ALA A O 1
ATOM 2720 N N . PRO A 1 347 ? -9.980 -11.910 0.109 1.00 94.06 347 PRO A N 1
ATOM 2721 C CA . PRO A 1 347 ? -10.700 -12.786 1.021 1.00 94.06 347 PRO A CA 1
ATOM 2722 C C . PRO A 1 347 ? -11.553 -13.805 0.262 1.00 94.06 347 PRO A C 1
ATOM 2724 O O . PRO A 1 347 ? -12.109 -13.496 -0.796 1.00 94.06 347 PRO A O 1
ATOM 2727 N N . ASP A 1 348 ? -11.726 -14.980 0.862 1.00 91.94 348 ASP A N 1
ATOM 2728 C CA . ASP A 1 348 ? -12.777 -15.919 0.479 1.00 91.94 348 ASP A CA 1
ATOM 2729 C C . ASP A 1 348 ? -14.083 -15.546 1.188 1.00 91.94 348 ASP A C 1
ATOM 2731 O O . ASP A 1 348 ? -14.090 -15.234 2.382 1.00 91.94 348 ASP A O 1
ATOM 2735 N N . PHE A 1 349 ? -15.195 -15.584 0.453 1.00 88.19 349 PHE A N 1
ATOM 2736 C CA . PHE A 1 349 ? -16.508 -15.258 0.999 1.00 88.19 349 PHE A CA 1
ATOM 2737 C C . PHE A 1 349 ? -17.258 -16.534 1.395 1.00 88.19 349 PHE A C 1
ATOM 2739 O O . PHE A 1 349 ? -17.501 -17.380 0.531 1.00 88.19 349 PHE A O 1
ATOM 2746 N N . PRO A 1 350 ? -17.621 -16.693 2.678 1.00 87.88 350 PRO A N 1
ATOM 2747 C CA . PRO A 1 350 ? -18.459 -17.797 3.124 1.00 87.88 350 PRO A CA 1
ATOM 2748 C C . PRO A 1 350 ? -19.916 -17.603 2.672 1.00 87.88 350 PRO A C 1
ATOM 2750 O O . PRO A 1 350 ? -20.386 -16.478 2.533 1.00 87.88 350 PRO A O 1
ATOM 2753 N N . ASP A 1 351 ? -20.654 -18.705 2.513 1.00 87.50 351 ASP A N 1
ATOM 2754 C CA . ASP A 1 351 ? -22.085 -18.689 2.150 1.00 87.50 351 ASP A CA 1
ATOM 2755 C C . ASP A 1 351 ? -23.022 -18.364 3.336 1.00 87.50 351 ASP A C 1
ATOM 2757 O O . ASP A 1 351 ? -24.240 -18.306 3.175 1.00 87.50 351 ASP A O 1
ATOM 2761 N N . SER A 1 352 ? -22.476 -18.225 4.547 1.00 88.88 352 SER A N 1
ATOM 2762 C CA . SER A 1 352 ? -23.241 -18.004 5.777 1.00 88.88 352 SER A CA 1
ATOM 2763 C C . SER A 1 352 ? -23.280 -16.522 6.137 1.00 88.88 352 SER A C 1
ATOM 2765 O O . SER A 1 352 ? -22.237 -15.879 6.186 1.00 88.88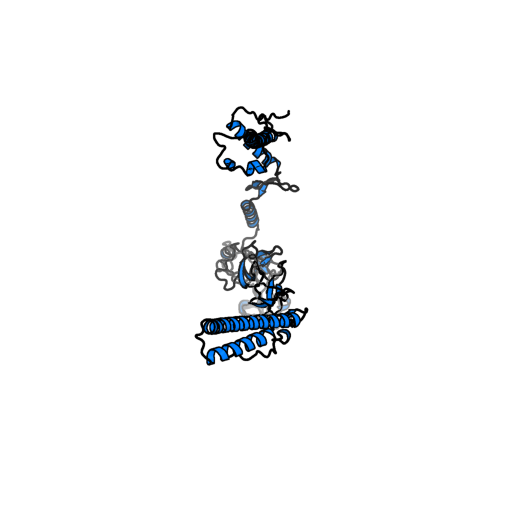 352 SER A O 1
ATOM 2767 N N . ASP A 1 353 ? -24.462 -16.016 6.489 1.00 83.56 353 ASP A N 1
ATOM 2768 C CA . ASP A 1 353 ? -24.646 -14.647 6.995 1.00 83.56 353 ASP A CA 1
ATOM 2769 C C . ASP A 1 353 ? -24.204 -14.484 8.468 1.00 83.56 353 ASP A C 1
ATOM 2771 O O . ASP A 1 353 ? -24.134 -13.370 8.978 1.00 83.56 353 ASP A O 1
ATOM 2775 N N . ASP A 1 354 ? -23.902 -15.589 9.161 1.00 90.06 354 ASP A N 1
ATOM 2776 C CA . ASP A 1 354 ? -23.545 -15.619 10.592 1.00 90.06 354 ASP A CA 1
ATOM 2777 C C . ASP A 1 354 ? -22.033 -15.543 10.844 1.00 90.06 354 ASP A C 1
ATOM 2779 O O . ASP A 1 354 ? -21.527 -15.988 11.879 1.00 90.06 354 ASP A O 1
ATOM 2783 N N . VAL A 1 355 ? -21.285 -15.049 9.865 1.00 93.19 355 VAL A N 1
ATOM 2784 C CA . VAL A 1 355 ? -19.832 -14.929 9.930 1.00 93.19 355 VAL A CA 1
ATOM 2785 C C . VAL A 1 355 ? -19.372 -13.638 9.264 1.00 93.19 355 VAL A C 1
ATOM 2787 O O . VAL A 1 355 ? -19.948 -13.181 8.281 1.00 93.19 355 VAL A O 1
ATOM 2790 N N . ALA A 1 356 ? -18.288 -13.080 9.782 1.00 93.00 356 ALA A N 1
ATOM 2791 C CA . ALA A 1 356 ? -17.564 -11.968 9.197 1.00 93.00 356 ALA A CA 1
ATOM 2792 C C . ALA A 1 356 ? -16.192 -12.443 8.712 1.00 93.00 356 ALA A C 1
ATOM 2794 O O . ALA A 1 356 ? -15.544 -13.290 9.333 1.00 93.00 356 ALA A O 1
ATOM 2795 N N . VAL A 1 357 ? -15.734 -11.871 7.599 1.00 95.69 357 VAL A N 1
ATOM 2796 C CA . VAL A 1 357 ? -14.378 -12.100 7.100 1.00 95.69 357 VAL A CA 1
ATOM 2797 C C . VAL A 1 357 ? -13.465 -11.038 7.692 1.00 95.69 357 VAL A C 1
ATOM 2799 O O . VAL A 1 357 ? -13.605 -9.853 7.388 1.00 95.69 357 VAL A O 1
ATOM 2802 N N . CYS A 1 358 ? -12.528 -11.455 8.534 1.00 95.19 358 CYS A N 1
ATOM 2803 C CA . CYS A 1 358 ? -11.610 -10.569 9.237 1.00 95.19 358 CYS A CA 1
ATOM 2804 C C . CYS A 1 358 ? -10.164 -10.868 8.850 1.00 95.19 358 CYS A C 1
ATOM 2806 O O . CYS A 1 358 ? -9.819 -11.986 8.476 1.00 95.19 358 CYS A O 1
ATOM 2808 N N . ARG A 1 359 ? -9.284 -9.876 8.953 1.00 96.50 359 ARG A N 1
ATOM 2809 C CA . ARG A 1 359 ? -7.843 -10.123 8.876 1.00 96.50 359 ARG A CA 1
ATOM 2810 C C . ARG A 1 359 ? -7.333 -10.729 10.181 1.00 96.50 359 ARG A C 1
ATOM 2812 O O . ARG A 1 359 ? -7.752 -10.297 11.261 1.00 96.50 359 ARG A O 1
ATOM 2819 N N . SER A 1 360 ? -6.394 -11.668 10.069 1.00 94.38 360 SER A N 1
ATOM 2820 C CA . SER A 1 360 ? -5.641 -12.201 11.204 1.00 94.38 360 SER A CA 1
ATOM 2821 C C . SER A 1 360 ? -4.941 -11.085 11.978 1.00 94.38 360 SER A C 1
ATOM 2823 O O . SER A 1 360 ? -4.581 -10.038 11.430 1.00 94.38 360 SER A O 1
ATOM 2825 N N . GLU A 1 361 ? -4.723 -11.305 13.272 1.00 90.81 361 GLU A N 1
ATOM 2826 C CA . GLU A 1 361 ? -4.098 -10.310 14.151 1.00 90.81 361 GLU A CA 1
ATOM 2827 C C . GLU A 1 361 ? -2.643 -9.995 13.752 1.00 90.81 361 GLU A C 1
ATOM 2829 O O . GLU A 1 361 ? -2.179 -8.870 13.927 1.00 90.81 361 GLU A O 1
ATOM 2834 N N . ASP A 1 362 ? -1.945 -10.954 13.131 1.00 91.94 362 ASP A N 1
ATOM 2835 C CA . ASP A 1 362 ? -0.603 -10.765 12.564 1.00 91.94 362 ASP A CA 1
ATOM 2836 C C . ASP A 1 362 ? -0.599 -10.198 11.129 1.00 91.94 362 ASP A C 1
ATOM 2838 O O . ASP A 1 362 ? 0.469 -9.938 10.569 1.00 91.94 362 ASP A O 1
ATOM 2842 N N . GLY A 1 363 ? -1.779 -9.998 10.530 1.00 90.50 363 GLY A N 1
ATOM 2843 C CA . GLY A 1 363 ? -1.964 -9.391 9.215 1.00 90.50 363 GLY A CA 1
ATOM 2844 C C . GLY A 1 363 ? -1.610 -10.276 8.017 1.00 90.50 363 GLY A C 1
ATOM 2845 O O . GLY A 1 363 ? -1.566 -9.760 6.895 1.00 90.50 363 GLY A O 1
ATOM 2846 N N . LYS A 1 364 ? -1.350 -11.575 8.205 1.00 91.38 364 LYS A N 1
ATOM 2847 C CA . LYS A 1 364 ? -0.843 -12.463 7.143 1.00 91.38 364 LYS A CA 1
ATOM 2848 C C . LYS A 1 364 ? -1.906 -13.207 6.343 1.00 91.38 364 LYS A C 1
ATOM 2850 O O . LYS A 1 364 ? -1.609 -13.599 5.218 1.00 91.38 364 LYS A O 1
ATOM 2855 N N . CYS A 1 365 ? -3.100 -13.414 6.887 1.00 94.06 365 CYS A N 1
ATOM 2856 C CA . CYS A 1 365 ? -4.165 -14.146 6.201 1.00 94.06 365 CYS A CA 1
ATOM 2857 C C . CYS A 1 365 ? -5.563 -13.652 6.595 1.00 94.06 365 CYS A C 1
ATOM 2859 O O . CYS A 1 365 ? -5.732 -12.848 7.513 1.00 94.06 365 CYS A O 1
ATOM 2861 N N . TRP A 1 366 ? -6.567 -14.112 5.851 1.00 96.31 366 TRP A N 1
ATOM 2862 C CA . TRP A 1 366 ? -7.980 -13.917 6.166 1.00 96.31 366 TRP A CA 1
ATOM 2863 C C . TRP A 1 366 ? -8.493 -15.041 7.070 1.00 96.31 366 TRP A C 1
ATOM 2865 O O . TRP A 1 366 ? -8.130 -16.203 6.899 1.00 96.31 366 TRP A O 1
ATOM 2875 N N . GLU A 1 367 ? -9.355 -14.682 8.013 1.00 94.81 367 GLU A N 1
ATOM 2876 C CA . GLU A 1 367 ? -9.977 -15.561 8.996 1.00 94.81 367 GLU A CA 1
ATOM 2877 C C . GLU A 1 367 ? -11.495 -15.369 8.963 1.00 94.81 367 GLU A C 1
ATOM 2879 O O . GLU A 1 367 ? -11.999 -14.256 8.797 1.00 94.81 367 GLU A O 1
ATOM 2884 N N . ILE A 1 368 ? -12.230 -16.465 9.137 1.00 93.88 368 ILE A N 1
ATOM 2885 C CA . ILE A 1 368 ? -13.687 -16.438 9.264 1.00 93.88 368 ILE A CA 1
ATOM 2886 C C . ILE A 1 368 ? -14.020 -16.412 10.749 1.00 93.88 368 ILE A C 1
ATOM 2888 O O . ILE A 1 368 ? -13.687 -17.344 11.480 1.00 93.88 368 ILE A O 1
ATOM 2892 N N . VAL A 1 369 ? -14.662 -15.336 11.188 1.00 93.38 369 VAL A N 1
ATOM 2893 C CA . VAL A 1 369 ? -15.014 -15.100 12.588 1.00 93.38 369 VAL A CA 1
ATOM 2894 C C . VAL A 1 369 ? -16.535 -15.145 12.719 1.00 93.38 369 VAL A C 1
ATOM 2896 O O . VAL A 1 369 ? -17.212 -14.552 11.881 1.00 93.38 369 VAL A O 1
ATOM 2899 N N . PRO A 1 370 ? -17.108 -15.806 13.739 1.00 93.81 370 PRO A N 1
ATOM 2900 C CA . PRO A 1 370 ? -18.549 -15.766 13.952 1.00 93.81 370 PRO A CA 1
ATOM 2901 C C . PRO A 1 370 ? -19.068 -14.334 14.124 1.00 93.81 370 PRO A C 1
ATOM 2903 O O . PRO A 1 370 ? -18.474 -13.519 14.835 1.00 93.81 370 PRO A O 1
ATOM 2906 N N . ASP A 1 371 ? -20.193 -14.040 13.480 1.00 93.75 371 ASP A N 1
ATOM 2907 C CA . ASP A 1 371 ? -20.885 -12.764 13.581 1.00 93.75 371 ASP A CA 1
ATOM 2908 C C . ASP A 1 371 ? -22.339 -12.989 13.979 1.00 93.75 371 ASP A C 1
ATOM 2910 O O . ASP A 1 371 ? -23.206 -13.341 13.182 1.00 93.75 371 ASP A O 1
ATOM 2914 N N . TYR A 1 372 ? -22.605 -12.760 15.259 1.00 93.25 372 TYR A N 1
ATOM 2915 C CA . TYR A 1 372 ? -23.953 -12.804 15.805 1.00 93.25 372 TYR A CA 1
ATOM 2916 C C . TYR A 1 372 ? -24.495 -11.407 16.111 1.00 93.25 372 TYR A C 1
ATOM 2918 O O . TYR A 1 372 ? -25.525 -11.288 16.785 1.00 93.25 372 TYR A O 1
ATOM 2926 N N . ARG A 1 373 ? -23.823 -10.340 15.648 1.00 92.50 373 ARG A N 1
ATOM 2927 C CA . ARG A 1 373 ? -24.226 -8.956 15.918 1.00 92.50 373 ARG A CA 1
ATOM 2928 C C . ARG A 1 373 ? -25.661 -8.735 15.456 1.00 92.50 373 ARG A C 1
ATOM 2930 O O . ARG A 1 373 ? -26.102 -9.195 14.409 1.00 92.50 373 ARG A O 1
ATOM 2937 N N . GLY A 1 374 ? -26.436 -8.030 16.271 1.00 90.00 374 GLY A N 1
ATOM 2938 C CA . GLY A 1 374 ? -27.851 -7.799 15.988 1.00 90.00 374 GLY A CA 1
ATOM 2939 C C . GLY A 1 374 ? -28.795 -8.874 16.525 1.00 90.00 374 GLY A C 1
ATOM 2940 O O . GLY A 1 374 ? -29.950 -8.542 16.803 1.00 90.00 374 GLY A O 1
ATOM 2941 N N . LYS A 1 375 ? -28.319 -10.108 16.739 1.00 92.56 375 LYS A N 1
ATOM 2942 C CA . LYS A 1 375 ? -29.118 -11.190 17.326 1.00 92.56 375 LYS A CA 1
ATOM 2943 C C . LYS A 1 375 ? -29.283 -11.002 18.833 1.00 92.56 375 LYS A C 1
ATOM 2945 O O . LYS A 1 375 ? -28.480 -10.337 19.494 1.00 92.56 375 LYS A O 1
ATOM 2950 N N . ILE A 1 376 ? -30.349 -11.589 19.371 1.00 93.56 376 ILE A N 1
ATOM 2951 C CA . ILE A 1 376 ? -30.627 -11.598 20.808 1.00 93.56 376 ILE A CA 1
ATOM 2952 C C . ILE A 1 376 ? -30.172 -12.928 21.395 1.00 93.56 376 ILE A C 1
ATOM 2954 O O . ILE A 1 376 ? -30.596 -13.986 20.935 1.00 93.56 376 ILE A O 1
ATOM 2958 N N . ALA A 1 377 ? -29.333 -12.847 22.421 1.00 93.81 377 ALA A N 1
ATOM 2959 C CA . ALA A 1 377 ? -28.971 -13.950 23.293 1.00 93.81 377 ALA A CA 1
ATOM 2960 C C . ALA A 1 377 ? -29.493 -13.682 24.712 1.00 93.81 377 ALA A C 1
ATOM 2962 O O . ALA A 1 377 ? -29.917 -12.573 25.044 1.00 93.81 377 ALA A O 1
ATOM 2963 N N . TYR A 1 378 ? -29.468 -14.705 25.551 1.00 94.12 378 TYR A N 1
ATOM 2964 C CA . TYR A 1 378 ? -29.941 -14.668 26.926 1.00 94.12 378 TYR A CA 1
ATOM 2965 C C . TYR A 1 378 ? -28.807 -15.057 27.859 1.00 94.12 378 TYR A C 1
ATOM 2967 O O . TYR A 1 378 ? -28.107 -16.039 27.610 1.00 94.12 378 TYR A O 1
ATOM 2975 N N . ASP A 1 379 ? -28.646 -14.291 28.930 1.00 92.62 379 ASP A N 1
ATOM 2976 C CA . ASP A 1 379 ? -27.678 -14.589 29.974 1.00 92.62 379 ASP A CA 1
ATOM 2977 C C . ASP A 1 379 ? -28.149 -15.782 30.813 1.00 92.62 379 ASP A C 1
ATOM 2979 O O . ASP A 1 379 ? -29.217 -15.767 31.429 1.00 92.62 379 ASP A O 1
ATOM 2983 N N . THR A 1 380 ? -27.335 -16.835 30.798 1.00 91.00 380 THR A N 1
ATOM 2984 C CA . THR A 1 380 ? -27.565 -18.132 31.451 1.00 91.00 380 THR A CA 1
ATOM 2985 C C . THR A 1 380 ? -27.668 -18.050 32.976 1.00 91.00 380 THR A C 1
ATOM 2987 O O . THR A 1 380 ? -28.212 -18.968 33.594 1.00 91.00 380 THR A O 1
ATOM 2990 N N . LEU A 1 381 ? -27.186 -16.963 33.588 1.00 88.25 381 LEU A N 1
ATOM 2991 C CA . LEU A 1 381 ? -27.194 -16.741 35.034 1.00 88.25 381 LEU A CA 1
ATOM 2992 C C . LEU A 1 381 ? -28.356 -15.845 35.473 1.00 88.25 381 LEU A C 1
ATOM 2994 O O . LEU A 1 381 ? -28.951 -16.080 36.523 1.00 88.25 381 LEU A O 1
ATOM 2998 N N . THR A 1 382 ? -28.669 -14.812 34.690 1.00 88.69 382 THR A N 1
ATOM 2999 C CA . THR A 1 382 ? -29.593 -13.734 35.085 1.00 88.69 382 THR A CA 1
ATOM 3000 C C . THR A 1 382 ? -30.917 -13.725 34.326 1.00 88.69 382 THR A C 1
ATOM 3002 O O . THR A 1 382 ? -31.801 -12.949 34.684 1.00 88.69 382 THR A O 1
ATOM 3005 N N . LEU A 1 383 ? -31.076 -14.566 33.295 1.00 89.44 383 LEU A N 1
ATOM 3006 C CA . LEU A 1 383 ? -32.242 -14.626 32.395 1.00 89.44 383 LEU A CA 1
ATOM 3007 C C . LEU A 1 383 ? -32.457 -13.363 31.547 1.00 89.44 383 LEU A C 1
ATOM 3009 O O . LEU A 1 383 ? -33.441 -13.268 30.808 1.00 89.44 383 LEU A O 1
ATOM 3013 N N . THR A 1 384 ? -31.560 -12.379 31.627 1.00 90.00 384 THR A N 1
ATOM 3014 C CA . THR A 1 384 ? -31.731 -11.123 30.902 1.00 90.00 384 THR A CA 1
ATOM 3015 C C . THR A 1 384 ? -31.415 -11.297 29.425 1.00 90.00 384 THR A C 1
ATOM 3017 O O . THR A 1 384 ? -30.440 -11.954 29.059 1.00 90.00 384 THR A O 1
ATOM 3020 N N . GLN A 1 385 ? -32.226 -10.673 28.571 1.00 93.56 385 GLN A N 1
ATOM 3021 C CA . GLN A 1 385 ? -31.920 -10.572 27.148 1.00 93.56 385 GLN A CA 1
ATOM 3022 C C . GLN A 1 385 ? -30.770 -9.587 26.917 1.00 93.56 385 GLN A C 1
ATOM 3024 O O . GLN A 1 385 ? -30.754 -8.489 27.479 1.00 93.56 385 GLN A O 1
ATOM 3029 N N . GLN A 1 386 ? -29.851 -9.956 26.036 1.00 92.56 386 GLN A N 1
ATOM 3030 C CA . GLN A 1 386 ? -28.739 -9.129 25.602 1.00 92.56 386 GLN A CA 1
ATOM 3031 C C . GLN A 1 386 ? -28.624 -9.188 24.081 1.00 92.56 386 GLN A C 1
ATOM 3033 O O . GLN A 1 386 ? -28.603 -10.256 23.469 1.00 92.56 386 GLN A O 1
ATOM 3038 N N . LYS A 1 387 ? -28.544 -8.014 23.454 1.00 94.12 387 LYS A N 1
ATOM 3039 C CA . LYS A 1 387 ? -28.238 -7.907 22.029 1.00 94.12 387 LYS A CA 1
ATOM 3040 C C . LYS A 1 387 ? -26.731 -8.042 21.844 1.00 94.12 387 LYS A C 1
ATOM 3042 O O . LYS A 1 387 ? -25.979 -7.322 22.498 1.00 94.12 387 LYS A O 1
ATOM 3047 N N . ILE A 1 388 ? -26.297 -8.922 20.948 1.00 93.56 388 ILE A N 1
ATOM 3048 C CA . ILE A 1 388 ? -24.877 -9.049 20.618 1.00 93.56 388 ILE A CA 1
ATOM 3049 C C . ILE A 1 388 ? -24.446 -7.835 19.790 1.00 93.56 388 ILE A C 1
ATOM 3051 O O . ILE A 1 388 ? -25.110 -7.459 18.817 1.00 93.56 388 ILE A O 1
ATOM 3055 N N . THR A 1 389 ? -23.350 -7.204 20.202 1.00 91.44 389 THR A N 1
ATOM 3056 C CA . THR A 1 389 ? -22.787 -6.000 19.568 1.00 91.44 389 THR A CA 1
ATOM 3057 C C . THR A 1 389 ? -21.362 -6.196 19.069 1.00 91.44 389 THR A C 1
ATOM 3059 O O . THR A 1 389 ? -20.881 -5.374 18.294 1.00 91.44 389 THR A O 1
ATOM 3062 N N . GLU A 1 390 ? -20.703 -7.274 19.484 1.00 88.88 390 GLU A N 1
ATOM 3063 C CA . GLU A 1 390 ? -19.307 -7.570 19.169 1.00 88.88 390 GLU A CA 1
ATOM 3064 C C . GLU A 1 390 ? -19.192 -8.816 18.286 1.00 88.88 390 GLU A C 1
ATOM 3066 O O . GLU A 1 390 ? -20.100 -9.648 18.247 1.00 88.88 390 GLU A O 1
ATOM 3071 N N . LEU A 1 391 ? -18.083 -8.899 17.549 1.00 90.56 391 LEU A N 1
ATOM 3072 C CA . LEU A 1 391 ? -17.713 -10.056 16.734 1.00 90.56 391 LEU A CA 1
ATOM 3073 C C . LEU A 1 391 ? -17.043 -11.129 17.592 1.00 90.56 391 LEU A C 1
ATOM 3075 O O . LEU A 1 391 ? -16.359 -10.805 18.563 1.00 90.56 391 LEU A O 1
ATOM 3079 N N . GLY A 1 392 ? -17.161 -12.384 17.165 1.00 89.31 392 GLY A N 1
ATOM 3080 C CA . GLY A 1 392 ? -16.485 -13.517 17.781 1.00 89.31 392 GLY A CA 1
ATOM 3081 C C . GLY A 1 392 ? -17.434 -14.569 18.334 1.00 89.31 392 GLY A C 1
ATOM 3082 O O . GLY A 1 392 ? -18.651 -14.530 18.143 1.00 89.31 392 GLY A O 1
ATOM 3083 N N . GLU A 1 393 ? -16.835 -15.542 19.016 1.00 91.19 393 GLU A N 1
ATOM 3084 C CA . GLU A 1 393 ? -17.564 -16.628 19.661 1.00 91.19 393 GLU A CA 1
ATOM 3085 C C . GLU A 1 393 ? -18.562 -16.094 20.688 1.00 91.19 393 GLU A C 1
ATOM 3087 O O . GLU A 1 393 ? -18.294 -15.131 21.412 1.00 91.19 393 GLU A O 1
ATOM 3092 N N . LEU A 1 394 ? -19.719 -16.751 20.770 1.00 90.56 394 LEU A N 1
ATOM 3093 C CA . LEU A 1 394 ? -20.705 -16.422 21.788 1.00 90.56 394 LEU A CA 1
ATOM 3094 C C . LEU A 1 394 ? -20.100 -16.743 23.171 1.00 90.56 394 LEU A C 1
ATOM 3096 O O . LEU A 1 394 ? -19.695 -17.887 23.387 1.00 90.56 394 LEU A O 1
ATOM 3100 N N . PRO A 1 395 ? -20.046 -15.780 24.112 1.00 90.62 395 PRO A N 1
ATOM 3101 C CA . PRO A 1 395 ? -19.580 -16.040 25.469 1.00 90.62 395 PRO A CA 1
ATOM 3102 C C . PRO A 1 395 ? -20.300 -17.235 26.097 1.00 90.62 395 PRO A C 1
ATOM 3104 O O . PRO A 1 395 ? -21.511 -17.374 25.939 1.00 90.62 395 PRO A O 1
ATOM 3107 N N . GLU A 1 396 ? -19.586 -18.056 26.872 1.00 89.19 396 GLU A N 1
ATOM 3108 C CA . GLU A 1 396 ? -20.156 -19.259 27.510 1.00 89.19 396 GLU A CA 1
ATOM 3109 C C . GLU A 1 396 ? -21.342 -18.951 28.440 1.00 89.19 396 GLU A C 1
ATOM 3111 O O . GLU A 1 396 ? -22.173 -19.815 28.716 1.00 89.19 396 GLU A O 1
ATOM 3116 N N . THR A 1 397 ? -21.439 -17.709 28.916 1.00 91.12 397 THR A N 1
ATOM 3117 C CA . THR A 1 397 ? -22.537 -17.233 29.758 1.00 91.12 397 THR A CA 1
ATOM 3118 C C . THR A 1 397 ? -23.796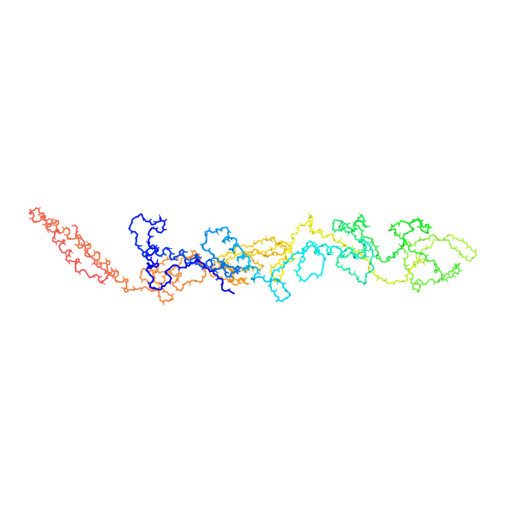 -16.876 28.970 1.00 91.12 397 THR A C 1
ATOM 3120 O O . THR A 1 397 ? -24.816 -16.587 29.593 1.00 91.12 397 THR A O 1
ATOM 3123 N N . LEU A 1 398 ? -23.765 -16.892 27.635 1.00 92.75 398 LEU A N 1
ATOM 3124 C CA . LEU A 1 398 ? -24.865 -16.496 26.760 1.00 92.75 398 LEU A CA 1
ATOM 3125 C C . LEU A 1 398 ? -25.387 -17.680 25.934 1.00 92.75 398 LEU A C 1
ATOM 3127 O O . LEU A 1 398 ? -24.653 -18.580 25.539 1.00 92.75 398 LEU A O 1
ATOM 3131 N N . THR A 1 399 ? -26.685 -17.666 25.630 1.00 93.12 399 THR A N 1
ATOM 3132 C CA . THR A 1 399 ? -27.333 -18.678 24.782 1.00 93.12 399 THR A CA 1
ATOM 3133 C C . THR A 1 399 ? -28.400 -18.056 23.889 1.00 93.12 399 THR A C 1
ATOM 3135 O O . THR A 1 399 ? -29.131 -17.166 24.312 1.00 93.12 399 THR A O 1
ATOM 3138 N N . PHE A 1 400 ? -28.550 -18.537 22.653 1.00 93.00 400 PHE A N 1
ATOM 3139 C CA . PHE A 1 400 ? -29.663 -18.125 21.782 1.00 93.00 400 PHE A CA 1
ATOM 3140 C C . PHE A 1 400 ? -31.000 -18.775 22.162 1.00 93.00 400 PHE A C 1
ATOM 3142 O O . PHE A 1 400 ? -32.042 -18.425 21.611 1.00 93.00 400 PHE A O 1
ATOM 3149 N N . LYS A 1 401 ? -30.999 -19.737 23.093 1.00 91.44 401 LYS A N 1
ATOM 3150 C CA . LYS A 1 401 ? -32.238 -20.359 23.568 1.00 91.44 401 LYS A CA 1
ATOM 3151 C C . LYS A 1 401 ? -32.946 -19.386 24.502 1.00 91.44 401 LYS A C 1
ATOM 3153 O O . LYS A 1 401 ? -32.364 -18.959 25.491 1.00 91.44 401 LYS A O 1
ATOM 3158 N N . GLN A 1 402 ? -34.204 -19.077 24.221 1.00 91.06 402 GLN A N 1
ATOM 3159 C CA . GLN A 1 402 ? -35.017 -18.224 25.081 1.00 91.06 402 GLN A CA 1
ATOM 3160 C C . GLN A 1 402 ? -35.511 -19.004 26.316 1.00 91.06 402 GLN A C 1
ATOM 3162 O O . GLN A 1 402 ? -36.003 -20.127 26.150 1.00 91.06 402 GLN A O 1
ATOM 3167 N N . PRO A 1 403 ? -35.409 -18.445 27.538 1.00 89.44 403 PRO A N 1
ATOM 3168 C CA . PRO A 1 403 ? -36.067 -19.017 28.706 1.00 89.44 403 PRO A CA 1
ATOM 3169 C C . PRO A 1 403 ? -37.588 -18.942 28.539 1.00 89.44 403 PRO A C 1
ATOM 3171 O O . PRO A 1 403 ? -38.140 -17.959 28.046 1.00 89.44 403 PRO A O 1
ATOM 3174 N N . THR A 1 404 ? -38.275 -20.006 28.935 1.00 86.44 404 THR A N 1
ATOM 3175 C CA . THR A 1 404 ? -39.736 -20.125 28.843 1.00 86.44 404 THR A CA 1
ATOM 3176 C C . THR A 1 404 ? -40.426 -19.436 30.020 1.00 86.44 404 THR A C 1
ATOM 3178 O O . THR A 1 404 ? -41.536 -18.925 29.877 1.00 86.44 404 THR A O 1
ATOM 3181 N N . THR A 1 405 ? -39.776 -19.403 31.185 1.00 85.31 405 THR A N 1
ATOM 3182 C CA . THR A 1 405 ? -40.304 -18.797 32.410 1.00 85.31 405 THR A CA 1
ATOM 3183 C C . THR A 1 405 ? -39.273 -17.890 33.083 1.00 85.31 405 THR A C 1
ATOM 3185 O O . THR A 1 405 ? -38.068 -18.039 32.893 1.00 85.31 405 THR A O 1
ATOM 3188 N N . GLY A 1 406 ? -39.738 -16.975 33.940 1.00 84.69 406 GLY A N 1
ATOM 3189 C CA . GLY A 1 406 ? -38.863 -16.140 34.778 1.00 84.69 406 GLY A CA 1
ATOM 3190 C C . GLY A 1 406 ? -38.152 -16.891 35.915 1.00 84.69 406 GLY A C 1
ATOM 3191 O O . GLY A 1 406 ? -37.468 -16.259 36.712 1.00 84.69 406 GLY A O 1
ATOM 3192 N N . PHE A 1 407 ? -38.329 -18.213 36.014 1.00 87.62 407 PHE A N 1
ATOM 3193 C CA . PHE A 1 407 ? -37.733 -19.077 37.040 1.00 87.62 407 PHE A CA 1
ATOM 3194 C C . PHE A 1 407 ? -36.813 -20.141 36.435 1.00 87.62 407 PHE A C 1
ATOM 3196 O O . PHE A 1 407 ? -36.439 -21.095 37.114 1.00 87.62 407 PHE A O 1
ATOM 3203 N N . ASP A 1 408 ? -36.480 -20.031 35.151 1.00 88.06 408 ASP A N 1
ATOM 3204 C CA . ASP A 1 408 ? -35.620 -21.009 34.498 1.00 88.06 408 ASP A CA 1
ATOM 3205 C C . ASP A 1 408 ? -34.165 -20.888 34.972 1.00 88.06 408 ASP A C 1
ATOM 3207 O O . ASP A 1 408 ? -33.665 -19.811 35.283 1.00 88.06 408 ASP A O 1
ATOM 3211 N N . LYS A 1 409 ? -33.469 -22.023 35.027 1.00 88.94 409 LYS A N 1
ATOM 3212 C CA . LYS A 1 409 ? -32.032 -22.116 35.296 1.00 88.94 409 LYS A CA 1
ATOM 3213 C C . LYS A 1 409 ? -31.351 -22.876 34.173 1.00 88.94 409 LYS A C 1
ATOM 3215 O O . LYS A 1 409 ? -31.901 -23.846 33.648 1.00 88.94 409 LYS A O 1
ATOM 3220 N N . TRP A 1 410 ? -30.160 -22.430 33.794 1.00 90.62 410 TRP A N 1
ATOM 3221 C CA . TRP A 1 410 ? -29.369 -23.097 32.769 1.00 90.62 410 TRP A CA 1
ATOM 3222 C C . TRP A 1 410 ? -28.678 -24.340 33.341 1.00 90.62 410 TRP A C 1
ATOM 3224 O O . TRP A 1 410 ? -27.975 -24.250 34.345 1.00 90.62 410 TRP A O 1
ATOM 3234 N N . ASP A 1 411 ? -28.864 -25.502 32.708 1.00 87.00 411 ASP A N 1
ATOM 3235 C CA . ASP A 1 411 ? -28.244 -26.773 33.128 1.00 87.00 411 ASP A CA 1
ATOM 3236 C C . ASP A 1 411 ? -26.901 -27.075 32.433 1.00 87.00 411 ASP A C 1
ATOM 3238 O O . ASP A 1 411 ? -26.345 -28.162 32.584 1.00 87.00 411 ASP A O 1
ATOM 3242 N N . GLY A 1 412 ? -26.391 -26.118 31.650 1.00 84.75 412 GLY A N 1
ATOM 3243 C CA . GLY A 1 412 ? -25.231 -26.270 30.768 1.00 84.75 412 GLY A CA 1
ATOM 3244 C C . GLY A 1 412 ? -25.612 -26.520 29.306 1.00 84.75 412 GLY A C 1
ATOM 3245 O O . GLY A 1 412 ? -24.816 -26.243 28.414 1.00 84.75 412 GLY A O 1
ATOM 3246 N N . THR A 1 413 ? -26.837 -26.981 29.031 1.00 87.00 413 THR A N 1
ATOM 3247 C CA . THR A 1 413 ? -27.293 -27.304 27.667 1.00 87.00 413 THR A CA 1
ATOM 3248 C C . THR A 1 413 ? -28.668 -26.738 27.310 1.00 87.00 413 THR A C 1
ATOM 3250 O O . THR A 1 413 ? -28.941 -26.470 26.131 1.00 87.00 413 THR A O 1
ATOM 3253 N N . LYS A 1 414 ? -29.559 -26.564 28.289 1.00 89.56 414 LYS A N 1
ATOM 3254 C CA . LYS A 1 414 ? -30.933 -26.081 28.117 1.00 89.56 414 LYS A CA 1
ATOM 3255 C C . LYS A 1 414 ? -31.448 -25.390 29.382 1.00 89.56 414 LYS A C 1
ATOM 3257 O O . LYS A 1 414 ? -30.902 -25.533 30.474 1.00 89.56 414 LYS A O 1
ATOM 3262 N N . TRP A 1 415 ? -32.549 -24.669 29.211 1.00 90.44 415 TRP A N 1
ATOM 3263 C CA . TRP A 1 415 ? -33.318 -24.100 30.309 1.00 90.44 415 TRP A CA 1
ATOM 3264 C C . TRP A 1 415 ? -34.126 -25.182 31.024 1.00 90.44 415 TRP A C 1
ATOM 3266 O O . TRP A 1 415 ? -34.815 -25.980 30.383 1.00 90.44 415 TRP A O 1
ATOM 3276 N N . VAL A 1 416 ? -34.047 -25.193 32.351 1.00 89.69 416 VAL A N 1
ATOM 3277 C CA . VAL A 1 416 ? -34.834 -26.054 33.235 1.00 89.69 416 VAL A CA 1
ATOM 3278 C C . VAL A 1 416 ? -35.527 -25.173 34.265 1.00 89.69 416 VAL A C 1
ATOM 3280 O O . VAL A 1 416 ? -34.870 -24.467 35.025 1.00 89.69 416 VAL A O 1
ATOM 3283 N N . THR A 1 417 ? -36.857 -25.210 34.297 1.00 89.81 417 THR A N 1
ATOM 3284 C CA . THR A 1 417 ? -37.651 -24.420 35.243 1.00 89.81 417 THR A CA 1
ATOM 3285 C C . THR A 1 417 ? -37.373 -24.836 36.682 1.00 89.81 417 THR A C 1
ATOM 3287 O O . THR A 1 417 ? -37.526 -26.006 37.048 1.00 89.81 417 THR A O 1
ATOM 3290 N N . ASP A 1 418 ? -37.002 -23.871 37.522 1.00 88.31 418 ASP A N 1
ATOM 3291 C CA . ASP A 1 418 ? -36.902 -24.070 38.960 1.00 88.31 418 ASP A CA 1
ATOM 3292 C C . ASP A 1 418 ? -38.309 -24.138 39.562 1.00 88.31 418 ASP A C 1
ATOM 3294 O O . ASP A 1 418 ? -38.904 -23.141 39.977 1.00 88.31 418 ASP A O 1
ATOM 3298 N N . ASN A 1 419 ? -38.851 -25.355 39.605 1.00 86.31 419 ASN A N 1
ATOM 3299 C CA . ASN A 1 419 ? -40.174 -25.623 40.161 1.00 86.31 419 ASN A CA 1
ATOM 3300 C C . ASN A 1 419 ? -40.286 -25.237 41.645 1.00 86.31 419 ASN A C 1
ATOM 3302 O O . ASN A 1 419 ? -41.392 -24.971 42.113 1.00 86.31 419 ASN A O 1
ATOM 3306 N N . VAL A 1 420 ? -39.174 -25.184 42.389 1.00 86.06 420 VAL A N 1
ATOM 3307 C CA . VAL A 1 420 ? -39.178 -24.767 43.797 1.00 86.06 420 VAL A CA 1
ATOM 3308 C C . VAL A 1 420 ? -39.373 -23.256 43.883 1.00 86.06 420 VAL A C 1
ATOM 3310 O O . VAL A 1 420 ? -40.258 -22.796 44.606 1.00 86.06 420 VAL A O 1
ATOM 3313 N N . ALA A 1 421 ? -38.604 -22.488 43.108 1.00 84.94 421 ALA A N 1
ATOM 3314 C CA . ALA A 1 421 ? -38.731 -21.032 43.049 1.00 84.94 421 ALA A CA 1
ATOM 3315 C C . ALA A 1 421 ? -40.084 -20.591 42.461 1.00 84.94 421 ALA A C 1
ATOM 3317 O O . ALA A 1 421 ? -40.736 -19.704 43.014 1.00 84.94 421 ALA A O 1
ATOM 3318 N N . LEU A 1 422 ? -40.551 -21.261 41.400 1.00 88.12 422 LEU A N 1
ATOM 3319 C CA . LEU A 1 422 ? -41.864 -21.018 40.800 1.00 88.12 422 LEU A CA 1
ATOM 3320 C C . LEU A 1 422 ? -42.993 -21.244 41.816 1.00 88.12 422 LEU A C 1
ATOM 3322 O O . LEU A 1 422 ? -43.860 -20.384 41.978 1.00 88.12 422 LEU A O 1
ATOM 3326 N N . LYS A 1 423 ? -42.964 -22.374 42.538 1.00 86.62 423 LYS A N 1
ATOM 3327 C CA . LYS A 1 423 ? -43.963 -22.693 43.567 1.00 86.62 423 LYS A CA 1
ATOM 3328 C C . LYS A 1 423 ? -43.916 -21.695 44.728 1.00 86.62 423 LYS A C 1
ATOM 3330 O O . LYS A 1 423 ? -44.968 -21.293 45.216 1.00 86.62 423 LYS A O 1
ATOM 3335 N N . ALA A 1 424 ? -42.728 -21.263 45.154 1.00 87.56 424 ALA A N 1
ATOM 3336 C CA . ALA A 1 424 ? -42.583 -20.253 46.202 1.00 87.56 424 ALA A CA 1
ATOM 3337 C C . ALA A 1 424 ? -43.217 -18.910 45.797 1.00 87.56 424 ALA A C 1
ATOM 3339 O O . ALA A 1 424 ? -44.017 -18.367 46.558 1.00 87.56 424 ALA A O 1
ATOM 3340 N N . ASN A 1 425 ? -42.955 -18.427 44.576 1.00 89.06 425 ASN A N 1
ATOM 3341 C CA . ASN A 1 425 ? -43.583 -17.207 44.060 1.00 89.06 425 ASN A CA 1
ATOM 3342 C C . ASN A 1 425 ? -45.112 -17.348 43.925 1.00 89.06 425 ASN A C 1
ATOM 3344 O O . ASN A 1 425 ? -45.856 -16.439 44.282 1.00 89.06 425 ASN A O 1
ATOM 3348 N N . GLN A 1 426 ? -45.609 -18.498 43.461 1.00 89.31 426 GLN A N 1
ATOM 3349 C CA . GLN A 1 426 ? -47.051 -18.773 43.397 1.00 89.31 426 GLN A CA 1
ATOM 3350 C C . GLN A 1 426 ? -47.723 -18.727 44.779 1.00 89.31 426 GLN A C 1
ATOM 3352 O O . GLN A 1 426 ? -48.865 -18.276 44.898 1.00 89.31 426 GLN A O 1
ATOM 3357 N N . ILE A 1 427 ? -47.036 -19.189 45.827 1.00 90.12 427 ILE A N 1
ATOM 3358 C CA . ILE A 1 427 ? -47.516 -19.105 47.213 1.00 90.12 427 ILE A CA 1
ATOM 3359 C C . ILE A 1 427 ? -47.487 -17.654 47.710 1.00 90.12 427 ILE A C 1
ATOM 3361 O O . ILE A 1 427 ? -48.435 -17.221 48.361 1.00 90.12 427 ILE A O 1
ATOM 3365 N N . GLU A 1 428 ? -46.446 -16.888 47.383 1.00 90.62 428 GLU A N 1
ATOM 3366 C CA . GLU A 1 428 ? -46.344 -15.473 47.755 1.00 90.62 428 GLU A CA 1
ATOM 3367 C C . GLU A 1 428 ? -47.437 -14.621 47.093 1.00 90.62 428 GLU A C 1
ATOM 3369 O O . GLU A 1 428 ? -48.099 -13.833 47.769 1.00 90.62 428 GLU A O 1
ATOM 3374 N N . GLN A 1 429 ? -47.702 -14.824 45.799 1.00 89.88 429 GLN A N 1
ATOM 3375 C CA . GLN A 1 429 ? -48.806 -14.160 45.095 1.00 89.88 429 GLN A CA 1
ATOM 3376 C C . GLN A 1 429 ? -50.164 -14.509 45.714 1.00 89.88 429 GLN A C 1
ATOM 3378 O O . GLN A 1 429 ? -50.993 -13.622 45.938 1.00 89.88 429 GLN A O 1
ATOM 3383 N N . ALA A 1 430 ? -50.379 -15.785 46.050 1.00 91.12 430 ALA A N 1
ATOM 3384 C CA . ALA A 1 430 ? -51.576 -16.211 46.765 1.00 91.12 430 ALA A CA 1
ATOM 3385 C C . ALA A 1 430 ? -51.683 -15.541 48.145 1.00 91.12 430 ALA A C 1
ATOM 3387 O O . ALA A 1 430 ? -52.769 -15.124 48.544 1.00 91.12 430 ALA A O 1
ATOM 3388 N N . GLU A 1 431 ? -50.572 -15.366 48.862 1.00 92.56 431 GLU A N 1
ATOM 3389 C CA . GLU A 1 431 ? -50.575 -14.657 50.141 1.00 92.56 431 GLU A CA 1
ATOM 3390 C C . GLU A 1 431 ? -50.931 -13.178 49.983 1.00 92.56 431 GLU A C 1
ATOM 3392 O O . GLU A 1 431 ? -51.788 -12.671 50.707 1.00 92.56 431 GLU A O 1
ATOM 3397 N N . GLN A 1 432 ? -50.351 -12.489 48.999 1.00 92.75 432 GLN A N 1
ATOM 3398 C CA . GLN A 1 432 ? -50.688 -11.095 48.701 1.00 92.75 432 GLN A CA 1
ATOM 3399 C C . GLN A 1 432 ? -52.174 -10.931 48.346 1.00 92.75 432 GLN A C 1
ATOM 3401 O O . GLN A 1 432 ? -52.831 -9.992 48.816 1.00 92.75 432 GLN A O 1
ATOM 3406 N N . GLN A 1 433 ? -52.736 -11.868 47.576 1.00 93.25 433 GLN A N 1
ATOM 3407 C CA . GLN A 1 433 ? -54.167 -11.908 47.282 1.00 93.25 433 GLN A CA 1
ATOM 3408 C C . GLN A 1 433 ? -54.991 -12.115 48.562 1.00 93.25 433 GLN A C 1
ATOM 3410 O O . GLN A 1 433 ? -55.933 -11.358 48.810 1.00 93.25 433 GLN A O 1
ATOM 3415 N N . ARG A 1 434 ? -54.612 -13.071 49.421 1.00 93.19 434 ARG A N 1
ATOM 3416 C CA . ARG A 1 434 ? -55.283 -13.330 50.706 1.00 93.19 434 ARG A CA 1
ATOM 3417 C C . ARG A 1 434 ? -55.283 -12.098 51.604 1.00 93.19 434 ARG A C 1
ATOM 3419 O O . ARG A 1 434 ? -56.331 -11.732 52.132 1.00 93.19 434 ARG A O 1
ATOM 3426 N N . VAL A 1 435 ? -54.136 -11.435 51.747 1.00 93.44 435 VAL A N 1
ATOM 3427 C CA . VAL A 1 435 ? -53.981 -10.207 52.541 1.00 93.44 435 VAL A CA 1
ATOM 3428 C C . VAL A 1 435 ? -54.870 -9.091 51.993 1.00 93.44 435 VAL A C 1
ATOM 3430 O O . VAL A 1 435 ? -55.559 -8.419 52.760 1.00 93.44 435 VAL A O 1
ATOM 3433 N N . THR A 1 436 ? -54.922 -8.928 50.671 1.00 94.25 436 THR A N 1
ATOM 3434 C CA . THR A 1 436 ? -55.773 -7.921 50.021 1.00 94.25 436 THR A CA 1
ATOM 3435 C C . THR A 1 436 ? -57.258 -8.183 50.285 1.00 94.25 436 THR A C 1
ATOM 3437 O O . THR A 1 436 ? -57.991 -7.265 50.659 1.00 94.25 436 THR A O 1
ATOM 3440 N N . LEU A 1 437 ? -57.699 -9.438 50.162 1.00 94.44 437 LEU A N 1
ATOM 3441 C CA . LEU A 1 437 ? -59.079 -9.845 50.441 1.00 94.44 437 LEU A CA 1
ATOM 3442 C C . LEU A 1 437 ? -59.436 -9.698 51.930 1.00 94.44 437 LEU A C 1
ATOM 3444 O O . LEU A 1 437 ? -60.533 -9.244 52.256 1.00 94.44 437 LEU A O 1
ATOM 3448 N N . LEU A 1 438 ? -58.513 -10.030 52.840 1.00 93.50 438 LEU A N 1
ATOM 3449 C CA . LEU A 1 438 ? -58.679 -9.838 54.285 1.00 93.50 438 LEU A CA 1
ATOM 3450 C C . LEU A 1 438 ? -58.785 -8.359 54.664 1.00 93.50 438 LEU A C 1
ATOM 3452 O O . LEU A 1 438 ? -59.595 -8.013 55.530 1.00 93.50 438 LEU A O 1
ATOM 3456 N N . ARG A 1 439 ? -57.994 -7.493 54.018 1.00 94.25 439 ARG A N 1
ATOM 3457 C CA . ARG A 1 439 ? -58.070 -6.039 54.192 1.00 94.25 439 ARG A CA 1
ATOM 3458 C C . ARG A 1 439 ? -59.438 -5.523 53.763 1.00 94.25 439 ARG A C 1
ATOM 3460 O O . ARG A 1 439 ? -60.121 -4.914 54.580 1.00 94.25 439 ARG A O 1
ATOM 3467 N N . HIS A 1 440 ? -59.871 -5.856 52.546 1.00 94.25 440 HIS A N 1
ATOM 3468 C CA . HIS A 1 440 ? -61.184 -5.459 52.035 1.00 94.25 440 HIS A CA 1
ATOM 3469 C C . HIS A 1 440 ? -62.321 -5.934 52.954 1.00 94.25 440 HIS A C 1
ATOM 3471 O O . HIS A 1 440 ? -63.159 -5.143 53.374 1.00 94.25 440 HIS A O 1
ATOM 3477 N N . ALA A 1 441 ? -62.298 -7.207 53.368 1.00 93.75 441 ALA A N 1
ATOM 3478 C CA . ALA A 1 441 ? -63.287 -7.739 54.301 1.00 93.75 441 ALA A CA 1
ATOM 3479 C C . ALA A 1 441 ? -63.269 -7.016 55.659 1.00 93.75 441 ALA A C 1
ATOM 3481 O O . ALA A 1 441 ? -64.318 -6.830 56.268 1.00 93.75 441 ALA A O 1
ATOM 3482 N N . SER A 1 442 ? -62.097 -6.611 56.154 1.00 94.00 442 SER A N 1
ATOM 3483 C CA . SER A 1 442 ? -61.983 -5.885 57.424 1.00 94.00 442 SER A CA 1
ATOM 3484 C C . SER A 1 442 ? -62.522 -4.460 57.330 1.00 94.00 442 SER A C 1
ATOM 3486 O O . SER A 1 442 ? -63.196 -4.029 58.261 1.00 94.00 442 SER A O 1
ATOM 3488 N N . GLU A 1 443 ? -62.296 -3.773 56.210 1.00 94.44 443 GLU A N 1
ATOM 3489 C CA . GLU A 1 443 ? -62.864 -2.450 55.919 1.00 94.44 443 GLU A CA 1
ATOM 3490 C C . GLU A 1 443 ? -64.398 -2.512 55.832 1.00 94.44 443 GLU A C 1
ATOM 3492 O O . GLU A 1 443 ? -65.082 -1.739 56.502 1.00 94.44 443 GLU A O 1
ATOM 3497 N N . SER A 1 444 ? -64.958 -3.487 55.103 1.00 93.25 444 SER A N 1
ATOM 3498 C CA . SER A 1 444 ? -66.415 -3.685 55.031 1.00 93.25 444 SER A CA 1
ATOM 3499 C C . SER A 1 444 ? -67.027 -4.028 56.394 1.00 93.25 444 SER A C 1
ATOM 3501 O O . SER A 1 444 ? -68.088 -3.514 56.745 1.00 93.25 444 SER A O 1
ATOM 3503 N N . ILE A 1 445 ? -66.358 -4.875 57.189 1.00 93.50 445 ILE A N 1
ATOM 3504 C CA . ILE A 1 445 ? -66.806 -5.210 58.549 1.00 93.50 445 ILE A CA 1
ATOM 3505 C C . ILE A 1 445 ? -66.786 -3.979 59.450 1.00 93.50 445 ILE A C 1
ATOM 3507 O O . ILE A 1 445 ? -67.724 -3.825 60.221 1.00 93.50 445 ILE A O 1
ATOM 3511 N N . ALA A 1 446 ? -65.750 -3.138 59.383 1.00 93.38 446 ALA A N 1
ATOM 3512 C CA . ALA A 1 446 ? -65.654 -1.936 60.210 1.00 93.38 446 ALA A CA 1
ATOM 3513 C C . ALA A 1 446 ? -66.832 -0.987 59.944 1.00 93.38 446 ALA A C 1
ATOM 3515 O O . ALA A 1 446 ? -67.543 -0.638 60.877 1.00 93.38 446 ALA A O 1
ATOM 3516 N N . LEU A 1 447 ? -67.125 -0.697 58.670 1.00 91.81 447 LEU A N 1
ATOM 3517 C CA . LEU A 1 447 ? -68.250 0.165 58.284 1.00 91.81 447 LEU A CA 1
ATOM 3518 C C . LEU A 1 447 ? -69.607 -0.375 58.766 1.00 91.81 447 LEU A C 1
ATOM 3520 O O . LEU A 1 447 ? -70.431 0.367 59.296 1.00 91.81 447 LEU A O 1
ATOM 3524 N N . LEU A 1 448 ? -69.841 -1.681 58.604 1.00 91.69 448 LEU A N 1
ATOM 3525 C CA . LEU A 1 448 ? -71.075 -2.324 59.068 1.00 91.69 448 LEU A CA 1
ATOM 3526 C C . LEU A 1 448 ? -71.144 -2.401 60.601 1.00 91.69 448 LEU A C 1
ATOM 3528 O O . LEU A 1 448 ? -72.231 -2.330 61.173 1.00 91.69 448 LEU A O 1
ATOM 3532 N N . GLN A 1 449 ? -70.000 -2.557 61.271 1.00 92.12 449 GLN A N 1
ATOM 3533 C CA . GLN A 1 449 ? -69.915 -2.575 62.728 1.00 92.12 449 GLN A CA 1
ATOM 3534 C C . GLN A 1 449 ? -70.228 -1.201 63.316 1.00 92.12 449 GLN A C 1
ATOM 3536 O O . GLN A 1 449 ? -71.006 -1.136 64.261 1.00 92.12 449 GLN A O 1
ATOM 3541 N N . ASP A 1 450 ? -69.710 -0.126 62.723 1.00 92.38 450 ASP A N 1
ATOM 3542 C CA . ASP A 1 450 ? -69.999 1.244 63.148 1.00 92.38 450 ASP A CA 1
ATOM 3543 C C . ASP A 1 450 ? -71.509 1.525 63.100 1.00 92.38 450 ASP A C 1
ATOM 3545 O O . ASP A 1 450 ? -72.078 2.057 64.051 1.00 92.38 450 ASP A O 1
ATOM 3549 N N . ALA A 1 451 ? -72.201 1.092 62.038 1.00 89.19 451 ALA A N 1
ATOM 3550 C CA . ALA A 1 451 ? -73.657 1.223 61.933 1.00 89.19 451 ALA A CA 1
ATOM 3551 C C . ALA A 1 451 ? -74.406 0.458 63.045 1.00 89.19 451 ALA A C 1
ATOM 3553 O O . ALA A 1 451 ? -75.434 0.927 63.547 1.00 89.19 451 ALA A O 1
ATOM 3554 N N . VAL A 1 452 ? -73.901 -0.717 63.440 1.00 89.56 452 VAL A N 1
ATOM 3555 C CA . VAL A 1 452 ? -74.461 -1.513 64.544 1.00 89.56 452 VAL A CA 1
ATOM 3556 C C . VAL A 1 452 ? -74.203 -0.837 65.890 1.00 89.56 452 VAL A C 1
ATOM 3558 O O . VAL A 1 452 ? -75.137 -0.706 66.678 1.00 89.56 452 VAL A O 1
ATOM 3561 N N . ASP A 1 453 ? -72.980 -0.371 66.138 1.00 91.25 453 ASP A N 1
ATOM 3562 C CA . ASP A 1 453 ? -72.573 0.258 67.400 1.00 91.25 453 ASP A CA 1
ATOM 3563 C C . ASP A 1 453 ? -73.291 1.600 67.625 1.00 91.25 453 ASP A C 1
ATOM 3565 O O . ASP A 1 453 ? -73.652 1.943 68.753 1.00 91.25 453 ASP A O 1
ATOM 3569 N N . LEU A 1 454 ? -73.584 2.326 66.542 1.00 92.94 454 LEU A N 1
ATOM 3570 C CA . LEU A 1 454 ? -74.398 3.545 66.541 1.00 92.94 454 LEU A CA 1
ATOM 3571 C C . LEU A 1 454 ? -75.914 3.277 66.648 1.00 92.94 454 LEU A C 1
ATOM 3573 O O . LEU A 1 454 ? -76.693 4.228 66.678 1.00 92.94 454 LEU A O 1
ATOM 3577 N N . ASN A 1 455 ? -76.352 2.012 66.721 1.00 89.38 455 ASN A N 1
ATOM 3578 C CA . ASN A 1 455 ? -77.760 1.585 66.739 1.00 89.38 455 ASN A CA 1
ATOM 3579 C C . ASN A 1 455 ? -78.598 2.062 65.531 1.00 89.38 455 ASN A C 1
ATOM 3581 O O . ASN A 1 455 ? -79.815 2.216 65.645 1.00 89.38 455 ASN A O 1
ATOM 3585 N N . ILE A 1 456 ? -77.971 2.269 64.367 1.00 91.38 456 ILE A N 1
ATOM 3586 C CA . ILE A 1 456 ? -78.642 2.695 63.121 1.00 91.38 456 ILE A CA 1
ATOM 3587 C C . ILE A 1 456 ? -78.688 1.602 62.041 1.00 91.38 456 ILE A C 1
ATOM 3589 O O . ILE A 1 456 ? -79.316 1.804 61.005 1.00 91.38 456 ILE A O 1
ATOM 3593 N N . ALA A 1 457 ? -78.055 0.447 62.270 1.00 88.75 457 ALA A N 1
ATOM 3594 C CA . ALA A 1 457 ? -78.003 -0.649 61.304 1.00 88.75 457 ALA A CA 1
ATOM 3595 C C . ALA A 1 457 ? -79.374 -1.286 61.020 1.00 88.75 457 ALA A C 1
ATOM 3597 O O . ALA A 1 457 ? -80.103 -1.700 61.929 1.00 88.75 457 ALA A O 1
ATOM 3598 N N . THR A 1 458 ? -79.665 -1.471 59.735 1.00 91.75 458 THR A N 1
ATOM 3599 C CA . THR A 1 458 ? -80.795 -2.251 59.219 1.00 91.75 458 THR A CA 1
ATOM 3600 C C . THR A 1 458 ? -80.596 -3.760 59.430 1.00 91.75 458 THR A C 1
ATOM 3602 O O . THR A 1 458 ? -79.479 -4.252 59.602 1.00 91.75 458 THR A O 1
ATOM 3605 N N . GLU A 1 459 ? -81.676 -4.547 59.369 1.00 88.50 459 GLU A N 1
ATOM 3606 C CA . GLU A 1 459 ? -81.584 -6.018 59.451 1.00 88.50 459 GLU A CA 1
ATOM 3607 C C . GLU A 1 459 ? -80.765 -6.629 58.297 1.00 88.50 459 GLU A C 1
ATOM 3609 O O . GLU A 1 459 ? -80.096 -7.650 58.472 1.00 88.50 459 GLU A O 1
ATOM 3614 N N . VAL A 1 460 ? -80.744 -5.967 57.134 1.00 89.75 460 VAL A N 1
ATOM 3615 C CA . VAL A 1 460 ? -79.907 -6.358 55.990 1.00 89.75 460 VAL A CA 1
ATOM 3616 C C . VAL A 1 460 ? -78.424 -6.153 56.311 1.00 89.75 460 VAL A C 1
ATOM 3618 O O . VAL A 1 460 ? -77.628 -7.063 56.090 1.00 89.75 460 VAL A O 1
ATOM 3621 N N . GLU A 1 461 ? -78.047 -5.016 56.904 1.00 89.44 461 GLU A N 1
ATOM 3622 C CA . GLU A 1 461 ? -76.659 -4.722 57.298 1.00 89.44 461 GLU A CA 1
ATOM 3623 C C . GLU A 1 461 ? -76.160 -5.644 58.418 1.00 89.44 461 GLU A C 1
ATOM 3625 O O . GLU A 1 461 ? -75.013 -6.090 58.381 1.00 89.44 461 GLU A O 1
ATOM 3630 N N . LYS A 1 462 ? -77.020 -6.021 59.375 1.00 87.19 462 LYS A N 1
ATOM 3631 C CA . LYS A 1 462 ? -76.680 -7.016 60.411 1.00 87.19 462 LYS A CA 1
ATOM 3632 C C . LYS A 1 462 ? -76.423 -8.403 59.815 1.00 87.19 462 LYS A C 1
ATOM 3634 O O . LYS A 1 462 ? -75.470 -9.080 60.211 1.00 87.19 462 LYS A O 1
ATOM 3639 N N . SER A 1 463 ? -77.242 -8.823 58.847 1.00 89.56 463 SER A N 1
ATOM 3640 C CA . SER A 1 463 ? -77.021 -10.072 58.107 1.00 89.56 463 SER A CA 1
ATOM 3641 C C . SER A 1 463 ? -75.734 -10.008 57.277 1.00 89.56 463 SER A C 1
ATOM 3643 O O . SER A 1 463 ? -74.932 -10.945 57.320 1.00 89.56 463 SER A O 1
ATOM 3645 N N . ALA A 1 464 ? -75.491 -8.884 56.592 1.00 90.12 464 ALA A N 1
ATOM 3646 C CA . ALA A 1 464 ? -74.276 -8.642 55.818 1.00 90.12 464 ALA A CA 1
ATOM 3647 C C . ALA A 1 464 ? -73.018 -8.682 56.704 1.00 90.12 464 ALA A C 1
ATOM 3649 O O . ALA A 1 464 ? -72.023 -9.316 56.349 1.00 90.12 464 ALA A O 1
ATOM 3650 N N . LEU A 1 465 ? -73.064 -8.087 57.900 1.00 91.69 465 LEU A N 1
ATOM 3651 C CA . LEU A 1 465 ? -71.970 -8.116 58.874 1.00 91.69 465 LEU A CA 1
ATOM 3652 C C . LEU A 1 465 ? -71.615 -9.553 59.277 1.00 91.69 465 LEU A C 1
ATOM 3654 O O . LEU A 1 465 ? -70.436 -9.912 59.355 1.00 91.69 465 LEU A O 1
ATOM 3658 N N . LEU A 1 466 ? -72.623 -10.403 59.501 1.00 90.56 466 LEU A N 1
ATOM 3659 C CA . LEU A 1 466 ? -72.413 -11.814 59.817 1.00 90.56 466 LEU A CA 1
ATOM 3660 C C . LEU A 1 466 ? -71.770 -12.568 58.642 1.00 90.56 466 LEU A C 1
ATOM 3662 O O . LEU A 1 466 ? -70.844 -13.354 58.861 1.00 90.56 466 LEU A O 1
ATOM 3666 N N . THR A 1 467 ? -72.221 -12.333 57.406 1.00 93.44 467 THR A N 1
ATOM 3667 C CA . THR A 1 467 ? -71.643 -12.966 56.208 1.00 93.44 467 THR A CA 1
ATOM 3668 C C . THR A 1 467 ? -70.220 -12.488 55.930 1.00 93.44 467 THR A C 1
ATOM 3670 O O . THR A 1 467 ? -69.353 -13.319 55.667 1.00 93.44 467 THR A O 1
ATOM 3673 N N . TRP A 1 468 ? -69.927 -11.196 56.099 1.00 94.50 468 TRP A N 1
ATOM 3674 C CA . TRP A 1 468 ? -68.576 -10.645 55.961 1.00 94.50 468 TRP A CA 1
ATOM 3675 C C . TRP A 1 468 ? -67.614 -11.178 57.029 1.00 94.50 468 TRP A C 1
ATOM 3677 O O . TRP A 1 468 ? -66.486 -11.561 56.712 1.00 94.50 468 TRP A O 1
ATOM 3687 N N . ARG A 1 469 ? -68.058 -11.303 58.288 1.00 92.00 469 ARG A N 1
ATOM 3688 C CA . ARG A 1 469 ? -67.261 -11.937 59.356 1.00 92.00 469 ARG A CA 1
ATOM 3689 C C . ARG A 1 469 ? -66.963 -13.409 59.056 1.00 92.00 469 ARG A C 1
ATOM 3691 O O . ARG A 1 469 ? -65.826 -13.837 59.255 1.00 92.00 469 ARG A O 1
ATOM 3698 N N . LYS A 1 470 ? -67.945 -14.172 58.552 1.00 91.38 470 LYS A N 1
ATOM 3699 C CA . LYS A 1 470 ? -67.742 -15.564 58.101 1.00 91.38 470 LYS A CA 1
ATOM 3700 C C . LYS A 1 470 ? -66.736 -15.637 56.951 1.00 91.38 470 LYS A C 1
ATOM 3702 O O . LYS A 1 470 ? -65.797 -16.424 57.034 1.00 91.38 470 LYS A O 1
ATOM 3707 N N . TYR A 1 471 ? -66.882 -14.775 55.947 1.00 94.12 471 TYR A N 1
ATOM 3708 C CA . TYR A 1 471 ? -65.967 -14.672 54.810 1.00 94.12 471 TYR A CA 1
ATOM 3709 C C . TYR A 1 471 ? -64.527 -14.370 55.246 1.00 94.12 471 TYR A C 1
ATOM 3711 O O . TYR A 1 471 ? -63.609 -15.083 54.853 1.00 94.12 471 TYR A O 1
ATOM 3719 N N . ARG A 1 472 ? -64.316 -13.405 56.153 1.00 94.75 472 ARG A N 1
ATOM 3720 C CA . ARG A 1 472 ? -62.981 -13.091 56.695 1.00 94.75 472 ARG A CA 1
ATOM 3721 C C . ARG A 1 472 ? -62.331 -14.290 57.395 1.00 94.75 472 ARG A C 1
ATOM 3723 O O . ARG A 1 472 ? -61.138 -14.528 57.234 1.00 94.75 472 ARG A O 1
ATOM 3730 N N . VAL A 1 473 ? -63.105 -15.063 58.162 1.00 91.62 473 VAL A N 1
ATOM 3731 C CA . VAL A 1 473 ? -62.604 -16.286 58.818 1.00 91.62 473 VAL A CA 1
ATOM 3732 C C . VAL A 1 473 ? -62.277 -17.372 57.791 1.00 91.62 473 VAL A C 1
ATOM 3734 O O . VAL A 1 473 ? -61.260 -18.047 57.937 1.00 91.62 473 VAL A O 1
ATOM 3737 N N . MET A 1 474 ? -63.109 -17.536 56.759 1.00 92.94 474 MET A N 1
ATOM 3738 C CA . MET A 1 474 ? -62.861 -18.478 55.664 1.00 92.94 474 MET A CA 1
ATOM 3739 C C . MET A 1 474 ? -61.591 -18.114 54.889 1.00 92.94 474 MET A C 1
ATOM 3741 O O . MET A 1 474 ? -60.745 -18.983 54.707 1.00 92.94 474 MET A O 1
ATOM 3745 N N . LEU A 1 475 ? -61.396 -16.836 54.544 1.00 93.25 475 LEU A N 1
ATOM 3746 C CA . LEU A 1 475 ? -60.177 -16.331 53.900 1.00 93.25 475 LEU A CA 1
ATOM 3747 C C . LEU A 1 475 ? -58.917 -16.634 54.714 1.00 93.25 475 LEU A C 1
ATOM 3749 O O . LEU A 1 475 ? -57.930 -17.111 54.164 1.00 93.25 475 LEU A O 1
ATOM 3753 N N . ASN A 1 476 ? -58.949 -16.414 56.032 1.00 91.00 476 ASN A N 1
ATOM 3754 C CA . ASN A 1 476 ? -57.794 -16.679 56.894 1.00 91.00 476 ASN A CA 1
ATOM 3755 C C . ASN A 1 476 ? -57.431 -18.176 56.976 1.00 91.00 476 ASN A C 1
ATOM 3757 O O . ASN A 1 476 ? -56.302 -18.528 57.305 1.00 91.00 476 ASN A O 1
ATOM 3761 N N . ARG A 1 477 ? -58.392 -19.065 56.693 1.00 92.31 477 ARG A N 1
ATOM 3762 C CA . ARG A 1 477 ? -58.203 -20.523 56.687 1.00 92.31 477 ARG A CA 1
ATOM 3763 C C . ARG A 1 477 ? -57.776 -21.078 55.327 1.00 92.31 477 ARG A C 1
ATOM 3765 O O . ARG A 1 477 ? -57.481 -22.268 55.252 1.00 92.31 477 ARG A O 1
ATOM 3772 N N . VAL A 1 478 ? -57.741 -20.256 54.276 1.00 92.94 478 VAL A N 1
ATOM 3773 C CA . VAL A 1 478 ? -57.295 -20.685 52.944 1.00 92.94 478 VAL A CA 1
ATOM 3774 C C . VAL A 1 478 ? -55.852 -21.182 53.027 1.00 92.94 478 VAL A C 1
ATOM 3776 O O . VAL A 1 478 ? -54.959 -20.469 53.497 1.00 92.94 478 VAL A O 1
ATOM 3779 N N . ASN A 1 479 ? -55.633 -22.414 52.562 1.00 89.12 479 ASN A N 1
ATOM 3780 C CA . ASN A 1 479 ? -54.309 -23.012 52.482 1.00 89.12 479 ASN A CA 1
ATOM 3781 C C . ASN A 1 479 ? -53.605 -22.581 51.188 1.00 89.12 479 ASN A C 1
ATOM 3783 O O . ASN A 1 479 ? -53.766 -23.196 50.137 1.00 89.12 479 ASN A O 1
ATOM 3787 N N . ILE A 1 480 ? -52.774 -21.549 51.295 1.00 91.06 480 ILE A N 1
ATOM 3788 C CA . ILE A 1 480 ? -52.020 -20.967 50.176 1.00 91.06 480 ILE A CA 1
ATOM 3789 C C . ILE A 1 480 ? -50.985 -21.919 49.549 1.00 91.06 480 ILE A C 1
ATOM 3791 O O . ILE A 1 480 ? -50.574 -21.709 48.413 1.00 91.06 480 ILE A O 1
ATOM 3795 N N . SER A 1 481 ? -50.584 -22.998 50.236 1.00 88.50 481 SER A N 1
ATOM 3796 C CA . SER A 1 481 ? -49.618 -23.972 49.689 1.00 88.50 481 SER A CA 1
ATOM 3797 C C . SER A 1 481 ? -50.158 -24.774 48.492 1.00 88.50 481 SER A C 1
ATOM 3799 O O . SER A 1 481 ? -49.379 -25.354 47.728 1.00 88.50 481 SER A O 1
ATOM 3801 N N . LEU A 1 482 ? -51.480 -24.768 48.287 1.00 88.50 482 LEU A N 1
ATOM 3802 C CA . LEU A 1 482 ? -52.146 -25.405 47.148 1.00 88.50 482 LEU A CA 1
ATOM 3803 C C . LEU A 1 482 ? -52.007 -24.610 45.835 1.00 88.50 482 LEU A C 1
ATOM 3805 O O . LEU A 1 482 ? -52.351 -25.141 44.789 1.00 88.50 482 LEU A O 1
ATOM 3809 N N . SER A 1 483 ? -51.444 -23.392 45.860 1.00 86.31 483 SER A N 1
ATOM 3810 C CA . SER A 1 483 ? -51.252 -22.540 44.669 1.00 86.31 483 SER A CA 1
ATOM 3811 C C . SER A 1 483 ? -50.583 -23.292 43.505 1.00 86.31 483 SER A C 1
ATOM 3813 O O . SER A 1 483 ? -49.580 -23.961 43.749 1.00 86.31 483 SER A O 1
ATOM 3815 N N . PRO A 1 484 ? -51.074 -23.215 42.255 1.00 81.38 484 PRO A N 1
ATOM 3816 C CA . PRO A 1 484 ? -52.102 -22.294 41.761 1.00 81.38 484 PRO A CA 1
ATOM 3817 C C . PRO A 1 484 ? -53.556 -22.742 42.008 1.00 81.38 484 PRO A C 1
ATOM 3819 O O . PRO A 1 484 ? -54.466 -21.933 41.844 1.00 81.38 484 PRO A O 1
ATOM 3822 N N . ASP A 1 485 ? -53.791 -23.979 42.450 1.00 89.06 485 ASP A N 1
ATOM 3823 C CA . ASP A 1 485 ? -55.123 -24.592 42.565 1.00 89.06 485 ASP A CA 1
ATOM 3824 C C . ASP A 1 485 ? -55.801 -24.270 43.912 1.00 89.06 485 ASP A C 1
ATOM 3826 O O . ASP A 1 485 ? -56.109 -25.148 44.721 1.00 89.06 485 ASP A O 1
ATOM 3830 N N . ILE A 1 486 ? -55.996 -22.978 44.191 1.00 91.38 486 ILE A N 1
ATOM 3831 C CA . ILE A 1 486 ? -56.660 -22.500 45.413 1.00 91.38 486 ILE A CA 1
ATOM 3832 C C . ILE A 1 486 ? -58.136 -22.208 45.134 1.00 91.38 486 ILE A C 1
ATOM 3834 O O . ILE A 1 486 ? -58.470 -21.355 44.312 1.00 91.38 486 ILE A O 1
ATOM 3838 N N . GLU A 1 487 ? -59.026 -22.836 45.903 1.00 89.88 487 GLU A N 1
ATOM 3839 C CA . GLU A 1 487 ? -60.442 -22.464 45.955 1.00 89.88 487 GLU A CA 1
ATOM 3840 C C . GLU A 1 487 ? -60.642 -21.263 46.891 1.00 89.88 487 GLU A C 1
ATOM 3842 O O . GLU A 1 487 ? -60.666 -21.387 48.120 1.00 89.88 487 GLU A O 1
ATOM 3847 N N . TRP A 1 488 ? -60.764 -20.072 46.305 1.00 91.62 488 TRP A N 1
ATOM 3848 C CA . TRP A 1 488 ? -61.061 -18.857 47.058 1.00 91.62 488 TRP A CA 1
ATOM 3849 C C . TRP A 1 488 ? -62.537 -18.828 47.480 1.00 91.62 488 TRP A C 1
ATOM 3851 O O . TRP A 1 488 ? -63.408 -19.091 46.650 1.00 91.62 488 TRP A O 1
ATOM 3861 N N . PRO A 1 489 ? -62.855 -18.490 48.745 1.00 91.38 489 PRO A N 1
ATOM 3862 C CA . PRO A 1 489 ? -64.240 -18.354 49.179 1.00 91.38 489 PRO A CA 1
ATOM 3863 C C . PRO A 1 489 ? -64.947 -17.244 48.388 1.00 91.38 489 PRO A C 1
ATOM 3865 O O . PRO A 1 489 ? -64.333 -16.239 48.031 1.00 91.38 489 PRO A O 1
ATOM 3868 N N . GLU A 1 490 ? -66.245 -17.407 48.132 1.00 90.75 490 GLU A N 1
ATOM 3869 C CA . GLU A 1 490 ? -67.024 -16.393 47.419 1.00 90.75 490 GLU A CA 1
ATOM 3870 C C . GLU A 1 490 ? -67.184 -15.122 48.260 1.00 90.75 490 GLU A C 1
ATOM 3872 O O . GLU A 1 490 ? -67.547 -15.161 49.440 1.00 90.75 490 GLU A O 1
ATOM 3877 N N . GLN A 1 491 ? -66.927 -13.978 47.629 1.00 91.69 491 GLN A N 1
ATOM 3878 C CA . GLN A 1 491 ? -67.076 -12.676 48.259 1.00 91.69 491 GLN A CA 1
ATOM 3879 C C . GLN A 1 491 ? -68.566 -12.355 48.511 1.00 91.69 491 GLN A C 1
ATOM 3881 O O . GLN A 1 491 ? -69.380 -12.496 47.594 1.00 91.69 491 GLN A O 1
ATOM 3886 N N . PRO A 1 492 ? -68.942 -11.884 49.718 1.00 89.25 492 PRO A N 1
ATOM 3887 C CA . PRO A 1 492 ? -70.304 -11.439 50.006 1.00 89.25 492 PRO A CA 1
ATOM 3888 C C . PRO A 1 492 ? -70.721 -10.251 49.125 1.00 89.25 492 PRO A C 1
ATOM 3890 O O . PRO A 1 492 ? -69.891 -9.395 48.809 1.00 89.25 492 PRO A O 1
ATOM 3893 N N . ARG A 1 493 ? -72.003 -10.212 48.742 1.00 75.62 493 ARG A N 1
ATOM 3894 C CA . ARG A 1 493 ? -72.603 -9.144 47.925 1.00 75.62 493 ARG A CA 1
ATOM 3895 C C . ARG A 1 493 ? -73.180 -8.013 48.757 1.00 75.62 493 ARG A C 1
ATOM 3897 O O . ARG A 1 493 ? -73.668 -8.304 49.873 1.00 75.62 493 ARG A O 1
#

pLDDT: mean 85.09, std 11.69, range [33.62, 96.5]

Secondary structure (DSSP, 8-state):
-PPPB--PPSS-STT-S---HHHHHT-THHHH---SS---HHHHHHHHHHHHHHHHHHHHHHHHHH-S-B--SS-HHHHHHHHHHHHHHHHHHHSPBP-SSS--B-EEESS----SSEEEPHHHHHHHHHHHHHT--S-TT--EEESSSSPPTTEEE-BS-B--TTT-HHHHHH-TTSB--B-TT-------TTSSSSTT--TT---PPPEEE-B--SS---B--S-BS-HHHHTPBPPSSSEEEEEEEETTEEEEEEEETTTEEE--------EEEEE-----S----TT-SSPPBPEE-TTSSEEE-EEEEEEEE-TTT-BEEEEEEEEEPTT--PPTTEESSPPPPPS-TTEEEEE-TTSSSEEEEE--TT-EEEETTT--EEE--S-SSPPTTEESSPPSSTTEEE-SSSEEE-HHHHHHHHHHHHHHHHHHHHHHHHHHHHHHHHHHHTT---HHHHHHHHHHHHHHHHHHT--GGGTTS--PPPPP-

Sequence (493 aa):
MSQKNDFKAFSISDNANVISQEKYEENQNLQTGFPQDGITTDMLNKALRQSSTISSVVANFIATQSGNDVLDDGNIEKLTSQLNRALEQKMTIKVPDASLTQKGIVQLTNVVGNSNTLAVTQKLAQEIINSLREEINIPVGSPIPWPLPYPPVNYLVCNGAFFNKLQYPKLAEAYPDGRLPDLRGEFIRGWDSGRNVDPSRSILSWQEGAYLVQNVDRANNFMITLSRNEFAKLQWDIPQNKNTSVKAVYYKAQADWIANSAFIGVSRPRNIAFNYIVRAAACSIMTEQKYALEHETAVLGEDGLAIQPGWIKVYHTNQITREFINAGIEYVMLGVSLSAHSYLDAPDFPDSDDVAVCRSEDGKCWEIVPDYRGKIAYDTLTLTQQKITELGELPETLTFKQPTTGFDKWDGTKWVTDNVALKANQIEQAEQQRVTLLRHASESIALLQDAVDLNIATEVEKSALLTWRKYRVMLNRVNISLSPDIEWPEQPR

Organism: Photorhabdus laumondii subsp. laumondii (strain DSM 15139 / CIP 105565 / TT01) (NCBI:txid243265)

Radius of gyration: 55.39 Å; chains: 1; bounding box: 123×66×153 Å